Protein AF-A0A1E2S069-F1 (afdb_monomer)

Radius of gyration: 73.67 Å; Cα contacts (8 Å, |Δi|>4): 10; chains: 1; bounding box: 143×95×221 Å

Structure (mmCIF, N/CA/C/O backbone):
data_AF-A0A1E2S069-F1
#
_entry.id   AF-A0A1E2S069-F1
#
loop_
_atom_site.group_PDB
_atom_site.id
_atom_site.type_symbol
_atom_site.label_atom_id
_atom_site.label_alt_id
_atom_site.label_comp_id
_atom_site.label_asym_id
_atom_site.label_entity_id
_atom_site.label_seq_id
_atom_site.pdbx_PDB_ins_code
_atom_site.Cartn_x
_atom_site.Cartn_y
_atom_site.Cartn_z
_atom_site.occupancy
_atom_site.B_iso_or_equiv
_atom_site.auth_seq_id
_atom_site.auth_comp_id
_atom_site.auth_asym_id
_atom_site.auth_atom_id
_atom_site.pdbx_PDB_model_num
ATOM 1 N N . MET A 1 1 ? -59.260 -45.077 120.425 1.00 71.62 1 MET A N 1
ATOM 2 C CA . MET A 1 1 ? -58.085 -45.078 119.521 1.00 71.62 1 MET A CA 1
ATOM 3 C C . MET A 1 1 ? -58.448 -44.664 118.097 1.00 71.62 1 MET A C 1
ATOM 5 O O . MET A 1 1 ? -58.110 -43.547 117.737 1.00 71.62 1 MET A O 1
ATOM 9 N N . ILE A 1 2 ? -59.197 -45.463 117.323 1.00 81.62 2 ILE A N 1
ATOM 10 C CA . ILE A 1 2 ? -59.533 -45.166 115.906 1.00 81.62 2 ILE A CA 1
ATOM 11 C C . ILE A 1 2 ? -60.141 -43.766 115.674 1.00 81.62 2 ILE A C 1
ATOM 13 O O . ILE A 1 2 ? -59.749 -43.086 114.733 1.00 81.62 2 ILE A O 1
ATOM 17 N N . GLN A 1 3 ? -61.023 -43.287 116.558 1.00 85.56 3 GLN A N 1
ATOM 18 C CA . GLN A 1 3 ? -61.640 -41.955 116.444 1.00 85.56 3 GLN A CA 1
ATOM 19 C C . GLN A 1 3 ? -60.618 -40.798 116.401 1.00 85.56 3 GLN A C 1
ATOM 21 O O . GLN A 1 3 ? -60.788 -39.862 115.624 1.00 85.56 3 GLN A O 1
ATOM 26 N N . ALA A 1 4 ? -59.532 -40.873 117.180 1.00 86.38 4 ALA A N 1
ATOM 27 C CA . ALA A 1 4 ? -58.484 -39.848 117.176 1.00 86.38 4 ALA A CA 1
ATOM 28 C C . ALA A 1 4 ? -57.678 -39.859 115.864 1.00 86.38 4 ALA A C 1
ATOM 30 O O . ALA A 1 4 ? -57.341 -38.803 115.334 1.00 86.38 4 ALA A O 1
ATOM 31 N N . ILE A 1 5 ? -57.436 -41.051 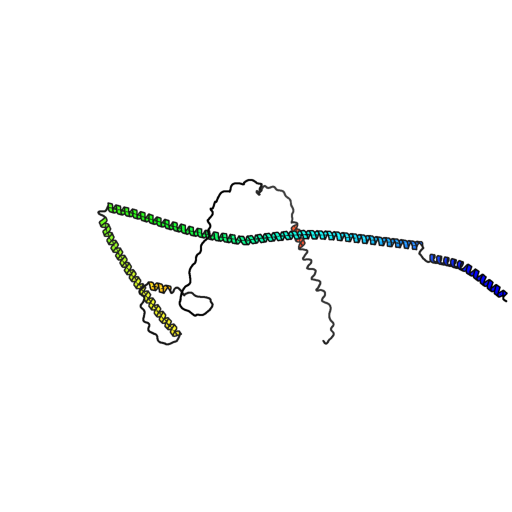115.305 1.00 89.62 5 ILE A N 1
ATOM 32 C CA . ILE A 1 5 ? -56.774 -41.226 114.004 1.00 89.62 5 ILE A CA 1
ATOM 33 C C . ILE A 1 5 ? -57.658 -40.659 112.883 1.00 89.62 5 ILE A C 1
ATOM 35 O O . ILE A 1 5 ? -57.152 -39.964 112.006 1.00 89.62 5 ILE A O 1
ATOM 39 N N . LEU A 1 6 ? -58.976 -40.886 112.940 1.00 90.00 6 LEU A N 1
ATOM 40 C CA . LEU A 1 6 ? -59.926 -40.364 111.954 1.00 90.00 6 LEU A CA 1
ATOM 41 C C . LEU A 1 6 ? -59.965 -38.827 111.948 1.00 90.00 6 LEU A C 1
ATOM 43 O O . LEU A 1 6 ? -59.872 -38.227 110.880 1.00 90.00 6 LEU A O 1
ATOM 47 N N . TYR A 1 7 ? -60.047 -38.182 113.118 1.00 89.81 7 TYR A N 1
ATOM 48 C CA . TYR A 1 7 ? -60.000 -36.716 113.200 1.00 89.81 7 TYR A CA 1
ATOM 49 C C . TYR A 1 7 ? -58.634 -36.148 112.791 1.00 89.81 7 TYR A C 1
ATOM 51 O O . TYR A 1 7 ? -58.589 -35.116 112.126 1.00 89.81 7 TYR A O 1
ATOM 59 N N . GLY A 1 8 ? -57.529 -36.831 113.117 1.00 89.00 8 GLY A N 1
ATOM 60 C CA . GLY A 1 8 ? -56.188 -36.450 112.664 1.00 89.00 8 GLY A CA 1
ATOM 61 C C . GLY A 1 8 ? -56.043 -36.510 111.139 1.00 89.00 8 GLY A C 1
ATOM 62 O O . GLY A 1 8 ? -55.584 -35.548 110.526 1.00 89.00 8 GLY A O 1
ATOM 63 N N . ALA A 1 9 ? -56.503 -37.597 110.514 1.00 91.25 9 ALA A N 1
ATOM 64 C CA . ALA A 1 9 ? -56.510 -37.747 109.060 1.00 91.25 9 ALA A CA 1
ATOM 65 C C . ALA A 1 9 ? -57.420 -36.710 108.381 1.00 91.25 9 ALA A C 1
ATOM 67 O O . ALA A 1 9 ? -57.004 -36.072 107.417 1.00 91.25 9 ALA A O 1
ATOM 68 N N . LEU A 1 10 ? -58.630 -36.486 108.908 1.00 91.69 10 LEU A N 1
ATOM 69 C CA . LEU A 1 10 ? -59.557 -35.476 108.391 1.00 91.69 10 LEU A CA 1
ATOM 70 C C . LEU A 1 10 ? -58.964 -34.061 108.485 1.00 91.69 10 LEU A C 1
ATOM 72 O O . LEU A 1 10 ? -59.046 -33.302 107.523 1.00 91.69 10 LEU A O 1
ATOM 76 N N . GLY A 1 11 ? -58.313 -33.729 109.605 1.00 92.88 11 GLY A N 1
ATOM 77 C CA . GLY A 1 11 ? -57.594 -32.467 109.782 1.00 92.88 11 GLY A CA 1
ATOM 78 C C . GLY A 1 11 ? -56.427 -32.306 108.804 1.00 92.88 11 GLY A C 1
ATOM 79 O O . GLY A 1 11 ? -56.270 -31.236 108.222 1.00 92.88 11 GLY A O 1
ATOM 80 N N . PHE A 1 12 ? -55.656 -33.371 108.557 1.00 93.25 12 PHE A N 1
ATOM 81 C CA . PHE A 1 12 ? -54.567 -33.368 107.576 1.00 93.25 12 PHE A CA 1
ATOM 82 C C . PHE A 1 12 ? -55.074 -33.170 106.140 1.00 93.25 12 PHE A C 1
ATOM 84 O O . PHE A 1 12 ? -54.552 -32.317 105.425 1.00 93.25 12 PHE A O 1
ATOM 91 N N . PHE A 1 13 ? -56.122 -33.889 105.724 1.00 93.31 13 PHE A N 1
ATOM 92 C CA . PHE A 1 13 ? -56.729 -33.702 104.401 1.00 93.31 13 PHE A CA 1
ATOM 93 C C . PHE A 1 13 ? -57.337 -32.305 104.237 1.00 93.31 13 PHE A C 1
ATOM 95 O O . PHE A 1 13 ? -57.158 -31.691 103.187 1.00 93.31 13 PHE A O 1
ATOM 102 N N . LEU A 1 14 ? -57.996 -31.769 105.268 1.00 93.25 14 LEU A N 1
ATOM 103 C CA . LEU A 1 14 ? -58.555 -30.418 105.239 1.00 93.25 14 LEU A CA 1
ATOM 104 C C . LEU A 1 14 ? -57.450 -29.352 105.146 1.00 93.25 14 LEU A C 1
ATOM 106 O O . LEU A 1 14 ? -57.539 -28.448 104.318 1.00 93.25 14 LEU A O 1
ATOM 110 N N . ALA A 1 15 ? -56.375 -29.487 105.930 1.00 92.44 15 ALA A N 1
ATOM 111 C CA . ALA A 1 15 ? -55.213 -28.602 105.863 1.00 92.44 15 ALA A CA 1
ATOM 112 C C . ALA A 1 15 ? -54.490 -28.691 104.507 1.00 92.44 15 ALA A C 1
ATOM 114 O O . ALA A 1 15 ? -54.109 -27.664 103.950 1.00 92.44 15 ALA A O 1
ATOM 115 N N . GLY A 1 16 ? -54.352 -29.895 103.940 1.00 92.81 16 GLY A N 1
ATOM 116 C CA . GLY A 1 16 ? -53.786 -30.114 102.608 1.00 92.81 16 GLY A CA 1
ATOM 117 C C . GLY A 1 16 ? -54.629 -29.489 101.493 1.00 92.81 16 GLY A C 1
ATOM 118 O O . GLY A 1 16 ? -54.084 -28.820 100.617 1.00 92.81 16 GLY A O 1
ATOM 119 N N . LEU A 1 17 ? -55.958 -29.627 101.558 1.00 90.81 17 LEU A N 1
ATOM 120 C CA . LEU A 1 17 ? -56.889 -28.997 100.615 1.00 90.81 17 LEU A CA 1
ATOM 121 C C . LEU A 1 17 ? -56.780 -27.463 100.663 1.00 90.81 17 LEU A C 1
ATOM 123 O O . LEU A 1 17 ? -56.694 -26.810 99.623 1.00 90.81 17 LEU A O 1
ATOM 127 N N . ILE A 1 18 ? -56.722 -26.896 101.873 1.00 91.69 18 ILE A N 1
ATOM 128 C CA . ILE A 1 18 ? -56.518 -25.459 102.095 1.00 91.69 18 ILE A CA 1
ATOM 129 C C . ILE A 1 18 ? -55.150 -25.016 101.551 1.00 91.69 18 ILE A C 1
ATOM 131 O O . ILE A 1 18 ? -55.069 -24.004 100.856 1.00 91.69 18 ILE A O 1
ATOM 135 N N . ALA A 1 19 ? -54.080 -25.776 101.799 1.00 90.56 19 ALA A N 1
ATOM 136 C CA . ALA A 1 19 ? -52.747 -25.463 101.287 1.00 90.56 19 ALA A CA 1
ATOM 137 C C . ALA A 1 19 ? -52.719 -25.424 99.749 1.00 90.56 19 ALA A C 1
ATOM 139 O O . ALA A 1 19 ? -52.256 -24.438 99.175 1.00 90.56 19 ALA A O 1
ATOM 140 N N . VAL A 1 20 ? -53.282 -26.437 99.077 1.00 92.75 20 VAL A N 1
ATOM 141 C CA . VAL A 1 20 ? -53.377 -26.491 97.605 1.00 92.75 20 VAL A CA 1
ATOM 142 C C . VAL A 1 20 ? -54.189 -25.319 97.043 1.00 92.75 20 VAL A C 1
ATOM 144 O O . VAL A 1 20 ? -53.823 -24.784 95.998 1.00 92.75 20 VAL A O 1
ATOM 147 N N . LEU A 1 21 ? -55.230 -24.857 97.744 1.00 92.38 21 LEU A N 1
ATOM 148 C CA . LEU A 1 21 ? -56.004 -23.674 97.350 1.00 92.38 21 LEU A CA 1
ATOM 149 C C . LEU A 1 21 ? -55.172 -22.376 97.404 1.00 92.38 21 LEU A C 1
ATOM 151 O O . LEU A 1 21 ? -55.327 -21.504 96.548 1.00 92.38 21 LEU A O 1
ATOM 155 N N . PHE A 1 22 ? -54.263 -22.246 98.377 1.00 91.00 22 PHE A N 1
ATOM 156 C CA . PHE A 1 22 ? -53.405 -21.064 98.525 1.00 91.00 22 PHE A CA 1
ATOM 157 C C . PHE A 1 22 ? -52.156 -21.070 97.626 1.00 91.00 22 PHE A C 1
ATOM 159 O O . PHE A 1 22 ? -51.685 -19.989 97.260 1.00 91.00 22 PHE A O 1
ATOM 166 N N . VAL A 1 23 ? -51.639 -22.237 97.220 1.00 91.00 23 VAL A N 1
ATOM 167 C CA . VAL A 1 23 ? -50.473 -22.366 96.316 1.00 91.00 23 VAL A CA 1
ATOM 168 C C . VAL A 1 23 ? -50.567 -21.487 95.052 1.00 91.00 23 VAL A C 1
ATOM 170 O O . VAL A 1 23 ? -49.651 -20.687 94.845 1.00 91.00 23 VAL A O 1
ATOM 173 N N . PRO A 1 24 ? -51.629 -21.534 94.218 1.00 85.88 24 PRO A N 1
ATOM 174 C CA . PRO A 1 24 ? -51.703 -20.706 93.011 1.00 85.88 24 PRO A CA 1
ATOM 175 C C . PRO A 1 24 ? -51.806 -19.205 93.324 1.00 85.88 24 PRO A C 1
ATOM 177 O O . PRO A 1 24 ? -51.263 -18.385 92.585 1.00 85.88 24 PRO A O 1
ATOM 180 N N . ALA A 1 25 ? -52.439 -18.819 94.438 1.00 87.19 25 ALA A N 1
ATOM 181 C CA . ALA A 1 25 ? -52.515 -17.420 94.861 1.00 87.19 25 ALA A CA 1
ATOM 182 C C . ALA A 1 25 ? -51.137 -16.871 95.280 1.00 87.19 25 ALA A C 1
ATOM 184 O O . ALA A 1 25 ? -50.768 -15.754 94.905 1.00 87.19 25 ALA A O 1
ATOM 185 N N . LEU A 1 26 ? -50.353 -17.672 96.008 1.00 87.19 26 LEU A N 1
ATOM 186 C CA . LEU A 1 26 ? -48.973 -17.360 96.386 1.00 87.19 26 LEU A CA 1
ATOM 187 C C . LEU A 1 26 ? -48.051 -17.309 95.159 1.00 87.19 26 LEU A C 1
ATOM 189 O O . LEU A 1 26 ? -47.280 -16.359 95.019 1.00 87.19 26 LEU A O 1
ATOM 193 N N . TRP A 1 27 ? -48.169 -18.270 94.238 1.00 90.19 27 TRP A N 1
ATOM 194 C CA . TRP A 1 27 ? -47.325 -18.345 93.042 1.00 90.19 27 TRP A CA 1
ATOM 195 C C . TRP A 1 27 ? -47.588 -17.188 92.067 1.00 90.19 27 TRP A C 1
ATOM 197 O O . TRP A 1 27 ? -46.644 -16.532 91.630 1.00 90.19 27 TRP A O 1
ATOM 207 N N . ASN A 1 28 ? -48.856 -16.832 91.831 1.00 86.69 28 ASN A N 1
ATOM 208 C CA . ASN A 1 28 ? -49.227 -15.652 91.041 1.00 86.69 28 ASN A CA 1
ATOM 209 C C . ASN A 1 28 ? -48.697 -14.346 91.661 1.00 86.69 28 ASN A C 1
ATOM 211 O O . ASN A 1 28 ? -48.269 -13.436 90.946 1.00 86.69 28 ASN A O 1
ATOM 215 N N . ARG A 1 29 ? -48.697 -14.242 92.997 1.00 86.44 29 ARG A N 1
ATOM 216 C CA . ARG A 1 29 ? -48.158 -13.075 93.710 1.00 86.44 29 ARG A CA 1
ATOM 217 C C . ARG A 1 29 ? -46.633 -13.003 93.606 1.00 86.44 29 ARG A C 1
ATOM 219 O O . ARG A 1 29 ? -46.114 -11.919 93.352 1.00 86.44 29 ARG A O 1
ATOM 226 N N . ALA A 1 30 ? -45.938 -14.134 93.728 1.00 85.25 30 ALA A N 1
ATOM 227 C CA . ALA A 1 30 ? -44.495 -14.226 93.517 1.00 85.25 30 ALA A CA 1
ATOM 228 C C . ALA A 1 30 ? -44.112 -13.854 92.074 1.00 85.25 30 ALA A C 1
ATOM 230 O O . ALA A 1 30 ? -43.286 -12.966 91.885 1.00 85.25 30 ALA A O 1
ATOM 231 N N . ALA A 1 31 ? -44.782 -14.427 91.068 1.00 84.44 31 ALA A N 1
ATOM 232 C CA . ALA A 1 31 ? -44.546 -14.139 89.651 1.00 84.44 31 ALA A CA 1
ATOM 233 C C . ALA A 1 31 ? -44.772 -12.660 89.280 1.00 84.44 31 ALA A C 1
ATOM 235 O O . ALA A 1 31 ? -44.090 -12.117 88.412 1.00 84.44 31 ALA A O 1
ATOM 236 N N . ARG A 1 32 ? -45.711 -11.976 89.950 1.00 84.88 32 ARG A N 1
ATOM 237 C CA . ARG A 1 32 ? -45.933 -10.531 89.770 1.00 84.88 32 ARG A CA 1
ATOM 238 C C . ARG A 1 32 ? -44.835 -9.679 90.413 1.00 84.88 32 ARG A C 1
ATOM 240 O O . ARG A 1 32 ? -44.531 -8.611 89.893 1.00 84.88 32 ARG A O 1
ATOM 247 N N . ILE A 1 33 ? -44.263 -10.122 91.534 1.00 82.25 33 ILE A N 1
ATOM 248 C CA . ILE A 1 33 ? -43.142 -9.434 92.193 1.00 82.25 33 ILE A CA 1
ATOM 249 C C . ILE A 1 33 ? -41.853 -9.642 91.395 1.00 82.25 33 ILE A C 1
ATOM 251 O O . ILE A 1 33 ? -41.151 -8.669 91.148 1.00 82.25 33 ILE A O 1
ATOM 255 N N . THR A 1 34 ? -41.577 -10.861 90.922 1.00 77.00 34 THR A N 1
ATOM 256 C CA . THR A 1 34 ? -40.392 -11.131 90.095 1.00 77.00 34 THR A CA 1
ATOM 257 C C . THR A 1 34 ? -40.474 -10.453 88.733 1.00 77.00 34 THR A C 1
ATOM 259 O O . THR A 1 34 ? -39.466 -9.911 88.301 1.00 77.00 34 THR A O 1
ATOM 262 N N . ARG A 1 35 ? -41.652 -10.380 88.086 1.00 78.88 35 ARG A N 1
ATOM 263 C CA . ARG A 1 35 ? -41.823 -9.546 86.879 1.00 78.88 35 ARG A CA 1
ATOM 264 C C . ARG A 1 35 ? -41.496 -8.082 87.138 1.00 78.88 35 ARG A C 1
ATOM 266 O O . ARG A 1 35 ? -40.713 -7.529 86.387 1.00 78.88 35 ARG A O 1
ATOM 273 N N . ARG A 1 36 ? -42.014 -7.489 88.218 1.00 73.25 36 ARG A N 1
ATOM 274 C CA . ARG A 1 36 ? -41.718 -6.090 88.567 1.00 73.25 36 ARG A CA 1
ATOM 275 C C . ARG A 1 36 ? -40.241 -5.861 88.865 1.00 73.25 36 ARG A C 1
ATOM 277 O O . ARG A 1 36 ? -39.661 -4.946 88.317 1.00 73.25 36 ARG A O 1
ATOM 284 N N . GLN A 1 37 ? -39.604 -6.736 89.642 1.00 71.62 37 GLN A N 1
ATOM 285 C CA . GLN A 1 37 ? -38.160 -6.648 89.885 1.00 71.62 37 GLN A CA 1
ATOM 286 C C . GLN A 1 37 ? -37.334 -6.846 88.607 1.00 71.62 37 GLN A C 1
ATOM 288 O O . GLN A 1 37 ? -36.260 -6.268 88.494 1.00 71.62 37 GLN A O 1
ATOM 293 N N . LEU A 1 38 ? -37.814 -7.637 87.643 1.00 68.06 38 LEU A N 1
ATOM 294 C CA . LEU A 1 38 ? -37.175 -7.804 86.338 1.00 68.06 38 LEU A CA 1
ATOM 295 C C . LEU A 1 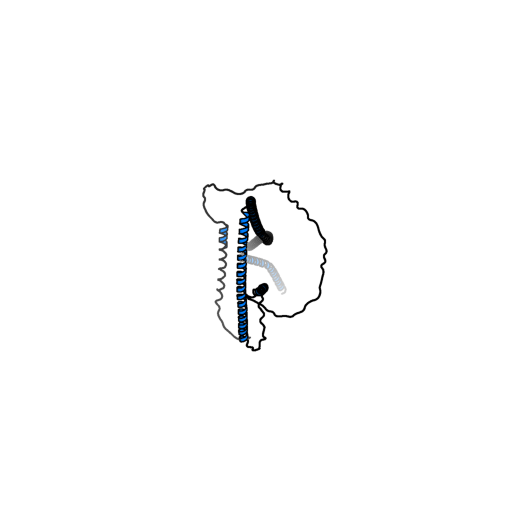38 ? -37.401 -6.578 85.431 1.00 68.06 38 LEU A C 1
ATOM 297 O O . LEU A 1 38 ? -36.479 -6.166 84.742 1.00 68.06 38 LEU A O 1
ATOM 301 N N . GLU A 1 39 ? -38.585 -5.966 85.483 1.00 69.00 39 GLU A N 1
ATOM 302 C CA . GLU A 1 39 ? -38.925 -4.687 84.838 1.00 69.00 39 GLU A CA 1
ATOM 303 C C . GLU A 1 39 ? -38.122 -3.510 85.440 1.00 69.00 39 GLU A C 1
ATOM 305 O O . GLU A 1 39 ? -37.701 -2.632 84.698 1.00 69.00 39 GLU A O 1
ATOM 310 N N . ASP A 1 40 ? -37.846 -3.521 86.751 1.00 68.94 40 ASP A N 1
ATOM 311 C CA . ASP A 1 40 ? -37.046 -2.507 87.462 1.00 68.94 40 ASP A CA 1
ATOM 312 C C . ASP A 1 40 ? -35.519 -2.709 87.297 1.00 68.94 40 ASP A C 1
ATOM 314 O O . ASP A 1 40 ? -34.748 -1.770 87.496 1.00 68.94 40 ASP A O 1
ATOM 318 N N . SER A 1 41 ? -35.058 -3.929 86.980 1.00 67.94 41 SER A N 1
ATOM 319 C CA . SER A 1 41 ? -33.623 -4.267 86.848 1.00 67.94 41 SER A CA 1
ATOM 320 C C . SER A 1 41 ? -33.130 -4.414 85.408 1.00 67.94 41 SER A C 1
ATOM 322 O O . SER A 1 41 ? -31.920 -4.373 85.179 1.00 67.94 41 SER A O 1
ATOM 324 N N . LEU A 1 42 ? -34.033 -4.539 84.432 1.00 64.25 42 LEU A N 1
ATOM 325 C CA . LEU A 1 42 ? -33.718 -4.373 83.016 1.00 64.25 42 LEU A CA 1
ATOM 326 C C . LEU A 1 42 ? -33.802 -2.879 82.660 1.00 64.25 42 LEU A C 1
ATOM 328 O O . LEU A 1 42 ? -34.904 -2.337 82.631 1.00 64.25 42 LEU A O 1
ATOM 332 N N . PRO A 1 43 ? -32.691 -2.202 82.313 1.00 60.94 43 PRO A N 1
ATOM 333 C CA . PRO A 1 43 ? -32.692 -0.780 81.950 1.00 60.94 43 PRO A CA 1
ATOM 334 C C . PRO A 1 43 ? -33.248 -0.517 80.532 1.00 60.94 43 PRO A C 1
ATOM 336 O O . PRO A 1 43 ? -32.827 0.426 79.873 1.00 60.94 43 PRO A O 1
ATOM 339 N N . LEU A 1 44 ? -34.145 -1.378 80.043 1.00 62.28 44 LEU A N 1
ATOM 340 C CA . LEU A 1 44 ? -34.754 -1.335 78.716 1.00 62.28 44 LEU A CA 1
ATOM 341 C C . LEU A 1 44 ? -36.247 -1.623 78.856 1.00 62.28 44 LEU A C 1
ATOM 343 O O . LEU A 1 44 ? -36.665 -2.749 79.138 1.00 62.28 44 LEU A O 1
ATOM 347 N N . THR A 1 45 ? -37.059 -0.596 78.648 1.00 73.81 45 THR A N 1
ATOM 348 C CA . THR A 1 45 ? -38.516 -0.718 78.676 1.00 73.81 45 THR A CA 1
ATOM 349 C C . THR A 1 45 ? -39.027 -1.508 77.465 1.00 73.81 45 THR A C 1
ATOM 351 O O . THR A 1 45 ? -38.402 -1.553 76.406 1.00 73.81 45 THR A O 1
ATOM 354 N N . ALA A 1 46 ? -40.218 -2.111 77.564 1.00 77.94 46 ALA A N 1
ATOM 355 C CA . ALA A 1 46 ? -40.808 -2.846 76.436 1.00 77.94 46 ALA A CA 1
ATOM 356 C C . ALA A 1 46 ? -41.017 -1.970 75.178 1.00 77.94 46 ALA A C 1
ATOM 358 O O . ALA A 1 46 ? -41.016 -2.486 74.061 1.00 77.94 46 ALA A O 1
ATOM 359 N N . ALA A 1 47 ? -41.160 -0.651 75.358 1.00 81.38 47 ALA A N 1
ATOM 360 C CA . ALA A 1 47 ? -41.216 0.322 74.271 1.00 81.38 47 ALA A CA 1
ATOM 361 C C . ALA A 1 47 ? -39.850 0.518 73.585 1.00 81.38 47 ALA A C 1
ATOM 363 O O . ALA A 1 47 ? -39.809 0.594 72.360 1.00 81.38 47 ALA A O 1
ATOM 364 N N . GLU A 1 48 ? -38.741 0.530 74.335 1.00 83.56 48 GLU A N 1
ATOM 365 C CA . GLU A 1 48 ? -37.378 0.572 73.776 1.00 83.56 48 GLU A CA 1
ATOM 366 C C . GLU A 1 48 ? -37.051 -0.685 72.972 1.00 83.56 48 GLU A C 1
ATOM 368 O O . GLU A 1 48 ? -36.593 -0.570 71.843 1.00 83.56 48 GLU A O 1
ATOM 373 N N . ILE A 1 49 ? -37.393 -1.877 73.474 1.00 83.69 49 ILE A N 1
ATOM 374 C CA . ILE A 1 49 ? -37.201 -3.139 72.729 1.00 83.69 49 ILE A CA 1
ATOM 375 C C . ILE A 1 49 ? -37.940 -3.102 71.378 1.00 83.69 49 ILE A C 1
ATOM 377 O O . ILE A 1 49 ? -37.472 -3.644 70.373 1.00 83.69 49 ILE A O 1
ATOM 381 N N . GLN A 1 50 ? -39.110 -2.459 71.336 1.00 87.81 50 GLN A N 1
ATOM 382 C CA . GLN A 1 50 ? -39.878 -2.301 70.106 1.00 87.81 50 GLN A CA 1
ATOM 383 C C . GLN A 1 50 ? -39.297 -1.206 69.193 1.00 87.81 50 GLN A C 1
ATOM 385 O O . GLN A 1 50 ? -39.246 -1.407 67.979 1.00 87.81 50 GLN A O 1
ATOM 390 N N . ALA A 1 51 ? -38.778 -0.113 69.760 1.00 90.25 51 ALA A N 1
ATOM 391 C CA . ALA A 1 51 ? -38.052 0.920 69.024 1.00 90.25 51 ALA A CA 1
ATOM 392 C C . ALA A 1 51 ? -36.754 0.383 68.395 1.00 90.25 51 ALA A C 1
ATOM 394 O O . ALA A 1 51 ? -36.519 0.634 67.218 1.00 90.25 51 ALA A O 1
ATOM 395 N N . ASP A 1 52 ? -35.964 -0.422 69.112 1.00 89.56 52 ASP A N 1
ATOM 396 C CA . ASP A 1 52 ? -34.759 -1.080 68.585 1.00 89.56 52 ASP A CA 1
ATOM 397 C C . ASP A 1 52 ? -35.093 -2.068 67.461 1.00 89.56 52 ASP A C 1
ATOM 399 O O . ASP A 1 52 ? -34.387 -2.151 66.455 1.00 89.56 52 ASP A O 1
ATOM 403 N N . LYS A 1 53 ? -36.213 -2.789 67.573 1.00 94.06 53 LYS A N 1
ATOM 404 C CA . LYS A 1 53 ? -36.692 -3.685 66.513 1.00 94.06 53 LYS A CA 1
ATOM 405 C C . LYS A 1 53 ? -37.096 -2.928 65.246 1.00 94.06 53 LYS A C 1
ATOM 407 O O . LYS A 1 53 ? -36.784 -3.379 64.142 1.00 94.06 53 LYS A O 1
ATOM 412 N N . ASP A 1 54 ? -37.802 -1.811 65.386 1.00 94.25 54 ASP A N 1
ATOM 413 C CA . ASP A 1 54 ? -38.215 -0.991 64.245 1.00 94.25 54 ASP A CA 1
ATOM 414 C C . ASP A 1 54 ? -37.048 -0.157 63.685 1.00 94.25 54 ASP A C 1
ATOM 416 O O . ASP A 1 54 ? -36.971 0.045 62.473 1.00 94.25 54 ASP A O 1
ATOM 420 N N . ARG A 1 55 ? -36.060 0.190 64.520 1.00 94.00 55 ARG A N 1
ATOM 421 C CA . ARG A 1 55 ? -34.755 0.716 64.107 1.00 94.00 55 ARG A CA 1
ATOM 422 C C . ARG A 1 55 ? -33.981 -0.296 63.265 1.00 94.00 55 ARG A C 1
ATOM 424 O O . ARG A 1 55 ? -33.597 0.052 62.157 1.00 94.00 55 ARG A O 1
ATOM 431 N N . LEU A 1 56 ? -33.816 -1.541 63.720 1.00 95.69 56 LEU A N 1
ATOM 432 C CA . LEU A 1 56 ? -33.160 -2.599 62.938 1.00 95.69 56 LEU A CA 1
ATOM 433 C C . LEU A 1 56 ? -33.867 -2.827 61.596 1.00 95.69 56 LEU A C 1
ATOM 435 O O . LEU A 1 56 ? -33.220 -2.985 60.567 1.00 95.69 56 LEU A O 1
ATOM 439 N N . ARG A 1 57 ? -35.206 -2.797 61.571 1.00 96.12 57 ARG A N 1
ATOM 440 C CA . ARG A 1 57 ? -35.983 -2.858 60.319 1.00 96.12 57 ARG A CA 1
ATOM 441 C C . ARG A 1 57 ? -35.698 -1.676 59.394 1.00 96.12 57 ARG A C 1
ATOM 443 O O . ARG A 1 57 ? -35.603 -1.884 58.188 1.00 96.12 57 ARG A O 1
ATOM 450 N N . ALA A 1 58 ? -35.578 -0.464 59.935 1.00 96.94 58 ALA A N 1
ATOM 451 C CA . ALA A 1 58 ? -35.219 0.718 59.161 1.00 96.94 58 ALA A CA 1
ATOM 452 C C . ALA A 1 58 ? -33.777 0.625 58.635 1.00 96.94 58 ALA A C 1
ATOM 454 O O . ALA A 1 58 ? -33.565 0.852 57.448 1.00 96.94 58 ALA A O 1
ATOM 455 N N . GLU A 1 59 ? -32.817 0.217 59.469 1.00 96.00 59 GLU A N 1
ATOM 456 C CA . GLU A 1 59 ? -31.420 -0.020 59.088 1.00 96.00 59 GLU A CA 1
ATOM 457 C C . GLU A 1 59 ? -31.353 -1.043 57.939 1.00 96.00 59 GLU A C 1
ATOM 459 O O . GLU A 1 59 ? -30.943 -0.669 56.839 1.00 96.00 59 GLU A O 1
ATOM 464 N N . PHE A 1 60 ? -31.918 -2.249 58.097 1.00 96.12 60 PHE A N 1
ATOM 465 C CA . PHE A 1 60 ? -31.983 -3.254 57.024 1.00 96.12 60 PHE A CA 1
ATOM 466 C C . PHE A 1 60 ? -32.701 -2.764 55.757 1.00 96.12 60 PHE A C 1
ATOM 468 O O . PHE A 1 60 ? -32.262 -3.072 54.650 1.00 96.12 60 PHE A O 1
ATOM 475 N N . ALA A 1 61 ? -33.787 -1.992 55.875 1.00 96.94 61 ALA A N 1
ATOM 476 C CA . ALA A 1 61 ? -34.471 -1.426 54.711 1.00 96.94 61 ALA A CA 1
ATOM 477 C C . ALA A 1 61 ? -33.602 -0.382 53.985 1.00 96.94 61 ALA A C 1
ATOM 479 O O . ALA A 1 61 ? -33.599 -0.332 52.753 1.00 96.94 61 ALA A O 1
ATOM 480 N N . THR A 1 62 ? -32.841 0.432 54.723 1.00 96.44 62 THR A N 1
ATOM 481 C CA . THR A 1 62 ? -31.914 1.408 54.132 1.00 96.44 62 THR A CA 1
ATOM 482 C C . THR A 1 62 ? -30.683 0.750 53.519 1.00 96.44 62 THR A C 1
ATOM 484 O O . THR A 1 62 ? -30.277 1.171 52.440 1.00 96.44 62 THR A O 1
ATOM 487 N N . GLU A 1 63 ? -30.123 -0.289 54.140 1.00 96.69 63 GLU A N 1
ATOM 488 C CA . GLU A 1 63 ? -29.010 -1.076 53.597 1.00 96.69 63 GLU A CA 1
ATOM 489 C C . GLU A 1 63 ? -29.427 -1.819 52.328 1.00 96.69 63 GLU A C 1
ATOM 491 O O . GLU A 1 63 ? -28.767 -1.688 51.297 1.00 96.69 63 GLU A O 1
ATOM 496 N N . LEU A 1 64 ? -30.570 -2.516 52.356 1.00 97.31 64 LEU A N 1
ATOM 497 C CA . LEU A 1 64 ? -31.130 -3.176 51.178 1.00 97.31 64 LEU A CA 1
ATOM 498 C C . LEU A 1 64 ? -31.346 -2.168 50.047 1.00 97.31 64 LEU A C 1
ATOM 500 O O . LEU A 1 64 ? -30.938 -2.420 48.916 1.00 97.31 64 LEU A O 1
ATOM 504 N N . ARG A 1 65 ? -31.911 -0.990 50.347 1.00 97.44 65 ARG A N 1
ATOM 505 C CA . ARG A 1 65 ? -32.135 0.041 49.330 1.00 97.44 65 ARG A CA 1
ATOM 506 C C . ARG A 1 65 ? -30.835 0.653 48.804 1.00 97.44 65 ARG A C 1
ATOM 508 O O . ARG A 1 65 ? -30.759 0.990 47.623 1.00 97.44 65 ARG A O 1
ATOM 515 N N . GLN A 1 66 ? -29.809 0.807 49.639 1.00 97.56 66 GLN A N 1
ATOM 516 C CA . GLN A 1 66 ? -28.477 1.232 49.198 1.00 97.56 66 GLN A CA 1
ATOM 517 C C . GLN A 1 66 ? -27.862 0.192 48.256 1.00 97.56 66 GLN A C 1
ATOM 519 O O . GLN A 1 66 ? -27.438 0.558 47.162 1.00 97.56 66 GLN A O 1
ATOM 524 N N . LEU A 1 67 ? -27.917 -1.090 48.620 1.00 98.12 67 LEU A N 1
ATOM 525 C CA . LEU A 1 67 ? -27.387 -2.198 47.829 1.00 98.12 67 LEU A CA 1
ATOM 526 C C . LEU A 1 67 ? -28.144 -2.376 46.500 1.00 98.12 67 LEU A C 1
ATOM 528 O O . LEU A 1 67 ? -27.514 -2.559 45.460 1.00 98.12 67 LEU A O 1
ATOM 532 N N . GLU A 1 68 ? -29.474 -2.225 46.490 1.00 97.69 68 GLU A N 1
ATOM 533 C CA . GLU A 1 68 ? -30.284 -2.133 45.264 1.00 97.69 68 GLU A CA 1
ATOM 534 C C . GLU A 1 68 ? -29.818 -0.983 44.359 1.00 97.69 68 GLU A C 1
ATOM 536 O O . GLU A 1 68 ? -29.564 -1.194 43.173 1.00 97.69 68 GLU A O 1
ATOM 541 N N . ASN A 1 69 ? -29.670 0.226 44.915 1.00 98.12 69 ASN A N 1
ATOM 542 C CA . ASN A 1 69 ? -29.233 1.406 44.166 1.00 98.12 69 ASN A CA 1
ATOM 543 C C . ASN A 1 69 ? -27.798 1.246 43.625 1.00 98.12 69 ASN A C 1
ATOM 545 O O . ASN A 1 69 ? -27.484 1.742 42.543 1.00 98.12 69 ASN A O 1
ATOM 549 N N . GLU A 1 70 ? -26.898 0.598 44.366 1.00 97.88 70 GLU A N 1
ATOM 550 C CA . GLU A 1 70 ? -25.530 0.306 43.919 1.00 97.88 70 GLU A CA 1
ATOM 551 C C . GLU A 1 70 ? -25.501 -0.744 42.812 1.00 97.88 70 GLU A C 1
ATOM 553 O O . GLU A 1 70 ? -24.825 -0.546 41.801 1.00 97.88 70 GLU A O 1
ATOM 558 N N . LEU A 1 71 ? -26.296 -1.805 42.946 1.00 98.44 71 LEU A N 1
ATOM 559 C CA . LEU A 1 71 ? -26.487 -2.829 41.925 1.00 98.44 71 LEU A CA 1
ATOM 560 C C . LEU A 1 71 ? -27.109 -2.243 40.647 1.00 98.44 71 LEU A C 1
ATOM 562 O O . LEU A 1 71 ? -26.675 -2.582 39.544 1.00 98.44 71 LEU A O 1
ATOM 566 N N . GLU A 1 72 ? -28.073 -1.327 40.761 1.00 97.94 72 GLU A N 1
ATOM 567 C CA . GLU A 1 72 ? -28.645 -0.608 39.619 1.00 97.94 72 GLU A CA 1
ATOM 568 C C . GLU A 1 72 ? -27.608 0.311 38.953 1.00 97.94 72 GLU A C 1
ATOM 570 O O . GLU A 1 72 ? -27.438 0.265 37.733 1.00 97.94 72 GLU A O 1
ATOM 575 N N . LYS A 1 73 ? -26.824 1.071 39.735 1.00 98.12 73 LYS A N 1
ATOM 576 C CA . LYS A 1 73 ? -25.700 1.878 39.219 1.00 98.12 73 LYS A CA 1
ATOM 577 C C . LYS A 1 73 ? -24.641 1.015 38.526 1.00 98.12 73 LYS A C 1
ATOM 579 O O . LYS A 1 73 ? -24.129 1.419 37.483 1.00 98.12 73 LYS A O 1
ATOM 584 N N . ALA A 1 74 ? -24.307 -0.153 39.076 1.00 97.75 74 ALA A N 1
ATOM 585 C CA . ALA A 1 74 ? -23.343 -1.085 38.496 1.00 97.75 74 ALA A CA 1
ATOM 586 C C . ALA A 1 74 ? -23.855 -1.665 37.168 1.00 97.75 74 ALA A C 1
ATOM 588 O O . ALA A 1 74 ? -23.141 -1.616 36.167 1.00 97.75 74 ALA A O 1
ATOM 589 N N . LYS A 1 75 ? -25.121 -2.105 37.114 1.00 98.12 75 LYS A N 1
ATOM 590 C CA . LYS A 1 75 ? -25.781 -2.527 35.866 1.00 98.12 75 LYS A CA 1
ATOM 591 C C . LYS A 1 75 ? -25.808 -1.400 34.831 1.00 98.12 75 LYS A C 1
ATOM 593 O O . LYS A 1 75 ? -25.462 -1.628 33.676 1.00 98.12 75 LYS A O 1
ATOM 598 N N . ALA A 1 76 ? -26.152 -0.176 35.234 1.00 98.00 76 ALA A N 1
ATOM 599 C CA . ALA A 1 76 ? -26.175 0.980 34.341 1.00 98.00 76 ALA A CA 1
ATOM 600 C C . ALA A 1 76 ? -24.781 1.327 33.781 1.00 98.00 76 ALA A C 1
ATOM 602 O O . ALA A 1 76 ? -24.678 1.706 32.615 1.00 98.00 76 ALA A O 1
ATOM 603 N N . LYS A 1 77 ? -23.708 1.173 34.572 1.00 98.19 77 LYS A N 1
ATOM 604 C CA . LYS A 1 77 ? -22.319 1.291 34.089 1.00 98.19 77 LYS A CA 1
ATOM 605 C C . LYS A 1 77 ? -21.975 0.185 33.090 1.00 98.19 77 LYS A C 1
ATOM 607 O O . LYS A 1 77 ? -21.583 0.508 31.975 1.00 98.19 77 LYS A O 1
ATOM 612 N N . ALA A 1 78 ? -22.223 -1.080 33.433 1.00 98.00 78 ALA A N 1
ATOM 613 C CA . ALA A 1 78 ? -21.940 -2.219 32.557 1.00 98.00 78 ALA A CA 1
ATOM 614 C C . ALA A 1 78 ? -22.671 -2.120 31.202 1.00 98.00 78 ALA A C 1
ATOM 616 O O . ALA A 1 78 ? -22.084 -2.384 30.156 1.00 98.00 78 ALA A O 1
ATOM 617 N N . VAL A 1 79 ? -23.931 -1.665 31.191 1.00 98.06 79 VAL A N 1
ATOM 618 C CA . VAL A 1 79 ? -24.682 -1.412 29.948 1.00 98.06 79 VAL A CA 1
ATOM 619 C C . VAL A 1 79 ? -24.058 -0.275 29.130 1.00 98.06 79 VAL A C 1
ATOM 621 O O . VAL A 1 79 ? -23.945 -0.403 27.912 1.00 98.06 79 VAL A O 1
ATOM 624 N N . ARG A 1 80 ? -23.610 0.821 29.762 1.00 98.06 80 ARG A N 1
ATOM 625 C CA . ARG A 1 80 ? -22.909 1.915 29.058 1.00 98.06 80 ARG A CA 1
ATOM 626 C C . ARG A 1 80 ? -21.592 1.439 28.450 1.00 98.06 80 ARG A C 1
ATOM 628 O O . ARG A 1 80 ? -21.359 1.694 27.275 1.00 98.06 80 ARG A O 1
ATOM 635 N N . GLU A 1 81 ? -20.783 0.704 29.206 1.00 98.31 81 GLU A N 1
ATOM 636 C CA . GLU A 1 81 ? -19.507 0.140 28.746 1.00 98.31 81 GLU A CA 1
ATOM 637 C C . GLU A 1 81 ? -19.700 -0.864 27.599 1.00 98.31 81 GLU A C 1
ATOM 639 O O . GLU A 1 81 ? -18.938 -0.848 26.631 1.00 98.31 81 GLU A O 1
ATOM 644 N N . LEU A 1 82 ? -20.756 -1.684 27.643 1.00 98.12 82 LEU A N 1
ATOM 645 C CA . LEU A 1 82 ? -21.116 -2.595 26.554 1.00 98.12 82 LEU A CA 1
ATOM 646 C C . LEU A 1 82 ? -21.560 -1.830 25.297 1.00 98.12 82 LEU A C 1
ATOM 648 O O . LEU A 1 82 ? -21.124 -2.164 24.195 1.00 98.12 82 LEU A O 1
ATOM 652 N N . VAL A 1 83 ? -22.365 -0.772 25.442 1.00 98.31 83 VAL A N 1
ATOM 653 C CA . VAL A 1 83 ? -22.764 0.103 24.324 1.00 98.31 83 VAL A CA 1
ATOM 654 C C . VAL A 1 83 ? -21.564 0.853 23.742 1.00 98.31 83 VAL A C 1
ATOM 656 O O . VAL A 1 83 ? -21.439 0.945 22.523 1.00 98.31 83 VAL A O 1
ATOM 659 N N . GLU A 1 84 ? -20.653 1.362 24.571 1.00 98.12 84 GLU A N 1
ATOM 660 C CA . GLU A 1 84 ? -19.407 1.979 24.106 1.00 98.12 84 GLU A CA 1
ATOM 661 C C . GLU A 1 84 ? -18.505 0.977 23.388 1.00 98.12 84 GLU A C 1
ATOM 663 O O . GLU A 1 84 ? -17.976 1.291 22.326 1.00 98.12 84 GLU A O 1
ATOM 668 N N . THR A 1 85 ? -18.363 -0.237 23.919 1.00 98.56 85 THR A N 1
ATOM 669 C CA . THR A 1 85 ? -17.587 -1.310 23.284 1.00 98.56 85 THR A CA 1
ATOM 670 C C . THR A 1 85 ? -18.196 -1.707 21.941 1.00 98.56 85 THR A C 1
ATOM 672 O O . THR A 1 85 ? -17.466 -1.863 20.967 1.00 98.56 85 THR A O 1
ATOM 675 N N . SER A 1 86 ? -19.526 -1.802 21.854 1.00 98.00 86 SER A N 1
ATOM 676 C CA . SER A 1 86 ? -20.245 -2.059 20.601 1.00 98.00 86 SER A CA 1
ATOM 677 C C . SER A 1 86 ? -20.019 -0.941 19.574 1.00 98.00 86 SER A C 1
ATOM 679 O O . SER A 1 86 ? -19.644 -1.216 18.439 1.00 98.00 86 SER A O 1
ATOM 681 N N . LYS A 1 87 ? -20.110 0.333 19.985 1.00 98.50 87 LYS A N 1
ATOM 682 C CA . LYS A 1 87 ? -19.787 1.486 19.120 1.00 98.50 87 LYS A CA 1
ATOM 683 C C . LYS A 1 87 ? -18.332 1.479 18.644 1.00 98.50 87 LYS A C 1
ATOM 685 O O . LYS A 1 87 ? -18.073 1.781 17.484 1.00 98.50 87 LYS A O 1
ATOM 690 N N . ARG A 1 88 ? -17.384 1.136 19.524 1.00 98.44 88 ARG A N 1
ATOM 691 C CA . ARG A 1 88 ? -15.959 1.020 19.174 1.00 98.44 88 ARG A CA 1
ATOM 692 C C . ARG A 1 88 ? -15.717 -0.124 18.189 1.00 98.44 88 ARG A C 1
ATOM 694 O O . ARG A 1 88 ? -14.955 0.085 17.259 1.00 98.44 88 ARG A O 1
ATOM 701 N N . ARG A 1 89 ? -16.389 -1.275 18.346 1.00 98.44 89 ARG A N 1
ATOM 702 C CA . ARG A 1 89 ? -16.351 -2.388 17.377 1.00 98.44 89 ARG A CA 1
ATOM 703 C C . ARG A 1 89 ? -16.854 -1.949 16.006 1.00 98.44 89 ARG A C 1
ATOM 705 O O . ARG A 1 89 ? -16.074 -1.993 15.073 1.00 98.44 89 ARG A O 1
ATOM 712 N N . VAL A 1 90 ? -18.056 -1.374 15.919 1.00 98.38 90 VAL A N 1
ATOM 713 C CA . VAL A 1 90 ? -18.600 -0.863 14.644 1.00 98.38 90 VAL A CA 1
ATOM 714 C C . VAL A 1 90 ? -17.646 0.136 13.974 1.00 98.38 90 VAL A C 1
ATOM 716 O O . VAL A 1 90 ? -17.470 0.083 12.762 1.00 98.38 90 VAL A O 1
ATOM 719 N N . ARG A 1 91 ? -16.981 1.017 14.741 1.00 98.44 91 ARG A N 1
ATOM 720 C CA . ARG A 1 91 ? -15.992 1.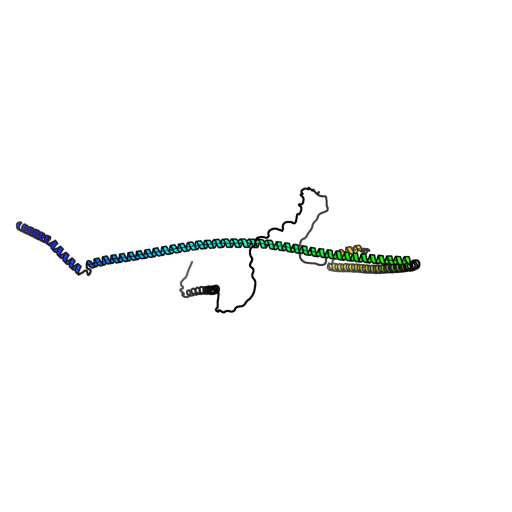946 14.167 1.00 98.44 91 ARG A CA 1
ATOM 721 C C . ARG A 1 91 ? -14.685 1.264 13.743 1.00 98.44 91 ARG A C 1
ATOM 723 O O . ARG A 1 91 ? -14.042 1.756 12.823 1.00 98.44 91 ARG A O 1
ATOM 730 N N . ILE A 1 92 ? -14.279 0.175 14.396 1.00 98.56 92 ILE A N 1
ATOM 731 C CA . ILE A 1 92 ? -13.155 -0.660 13.946 1.00 98.56 92 ILE A CA 1
ATOM 732 C C . ILE A 1 92 ? -13.537 -1.354 12.638 1.00 98.56 92 ILE A C 1
ATOM 734 O O . ILE A 1 92 ? -12.802 -1.206 11.674 1.00 98.56 92 ILE A O 1
ATOM 738 N N . ASP A 1 93 ? -14.707 -1.992 12.571 1.00 98.44 93 ASP A N 1
ATOM 739 C CA . ASP A 1 93 ? -15.201 -2.682 11.372 1.00 98.44 93 ASP A CA 1
ATOM 740 C C . ASP A 1 93 ? -15.300 -1.716 10.165 1.00 98.44 93 ASP A C 1
ATOM 742 O O . ASP A 1 93 ? -14.897 -2.047 9.051 1.00 98.44 93 ASP A O 1
ATOM 746 N N . GLU A 1 94 ? -15.770 -0.481 10.393 1.00 98.50 94 GLU A N 1
ATOM 747 C CA . GLU A 1 94 ? -15.810 0.603 9.398 1.00 98.50 94 GLU A CA 1
ATOM 748 C C . GLU A 1 94 ? -14.401 1.007 8.920 1.00 98.50 94 GLU A C 1
ATOM 750 O O . GLU A 1 94 ? -14.156 1.094 7.717 1.00 98.50 94 GLU A O 1
ATOM 755 N N . LEU A 1 95 ? -13.454 1.204 9.846 1.00 98.50 95 LEU A N 1
ATOM 756 C CA . LEU A 1 95 ? -12.064 1.550 9.524 1.00 98.50 95 LEU A CA 1
ATOM 757 C C . LEU A 1 95 ? -11.306 0.396 8.847 1.00 98.50 95 LEU A C 1
ATOM 759 O O . LEU A 1 95 ? -10.459 0.648 7.994 1.00 98.50 95 LEU A O 1
ATOM 763 N N . GLU A 1 96 ? -11.591 -0.858 9.197 1.00 98.56 96 GLU A N 1
ATOM 764 C CA . GLU A 1 96 ? -11.048 -2.042 8.521 1.00 98.56 96 GLU A CA 1
ATOM 765 C C . GLU A 1 96 ? -11.600 -2.157 7.093 1.00 98.56 96 GLU A C 1
ATOM 767 O O . GLU A 1 96 ? -10.838 -2.450 6.168 1.00 98.56 96 GLU A O 1
ATOM 772 N N . GLY A 1 97 ? -12.880 -1.819 6.892 1.00 98.50 97 GLY A N 1
ATOM 773 C CA . GLY A 1 97 ? -13.495 -1.633 5.578 1.00 98.50 97 GLY A CA 1
ATOM 774 C C . GLY A 1 97 ? -12.772 -0.572 4.744 1.00 98.50 97 GLY A C 1
ATOM 775 O O . GLY A 1 97 ? -12.226 -0.902 3.689 1.00 98.50 97 GLY A O 1
ATOM 776 N N . GLU A 1 98 ? -12.679 0.666 5.246 1.00 98.44 98 GLU A N 1
ATOM 777 C CA . GLU A 1 98 ? -11.948 1.773 4.600 1.00 98.44 98 GLU A CA 1
ATOM 778 C C . GLU A 1 98 ? -10.498 1.378 4.253 1.00 98.44 98 GLU A C 1
ATOM 780 O O . GLU A 1 98 ? -10.022 1.637 3.147 1.00 98.44 98 GLU A O 1
ATOM 785 N N . LEU A 1 99 ? -9.795 0.709 5.174 1.00 98.62 99 LEU A N 1
ATOM 786 C CA . LEU A 1 99 ? -8.413 0.256 4.997 1.00 98.62 99 LEU A CA 1
ATOM 787 C C . LEU A 1 99 ? -8.307 -0.839 3.923 1.00 98.62 99 LEU A C 1
ATOM 789 O O . LEU A 1 99 ? -7.364 -0.819 3.130 1.00 98.62 99 LEU A O 1
ATOM 793 N N . SER A 1 100 ? -9.266 -1.767 3.857 1.00 98.31 100 SER A N 1
ATOM 794 C CA . SER A 1 100 ? -9.320 -2.800 2.813 1.00 98.31 100 SER A CA 1
ATOM 795 C C . SER A 1 100 ? -9.571 -2.208 1.422 1.00 98.31 100 SER A C 1
ATOM 797 O O . SER A 1 100 ? -8.873 -2.570 0.474 1.00 98.31 100 SER A O 1
ATOM 799 N N . GLU A 1 101 ? -10.467 -1.222 1.302 1.00 98.44 101 GLU A N 1
ATOM 800 C CA . GLU A 1 101 ? -10.676 -0.489 0.052 1.00 98.44 101 GLU A CA 1
ATOM 801 C C . GLU A 1 101 ? -9.434 0.300 -0.365 1.00 98.44 101 GLU A C 1
ATOM 803 O O . GLU A 1 101 ? -9.096 0.353 -1.547 1.00 98.44 101 GLU A O 1
ATOM 808 N N . LEU A 1 102 ? -8.765 0.952 0.590 1.00 98.31 102 LEU A N 1
ATOM 809 C CA . LEU A 1 102 ? -7.587 1.766 0.306 1.00 98.31 102 LEU A CA 1
ATOM 810 C C . LEU A 1 102 ? -6.392 0.897 -0.109 1.00 98.31 102 LEU A C 1
ATOM 812 O O . LEU A 1 102 ? -5.633 1.305 -0.985 1.00 98.31 102 LEU A O 1
ATOM 816 N N . LYS A 1 103 ? -6.267 -0.314 0.452 1.00 98.38 103 LYS A N 1
ATOM 817 C CA . LYS A 1 103 ? -5.329 -1.343 -0.023 1.00 98.38 103 LYS A CA 1
ATOM 818 C C . LYS A 1 103 ? -5.661 -1.804 -1.437 1.00 98.38 103 LYS A C 1
ATOM 820 O O . LYS A 1 103 ? -4.784 -1.746 -2.282 1.00 98.38 103 LYS A O 1
ATOM 825 N N . ALA A 1 104 ? -6.915 -2.157 -1.726 1.00 98.38 104 ALA A N 1
ATOM 826 C CA . ALA A 1 104 ? -7.309 -2.575 -3.073 1.00 98.38 104 ALA A CA 1
ATOM 827 C C . ALA A 1 104 ? -7.012 -1.489 -4.129 1.00 98.38 104 ALA A C 1
ATOM 829 O O . ALA A 1 104 ? -6.484 -1.792 -5.196 1.00 98.38 104 ALA A O 1
ATOM 830 N N . LYS A 1 105 ? -7.270 -0.213 -3.801 1.00 98.25 105 LYS A N 1
ATOM 831 C CA . LYS A 1 105 ? -6.909 0.944 -4.641 1.00 98.25 105 LYS A CA 1
ATOM 832 C C . LYS A 1 105 ? -5.388 1.099 -4.786 1.00 98.25 105 LYS A C 1
ATOM 834 O O . LYS A 1 105 ? -4.916 1.420 -5.873 1.00 98.25 105 LYS A O 1
ATOM 839 N N . LEU A 1 106 ? -4.613 0.866 -3.722 1.00 98.56 106 LEU A N 1
ATOM 840 C CA . LEU A 1 106 ? -3.149 0.878 -3.788 1.00 98.56 106 LEU A CA 1
ATOM 841 C C . LEU A 1 106 ? -2.640 -0.231 -4.719 1.00 98.56 106 LEU A C 1
ATOM 843 O O . LEU A 1 106 ? -1.941 0.083 -5.679 1.00 98.56 106 LEU A O 1
ATOM 847 N N . ASP A 1 107 ? -3.065 -1.476 -4.505 1.00 98.31 107 ASP A N 1
ATOM 848 C CA . ASP A 1 107 ? -2.678 -2.648 -5.299 1.00 98.31 107 ASP A CA 1
ATOM 849 C C . ASP A 1 107 ? -3.046 -2.473 -6.790 1.00 98.31 107 ASP A C 1
ATOM 851 O O . ASP A 1 107 ? -2.261 -2.823 -7.676 1.00 98.31 107 ASP A O 1
ATOM 855 N N . GLU A 1 108 ? -4.203 -1.864 -7.088 1.00 98.00 108 GLU A N 1
ATOM 856 C CA . GLU A 1 108 ? -4.615 -1.471 -8.445 1.00 98.00 108 GLU A CA 1
ATOM 857 C C . GLU A 1 108 ? -3.659 -0.429 -9.050 1.00 98.00 108 GLU A C 1
ATOM 859 O O . GLU A 1 108 ? -3.168 -0.615 -10.167 1.00 98.00 108 GLU A O 1
ATOM 864 N N . THR A 1 109 ? -3.328 0.644 -8.319 1.00 98.12 109 THR A N 1
ATOM 865 C CA . THR A 1 109 ? -2.381 1.665 -8.808 1.00 98.12 109 THR A CA 1
ATOM 866 C C . THR A 1 109 ? -0.954 1.138 -8.956 1.00 98.12 109 THR A C 1
ATOM 868 O O . THR A 1 109 ? -0.258 1.527 -9.896 1.00 98.12 109 THR A O 1
ATOM 871 N N . GLU A 1 110 ? -0.513 0.225 -8.089 1.00 98.06 110 GLU A N 1
ATOM 872 C CA . GLU A 1 110 ? 0.784 -0.440 -8.205 1.00 98.06 110 GLU A CA 1
ATOM 873 C C . GLU A 1 110 ? 0.815 -1.385 -9.407 1.00 98.06 110 GLU A C 1
ATOM 875 O O . GLU A 1 110 ? 1.766 -1.334 -10.187 1.00 98.06 110 GLU A O 1
ATOM 880 N N . SER A 1 111 ? -0.246 -2.162 -9.633 1.00 97.62 111 SER A N 1
ATOM 881 C CA . SER A 1 111 ? -0.389 -3.024 -10.814 1.00 97.62 111 SER A CA 1
ATOM 882 C C . SER A 1 111 ? -0.405 -2.208 -12.111 1.00 97.62 111 SER A C 1
ATOM 884 O O . SER A 1 111 ? 0.307 -2.534 -13.063 1.00 97.62 111 SER A O 1
ATOM 886 N N . ALA A 1 112 ? -1.143 -1.093 -12.143 1.00 97.50 112 ALA A N 1
ATOM 887 C CA . ALA A 1 112 ? -1.161 -0.171 -13.276 1.00 97.50 112 ALA A CA 1
ATOM 888 C C . ALA A 1 112 ? 0.219 0.467 -13.521 1.00 97.50 112 ALA A C 1
ATOM 890 O O . ALA A 1 112 ? 0.680 0.539 -14.662 1.00 97.50 112 ALA A O 1
ATOM 891 N N . LYS A 1 113 ? 0.925 0.873 -12.458 1.00 98.06 113 LYS A N 1
ATOM 892 C CA . LYS A 1 113 ? 2.297 1.393 -12.542 1.00 98.06 113 LYS A CA 1
ATOM 893 C C . LYS A 1 113 ? 3.276 0.335 -13.055 1.00 98.06 113 LYS A C 1
ATOM 895 O O . LYS A 1 113 ? 4.098 0.653 -13.909 1.00 98.06 113 LYS A O 1
ATOM 900 N N . GLN A 1 114 ? 3.193 -0.905 -12.576 1.00 97.81 114 GLN A N 1
ATOM 901 C CA . GLN A 1 114 ? 4.026 -2.014 -13.052 1.00 97.81 114 GLN A CA 1
ATOM 902 C C . GLN A 1 114 ? 3.751 -2.322 -14.529 1.00 97.81 114 GLN A C 1
ATOM 904 O O . GLN A 1 114 ? 4.694 -2.497 -15.297 1.00 97.81 114 GLN A O 1
ATOM 909 N N . ALA A 1 115 ? 2.485 -2.315 -14.960 1.00 97.12 115 ALA A N 1
ATOM 910 C CA . ALA A 1 115 ? 2.125 -2.456 -16.369 1.00 97.12 115 ALA A CA 1
ATOM 911 C C . ALA A 1 115 ? 2.733 -1.332 -17.227 1.00 97.12 115 ALA A C 1
ATOM 913 O O . ALA A 1 115 ? 3.364 -1.622 -18.243 1.00 97.12 115 ALA A O 1
ATOM 914 N N . LEU A 1 116 ? 2.629 -0.070 -16.788 1.00 97.25 116 LEU A N 1
ATOM 915 C CA . LEU A 1 116 ? 3.242 1.073 -17.472 1.00 97.25 116 LEU A CA 1
ATOM 916 C C . LEU A 1 116 ? 4.770 0.951 -17.550 1.00 97.25 116 LEU A C 1
ATOM 918 O O . LEU A 1 116 ? 5.332 1.104 -18.634 1.00 97.25 116 LEU A O 1
ATOM 922 N N . VAL A 1 117 ? 5.443 0.609 -16.446 1.00 97.50 117 VAL A N 1
ATOM 923 C CA . VAL A 1 117 ? 6.895 0.354 -16.431 1.00 97.50 117 VAL A CA 1
ATOM 924 C C . VAL A 1 117 ? 7.253 -0.755 -17.419 1.00 97.50 117 VAL A C 1
ATOM 926 O O . VAL A 1 117 ? 8.116 -0.544 -18.261 1.00 97.50 117 VAL A O 1
ATOM 929 N N . ASN A 1 118 ? 6.534 -1.880 -17.416 1.00 96.69 118 ASN A N 1
ATOM 930 C CA . ASN A 1 118 ? 6.762 -2.977 -18.359 1.00 96.69 118 ASN A CA 1
ATOM 931 C C . ASN A 1 118 ? 6.547 -2.560 -19.826 1.00 96.69 118 ASN A C 1
ATOM 933 O O . ASN A 1 118 ? 7.272 -3.032 -20.700 1.00 96.69 118 ASN A O 1
ATOM 937 N N . THR A 1 119 ? 5.586 -1.674 -20.121 1.00 96.94 119 THR A N 1
ATOM 938 C CA . THR A 1 119 ? 5.423 -1.125 -21.480 1.00 96.94 119 THR A CA 1
ATOM 939 C C . THR A 1 119 ? 6.549 -0.168 -21.863 1.00 96.94 119 THR A C 1
ATOM 941 O O . THR A 1 119 ? 7.042 -0.252 -22.983 1.00 96.94 119 THR A O 1
ATOM 944 N N . LEU A 1 120 ? 7.023 0.680 -20.944 1.00 96.19 120 LEU A N 1
ATOM 945 C CA . LEU A 1 120 ? 8.137 1.601 -21.194 1.00 96.19 120 LEU A CA 1
ATOM 946 C C . LEU A 1 120 ? 9.464 0.849 -21.364 1.00 96.19 120 LEU A C 1
ATOM 948 O O . LEU A 1 120 ? 10.186 1.106 -22.319 1.00 96.19 120 LEU A O 1
ATOM 952 N N . SER A 1 121 ? 9.748 -0.141 -20.515 1.00 96.12 121 SER A N 1
ATOM 953 C CA . SER A 1 121 ? 10.928 -1.009 -20.624 1.00 96.12 121 SER A CA 1
ATOM 954 C C . SER A 1 121 ? 10.956 -1.854 -21.904 1.00 96.12 121 SER A C 1
ATOM 956 O O . SER A 1 121 ? 12.021 -2.330 -22.278 1.00 96.12 121 SER A O 1
ATOM 958 N N . ARG A 1 122 ? 9.813 -2.045 -22.580 1.00 95.06 122 ARG A N 1
ATOM 959 C CA . ARG A 1 122 ? 9.734 -2.683 -23.907 1.00 95.06 122 ARG A CA 1
ATOM 960 C C . ARG A 1 122 ? 9.782 -1.675 -25.055 1.00 95.06 122 ARG A C 1
ATOM 962 O O . ARG A 1 122 ? 10.418 -1.955 -26.060 1.00 95.06 122 ARG A O 1
ATOM 969 N N . GLY A 1 123 ? 9.131 -0.521 -24.906 1.00 95.94 123 GLY A N 1
ATOM 970 C CA . GLY A 1 123 ? 9.064 0.505 -25.948 1.00 95.94 123 GLY A CA 1
ATOM 971 C C . GLY A 1 123 ? 10.356 1.307 -26.108 1.00 95.94 123 GLY A C 1
ATOM 972 O O . GLY A 1 123 ? 10.727 1.621 -27.230 1.00 95.94 123 GLY A O 1
ATOM 973 N N . LEU A 1 124 ? 11.073 1.606 -25.019 1.00 96.50 124 LEU A N 1
ATOM 974 C CA . LEU A 1 124 ? 12.347 2.334 -25.078 1.00 96.50 124 LEU A CA 1
ATOM 975 C C . LEU A 1 124 ? 13.404 1.650 -25.967 1.00 96.50 124 LEU A C 1
ATOM 977 O O . LEU A 1 124 ? 13.867 2.322 -26.884 1.00 96.50 124 LEU A O 1
ATOM 981 N N . PRO A 1 125 ? 13.749 0.354 -25.794 1.00 96.25 125 PRO A N 1
ATOM 982 C CA . PRO A 1 125 ? 14.736 -0.290 -26.662 1.00 96.25 125 PRO A CA 1
ATOM 983 C C . PRO A 1 125 ? 14.266 -0.400 -28.120 1.00 96.25 125 PRO A C 1
ATOM 985 O O . PRO A 1 125 ? 15.089 -0.295 -29.016 1.00 96.25 125 PRO A O 1
ATOM 988 N N . GLN A 1 126 ? 12.958 -0.537 -28.375 1.00 94.38 126 GLN A N 1
ATOM 989 C CA . GLN A 1 126 ? 12.413 -0.524 -29.742 1.00 94.38 126 GLN A CA 1
ATOM 990 C C . GLN A 1 126 ? 12.594 0.843 -30.414 1.00 94.38 126 GLN A C 1
ATOM 992 O O . GLN A 1 126 ? 13.029 0.915 -31.556 1.00 94.38 126 GLN A O 1
ATOM 997 N N . MET A 1 127 ? 12.314 1.936 -29.699 1.00 94.12 127 MET A N 1
ATOM 998 C CA . MET A 1 127 ? 12.552 3.293 -30.206 1.00 94.12 127 MET A CA 1
ATOM 999 C C . MET A 1 127 ? 14.050 3.597 -30.366 1.00 94.12 127 MET A C 1
ATOM 1001 O O . MET A 1 127 ? 14.421 4.372 -31.240 1.00 94.12 127 MET A O 1
ATOM 1005 N N . GLU A 1 128 ? 14.914 3.007 -29.539 1.00 96.75 128 GLU A N 1
ATOM 1006 C CA . GLU A 1 128 ? 16.371 3.143 -29.650 1.00 96.75 128 GLU A CA 1
ATOM 1007 C C . GLU A 1 128 ? 16.915 2.380 -30.874 1.00 96.75 128 GLU A C 1
ATOM 1009 O O . GLU A 1 128 ? 17.658 2.958 -31.663 1.00 96.75 128 GLU A O 1
ATOM 1014 N N . GLU A 1 129 ? 16.436 1.157 -31.126 1.00 97.00 129 GLU A N 1
ATOM 1015 C CA . GLU A 1 129 ? 16.715 0.370 -32.340 1.00 97.00 129 GLU A CA 1
ATOM 1016 C C . GLU A 1 129 ? 16.185 1.055 -33.620 1.00 97.00 129 GLU A C 1
ATOM 1018 O O . GLU A 1 129 ? 16.889 1.141 -34.630 1.00 97.00 129 GLU A O 1
ATOM 1023 N N . GLU A 1 130 ? 14.974 1.626 -33.584 1.00 96.31 130 GLU A N 1
ATOM 1024 C CA . GLU A 1 130 ? 14.429 2.446 -34.680 1.00 96.31 130 GLU A CA 1
ATOM 1025 C C . GLU A 1 130 ? 15.265 3.716 -34.930 1.00 96.31 130 GLU A C 1
ATOM 1027 O O . GLU A 1 130 ? 15.434 4.134 -36.077 1.00 96.31 130 GLU A O 1
ATOM 1032 N N . LEU A 1 131 ? 15.829 4.332 -33.883 1.00 97.38 131 LEU A N 1
ATOM 1033 C CA . LEU A 1 131 ? 16.720 5.486 -34.026 1.00 97.38 131 LEU A CA 1
ATOM 1034 C C . LEU A 1 131 ? 18.097 5.099 -34.576 1.00 97.38 131 LEU A C 1
ATOM 1036 O O . LEU A 1 131 ? 18.640 5.851 -35.385 1.00 97.38 131 LEU A O 1
ATOM 1040 N N . ASP A 1 132 ? 18.658 3.959 -34.178 1.00 97.56 132 ASP A N 1
ATOM 1041 C CA . ASP A 1 132 ? 19.956 3.490 -34.672 1.00 97.56 132 ASP A CA 1
ATOM 1042 C C . ASP A 1 132 ? 19.888 3.005 -36.122 1.00 97.56 132 ASP A C 1
ATOM 1044 O O . ASP A 1 132 ? 20.721 3.408 -36.935 1.00 97.56 132 ASP A O 1
ATOM 1048 N N . THR A 1 133 ? 18.840 2.274 -36.501 1.00 97.38 133 THR A N 1
ATOM 1049 C CA . THR A 1 133 ? 18.586 1.937 -37.914 1.00 97.38 133 THR A CA 1
ATOM 1050 C C . THR A 1 133 ? 18.327 3.188 -38.762 1.00 97.38 133 THR A C 1
ATOM 1052 O O . THR A 1 133 ? 18.859 3.312 -39.866 1.00 97.38 133 THR A O 1
ATOM 1055 N N . ALA A 1 134 ? 17.592 4.182 -38.246 1.00 97.00 134 ALA A N 1
ATOM 1056 C CA . ALA A 1 134 ? 17.430 5.467 -38.929 1.00 97.00 134 ALA A CA 1
ATOM 1057 C C . ALA A 1 134 ? 18.757 6.241 -39.064 1.00 97.00 134 ALA A C 1
ATOM 1059 O O . ALA A 1 134 ? 18.991 6.864 -40.103 1.00 97.00 134 ALA A O 1
ATOM 1060 N N . ARG A 1 135 ? 19.643 6.196 -38.057 1.00 97.50 135 ARG A N 1
ATOM 1061 C CA . ARG A 1 135 ? 20.999 6.775 -38.127 1.00 97.50 135 ARG A CA 1
ATOM 1062 C C . ARG A 1 135 ? 21.842 6.076 -39.190 1.00 97.50 135 ARG A C 1
ATOM 1064 O O . ARG A 1 135 ? 22.435 6.766 -40.014 1.00 97.50 135 ARG A O 1
ATOM 1071 N N . GLU A 1 136 ? 21.862 4.745 -39.212 1.00 97.62 136 GLU A N 1
ATOM 1072 C CA . GLU A 1 136 ? 22.593 3.951 -40.207 1.00 97.62 136 GLU A CA 1
ATOM 1073 C C . GLU A 1 136 ? 22.162 4.325 -41.633 1.00 97.62 136 GLU A C 1
ATOM 1075 O O . GLU A 1 136 ? 23.000 4.747 -42.436 1.00 97.62 136 GLU A O 1
ATOM 1080 N N . ILE A 1 137 ? 20.848 4.322 -41.897 1.00 97.38 137 ILE A N 1
ATOM 1081 C CA . ILE A 1 137 ? 20.255 4.744 -43.177 1.00 97.38 137 ILE A CA 1
ATOM 1082 C C . ILE A 1 137 ? 20.675 6.173 -43.550 1.00 97.38 137 ILE A C 1
ATOM 1084 O O . ILE A 1 137 ? 20.991 6.431 -44.712 1.00 97.38 137 ILE A O 1
ATOM 1088 N N . MET A 1 138 ? 20.719 7.111 -42.597 1.00 96.62 138 MET A N 1
ATOM 1089 C CA . MET A 1 138 ? 21.196 8.472 -42.871 1.00 96.62 138 MET A CA 1
ATOM 1090 C C . MET A 1 138 ? 22.680 8.493 -43.253 1.00 96.62 138 MET A C 1
ATOM 1092 O O . MET A 1 138 ? 23.027 9.160 -44.227 1.00 96.62 138 MET A O 1
ATOM 1096 N N . THR A 1 139 ? 23.547 7.722 -42.583 1.00 97.88 139 THR A N 1
ATOM 1097 C CA . THR A 1 139 ? 24.966 7.639 -42.980 1.00 97.88 139 THR A CA 1
ATOM 1098 C C . THR A 1 139 ? 25.153 7.016 -44.366 1.00 97.88 139 THR A C 1
ATOM 1100 O O . THR A 1 139 ? 26.025 7.450 -45.115 1.00 97.88 139 THR A O 1
ATOM 1103 N N . ASP A 1 140 ? 24.321 6.050 -44.760 1.00 97.75 140 ASP A N 1
ATOM 1104 C CA . ASP A 1 140 ? 24.357 5.457 -46.102 1.00 97.75 140 ASP A CA 1
ATOM 1105 C C . ASP A 1 140 ? 23.815 6.409 -47.176 1.00 97.75 140 ASP A C 1
ATOM 1107 O O . ASP A 1 140 ? 24.372 6.508 -48.276 1.00 97.75 140 ASP A O 1
ATOM 1111 N N . ILE A 1 141 ? 22.789 7.199 -46.856 1.00 97.62 141 ILE A N 1
ATOM 1112 C CA . ILE A 1 141 ? 22.338 8.304 -47.709 1.00 97.62 141 ILE A CA 1
ATOM 1113 C C . ILE A 1 141 ? 23.454 9.353 -47.867 1.00 97.62 141 ILE A C 1
ATOM 1115 O O . ILE A 1 141 ? 23.662 9.859 -48.969 1.00 97.62 141 ILE A O 1
ATOM 1119 N N . GLU A 1 142 ? 24.218 9.662 -46.819 1.00 97.44 142 GLU A N 1
ATOM 1120 C CA . GLU A 1 142 ? 25.364 10.578 -46.905 1.00 97.44 142 GLU A CA 1
ATOM 1121 C C . GLU A 1 142 ? 26.514 10.007 -47.752 1.00 97.44 142 GLU A C 1
ATOM 1123 O O . GLU A 1 142 ? 27.027 10.716 -48.625 1.00 97.44 142 GLU A O 1
ATOM 1128 N N . LYS A 1 143 ? 26.872 8.724 -47.577 1.00 97.50 143 LYS A N 1
ATOM 1129 C CA . LYS A 1 143 ? 27.867 8.019 -48.411 1.00 97.50 143 LYS A CA 1
ATOM 1130 C C . LYS A 1 143 ? 27.458 8.032 -49.884 1.00 97.50 143 LYS A C 1
ATOM 1132 O O . LYS A 1 143 ? 28.218 8.501 -50.729 1.00 97.50 143 LYS A O 1
ATOM 1137 N N . THR A 1 144 ? 26.233 7.608 -50.197 1.00 97.12 144 THR A N 1
ATOM 1138 C CA . THR A 1 144 ? 25.728 7.586 -51.582 1.00 97.12 144 THR A CA 1
ATOM 1139 C C . THR A 1 144 ? 25.643 8.991 -52.185 1.00 97.12 144 THR A C 1
ATOM 1141 O O . THR A 1 144 ? 25.989 9.176 -53.352 1.00 97.12 144 THR A O 1
ATOM 1144 N N . GLN A 1 145 ? 25.285 10.023 -51.409 1.00 97.19 145 GLN A N 1
ATOM 1145 C CA . GLN A 1 145 ? 25.374 11.416 -51.862 1.00 97.19 145 GLN A CA 1
ATOM 1146 C C . GLN A 1 145 ? 26.816 11.855 -52.151 1.00 97.19 145 GLN A C 1
ATOM 1148 O O . GLN A 1 145 ? 27.043 12.556 -53.141 1.00 97.19 145 GLN A O 1
ATOM 1153 N N . ALA A 1 146 ? 27.790 11.467 -51.324 1.00 96.81 146 ALA A N 1
ATOM 1154 C CA . ALA A 1 146 ? 29.203 11.765 -51.549 1.00 96.81 146 ALA A CA 1
ATOM 1155 C C . ALA A 1 146 ? 29.740 11.058 -52.807 1.00 96.81 146 ALA A C 1
ATOM 1157 O O . ALA A 1 146 ? 30.374 11.702 -53.645 1.00 96.81 146 ALA A O 1
ATOM 1158 N N . GLU A 1 147 ? 29.408 9.780 -53.004 1.00 96.88 147 GLU A N 1
ATOM 1159 C CA . GLU A 1 147 ? 29.742 9.018 -54.213 1.00 96.88 147 GLU A CA 1
ATOM 1160 C C . GLU A 1 147 ? 29.128 9.630 -55.475 1.00 96.88 147 GLU A C 1
ATOM 1162 O O . GLU A 1 147 ? 29.825 9.810 -56.476 1.00 96.88 147 GLU A O 1
ATOM 1167 N N . LEU A 1 148 ? 27.842 10.000 -55.438 1.00 96.69 148 LEU A N 1
ATOM 1168 C CA . LEU A 1 148 ? 27.180 10.685 -56.550 1.00 96.69 148 LEU A CA 1
ATOM 1169 C C . LEU A 1 148 ? 27.873 12.016 -56.854 1.00 96.69 148 LEU A C 1
ATOM 1171 O O . LEU A 1 148 ? 28.189 12.278 -58.012 1.00 96.69 148 LEU A O 1
ATOM 1175 N N . ARG A 1 149 ? 28.174 12.839 -55.839 1.00 97.00 149 ARG A N 1
ATOM 1176 C CA . ARG A 1 149 ? 28.918 14.101 -56.018 1.00 97.00 149 ARG A CA 1
ATOM 1177 C C . ARG A 1 149 ? 30.299 13.868 -56.634 1.00 97.00 149 ARG A C 1
ATOM 1179 O O . ARG A 1 149 ? 30.678 14.608 -57.539 1.00 97.00 149 ARG A O 1
ATOM 1186 N N . PHE A 1 150 ? 31.024 12.836 -56.204 1.00 96.94 150 PHE A N 1
ATOM 1187 C CA . PHE A 1 150 ? 32.332 12.480 -56.758 1.00 96.94 150 PHE A CA 1
ATOM 1188 C C . PHE A 1 150 ? 32.243 11.988 -58.212 1.00 96.94 150 PHE A C 1
ATOM 1190 O O . PHE A 1 150 ? 33.068 12.364 -59.045 1.00 96.94 150 PHE A O 1
ATOM 1197 N N . ARG A 1 151 ? 31.218 11.196 -58.554 1.00 97.06 151 ARG A N 1
ATOM 1198 C CA . ARG A 1 151 ? 30.932 10.784 -59.939 1.00 97.06 151 ARG A CA 1
ATOM 1199 C C . ARG A 1 151 ? 30.594 11.986 -60.820 1.00 97.06 151 ARG A C 1
ATOM 1201 O O . ARG A 1 151 ? 31.277 12.189 -61.814 1.00 97.06 151 ARG A O 1
ATOM 1208 N N . TYR A 1 152 ? 29.661 12.846 -60.404 1.00 96.25 152 TYR A N 1
ATOM 1209 C CA . TYR A 1 152 ? 29.339 14.082 -61.128 1.00 96.25 152 TYR A CA 1
ATOM 1210 C C . TYR A 1 152 ? 30.545 15.026 -61.268 1.00 96.25 152 TYR A C 1
ATOM 1212 O O . TYR A 1 152 ? 30.663 15.710 -62.284 1.00 96.25 152 TYR A O 1
ATOM 1220 N N . GLY A 1 153 ? 31.449 15.060 -60.282 1.00 96.19 153 GLY A N 1
ATOM 1221 C CA . GLY A 1 153 ? 32.729 15.767 -60.370 1.00 96.19 153 GLY A CA 1
ATOM 1222 C C . GLY A 1 153 ? 33.606 15.224 -61.499 1.00 96.19 153 GLY A C 1
ATOM 1223 O O . GLY A 1 153 ? 33.949 15.971 -62.414 1.00 96.19 153 GLY A O 1
ATOM 1224 N N . ARG A 1 154 ? 33.881 13.912 -61.490 1.00 95.75 154 ARG A N 1
ATOM 1225 C CA . ARG A 1 154 ? 34.664 13.233 -62.538 1.00 95.75 154 ARG A CA 1
ATOM 1226 C C . ARG A 1 154 ? 34.035 13.357 -63.924 1.00 95.75 154 ARG A C 1
ATOM 1228 O O . ARG A 1 154 ? 34.740 13.683 -64.872 1.00 95.75 154 ARG A O 1
ATOM 1235 N N . ASP A 1 155 ? 32.725 13.164 -64.048 1.00 95.44 155 ASP A N 1
ATOM 1236 C CA . ASP A 1 155 ? 32.012 13.280 -65.326 1.00 95.44 155 ASP A CA 1
ATOM 1237 C C . ASP A 1 155 ? 32.099 14.717 -65.870 1.00 95.44 155 ASP A C 1
ATOM 1239 O O . ASP A 1 155 ? 32.335 14.929 -67.060 1.00 95.44 155 ASP A O 1
ATOM 1243 N N . ARG A 1 156 ? 31.994 15.728 -64.997 1.00 96.88 156 ARG A N 1
ATOM 1244 C CA . ARG A 1 156 ? 32.173 17.142 -65.359 1.00 96.88 156 ARG A CA 1
ATOM 1245 C C . ARG A 1 156 ? 33.611 17.463 -65.778 1.00 96.88 156 ARG A C 1
ATOM 1247 O O . ARG A 1 156 ? 33.802 18.254 -66.701 1.00 96.88 156 ARG A O 1
ATOM 1254 N N . GLU A 1 157 ? 34.610 16.881 -65.123 1.00 95.25 157 GLU A N 1
ATOM 1255 C CA . GLU A 1 157 ? 36.024 17.040 -65.486 1.00 95.25 157 GLU A CA 1
ATOM 1256 C C . GLU A 1 157 ? 36.351 16.350 -66.814 1.00 95.25 157 GLU A C 1
ATOM 1258 O O . GLU A 1 157 ? 36.971 16.968 -67.680 1.00 95.25 157 GLU A O 1
ATOM 1263 N N . ALA A 1 158 ? 35.851 15.131 -67.029 1.00 94.06 158 ALA A N 1
ATOM 1264 C CA . ALA A 1 158 ? 35.971 14.405 -68.289 1.00 94.06 158 ALA A CA 1
ATOM 1265 C C . ALA A 1 158 ? 35.286 15.153 -69.444 1.00 94.06 158 ALA A C 1
ATOM 1267 O O . ALA A 1 158 ? 35.882 15.316 -70.507 1.00 94.06 158 ALA A O 1
ATOM 1268 N N . LEU A 1 159 ? 34.079 15.693 -69.231 1.00 94.94 159 LEU A N 1
ATOM 1269 C CA . LEU A 1 159 ? 33.396 16.548 -70.208 1.00 94.94 159 LEU A CA 1
ATOM 1270 C C . LEU A 1 159 ? 34.170 17.841 -70.486 1.00 94.94 159 LEU A C 1
ATOM 1272 O O . LEU A 1 159 ? 34.263 18.252 -71.640 1.00 94.94 159 LEU A O 1
ATOM 1276 N N . ARG A 1 160 ? 34.761 18.476 -69.465 1.00 95.75 160 ARG A N 1
ATOM 1277 C CA . ARG A 1 160 ? 35.615 19.661 -69.646 1.00 95.75 160 ARG A CA 1
ATOM 1278 C C . ARG A 1 160 ? 36.859 19.327 -70.470 1.00 95.75 160 ARG A C 1
ATOM 1280 O O . ARG A 1 160 ? 37.207 20.099 -71.357 1.00 95.75 160 ARG A O 1
ATOM 1287 N N . PHE A 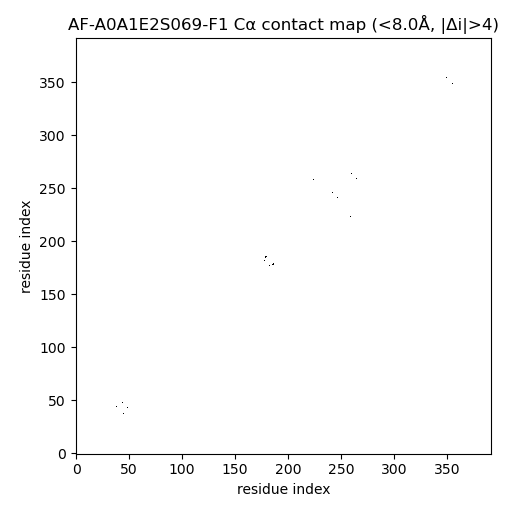1 161 ? 37.505 18.192 -70.204 1.00 94.75 161 PHE A N 1
ATOM 1288 C CA . PHE A 1 161 ? 38.657 17.723 -70.972 1.00 94.75 161 PHE A CA 1
ATOM 1289 C C . PHE A 1 161 ? 38.273 17.381 -72.417 1.00 94.75 161 PHE A C 1
ATOM 1291 O O . PHE A 1 161 ? 38.956 17.819 -73.334 1.00 94.75 161 PHE A O 1
ATOM 1298 N N . ALA A 1 162 ? 37.147 16.698 -72.640 1.00 93.56 162 ALA A N 1
ATOM 1299 C CA . ALA A 1 162 ? 36.624 16.410 -73.976 1.00 93.56 162 ALA A CA 1
ATOM 1300 C C . ALA A 1 162 ? 36.261 17.688 -74.758 1.00 93.56 162 ALA A C 1
ATOM 1302 O O . ALA A 1 162 ? 36.539 17.795 -75.947 1.00 93.56 162 ALA A O 1
ATOM 1303 N N . GLN A 1 163 ? 35.678 18.695 -74.100 1.00 94.69 163 GLN A N 1
ATOM 1304 C CA . GLN A 1 163 ? 35.425 20.003 -74.715 1.00 94.69 163 GLN A CA 1
ATOM 1305 C C . GLN A 1 163 ? 36.726 20.733 -75.069 1.00 94.69 163 GLN A C 1
ATOM 1307 O O . GLN A 1 163 ? 36.811 21.354 -76.125 1.00 94.69 163 GLN A O 1
ATOM 1312 N N . GLU A 1 164 ? 37.733 20.670 -74.201 1.00 94.38 164 GLU A N 1
ATOM 1313 C CA . GLU A 1 164 ? 39.047 21.276 -74.422 1.00 94.38 164 GLU A CA 1
ATOM 1314 C C . GLU A 1 164 ? 39.813 20.583 -75.562 1.00 94.38 164 GLU A C 1
ATOM 1316 O O . GLU A 1 164 ? 40.380 21.261 -76.416 1.00 94.38 164 GLU A O 1
ATOM 1321 N N . THR A 1 165 ? 39.786 19.249 -75.644 1.00 93.38 165 THR A N 1
ATOM 1322 C CA . THR A 1 165 ? 40.402 18.514 -76.759 1.00 93.38 165 THR A CA 1
ATOM 1323 C C . THR A 1 165 ? 39.668 18.749 -78.075 1.00 93.38 165 THR A C 1
ATOM 1325 O O . THR A 1 165 ? 40.334 18.948 -79.085 1.00 93.38 165 THR A O 1
ATOM 1328 N N . VAL A 1 166 ? 38.331 18.831 -78.083 1.00 94.19 166 VAL A N 1
ATOM 1329 C CA . VAL A 1 166 ? 37.559 19.210 -79.283 1.00 94.19 166 VAL A CA 1
ATOM 1330 C C . VAL A 1 166 ? 37.865 20.645 -79.726 1.00 94.19 166 VAL A C 1
ATOM 1332 O O . VAL A 1 166 ? 37.985 20.888 -80.925 1.00 94.19 166 VAL A O 1
ATOM 1335 N N . LYS A 1 167 ? 38.047 21.597 -78.799 1.00 94.31 167 LYS A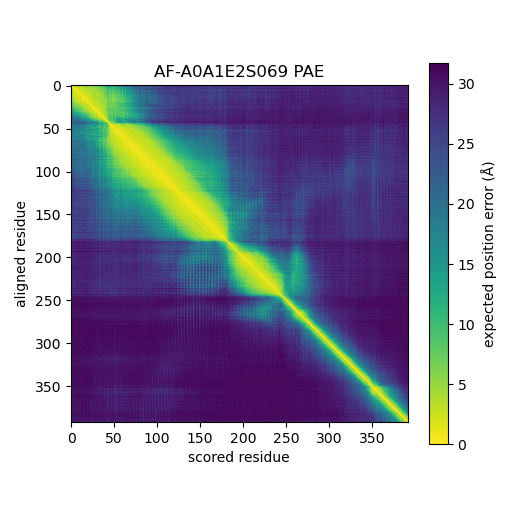 N 1
ATOM 1336 C CA . LYS A 1 167 ? 38.497 22.960 -79.142 1.00 94.31 167 LYS A CA 1
ATOM 1337 C C . LYS A 1 167 ? 39.881 22.954 -79.781 1.00 94.31 167 LYS A C 1
ATOM 1339 O O . LYS A 1 167 ? 40.030 23.513 -80.860 1.00 94.31 167 LYS A O 1
ATOM 1344 N N . ARG A 1 168 ? 40.853 22.268 -79.171 1.00 93.06 168 ARG A N 1
ATOM 1345 C CA . ARG A 1 168 ? 42.209 22.129 -79.730 1.00 93.06 168 ARG A CA 1
ATOM 1346 C C . ARG A 1 168 ? 42.187 21.471 -81.102 1.00 93.06 168 ARG A C 1
ATOM 1348 O O . ARG A 1 168 ? 42.773 22.007 -82.023 1.00 93.06 168 ARG A O 1
ATOM 1355 N N . GLN A 1 169 ? 41.423 20.394 -81.281 1.00 92.75 169 GLN A N 1
ATOM 1356 C CA . GLN A 1 169 ? 41.233 19.765 -82.591 1.00 92.75 169 GLN A CA 1
ATOM 1357 C C . GLN A 1 169 ? 40.595 20.719 -83.611 1.00 92.75 169 GLN A C 1
ATOM 1359 O O . GLN A 1 169 ? 40.978 20.700 -84.776 1.00 92.75 169 GLN A O 1
ATOM 1364 N N . ALA A 1 170 ? 39.646 21.568 -83.207 1.00 91.88 170 ALA A N 1
ATOM 1365 C CA . ALA A 1 170 ? 39.062 22.574 -84.092 1.00 91.88 170 ALA A CA 1
ATOM 1366 C C . ALA A 1 170 ? 40.066 23.684 -84.462 1.00 91.88 170 ALA A C 1
ATOM 1368 O O . ALA A 1 170 ? 40.096 24.104 -85.618 1.00 91.88 170 ALA A O 1
ATOM 1369 N N . GLU A 1 171 ? 40.901 24.126 -83.519 1.00 92.50 171 GLU A N 1
ATOM 1370 C CA . GLU A 1 171 ? 42.003 25.071 -83.747 1.00 92.50 171 GLU A CA 1
ATOM 1371 C C . GLU A 1 171 ? 43.090 24.455 -84.644 1.00 92.50 171 GLU A C 1
ATOM 1373 O O . GLU A 1 171 ? 43.489 25.068 -85.629 1.00 92.50 171 GLU A O 1
ATOM 1378 N N . ASP A 1 172 ? 43.500 23.211 -84.393 1.00 89.50 172 ASP A N 1
ATOM 1379 C CA . ASP A 1 172 ? 44.450 22.455 -85.214 1.00 89.50 172 ASP A CA 1
ATOM 1380 C C . ASP A 1 172 ? 43.916 22.230 -86.633 1.00 89.50 172 ASP A C 1
ATOM 1382 O O . ASP A 1 172 ? 44.650 22.414 -87.601 1.00 89.50 172 ASP A O 1
ATOM 1386 N N . LEU A 1 173 ? 42.629 21.906 -86.797 1.00 90.69 173 LEU A N 1
ATOM 1387 C CA . LEU A 1 173 ? 41.991 21.803 -88.113 1.00 90.69 173 LEU A CA 1
ATOM 1388 C C . LEU A 1 173 ? 41.918 23.158 -88.830 1.00 90.69 173 LEU A C 1
ATOM 1390 O O . LEU A 1 173 ? 42.097 23.198 -90.047 1.00 90.69 173 LEU A O 1
ATOM 1394 N N . GLN A 1 174 ? 41.699 24.267 -88.114 1.00 89.69 174 GLN A N 1
ATOM 1395 C CA . GLN A 1 174 ? 41.787 25.616 -88.690 1.00 89.69 174 GLN A CA 1
ATOM 1396 C C . GLN A 1 174 ? 43.224 25.957 -89.104 1.00 89.69 174 GLN A C 1
ATOM 1398 O O . GLN A 1 174 ? 43.429 26.462 -90.206 1.00 89.69 174 GLN A O 1
ATOM 1403 N N . ASN A 1 175 ? 44.218 25.622 -88.279 1.00 87.25 175 ASN A N 1
ATOM 1404 C CA . ASN A 1 175 ? 45.637 25.828 -88.565 1.00 87.25 175 ASN A CA 1
ATOM 1405 C C . ASN A 1 175 ? 46.103 24.986 -89.761 1.00 87.25 175 ASN A C 1
ATOM 1407 O O . ASN A 1 175 ? 46.758 25.511 -90.657 1.00 87.25 175 ASN A O 1
ATOM 1411 N N . LEU A 1 176 ? 45.725 23.705 -89.825 1.00 83.25 176 LEU A N 1
ATOM 1412 C CA . LEU A 1 176 ? 45.997 22.818 -90.960 1.00 83.25 176 LEU A CA 1
ATOM 1413 C C . LEU A 1 176 ? 45.299 23.304 -92.230 1.00 83.25 176 LEU A C 1
ATOM 1415 O O . LEU A 1 176 ? 45.900 23.287 -93.301 1.00 83.25 176 LEU A O 1
ATOM 1419 N N . ARG A 1 177 ? 44.056 23.785 -92.123 1.00 83.69 177 ARG A N 1
ATOM 1420 C CA . ARG A 1 177 ? 43.333 24.382 -93.248 1.00 83.69 177 ARG A CA 1
ATOM 1421 C C . ARG A 1 177 ? 44.015 25.652 -93.751 1.00 83.69 177 ARG A C 1
ATOM 1423 O O . ARG A 1 177 ? 44.234 25.762 -94.949 1.00 83.69 177 ARG A O 1
ATOM 1430 N N . ALA A 1 178 ? 44.415 26.561 -92.864 1.00 80.62 178 ALA A N 1
ATOM 1431 C CA . ALA A 1 178 ? 45.165 27.762 -93.226 1.00 80.62 178 ALA A CA 1
ATOM 1432 C C . ALA A 1 178 ? 46.554 27.427 -93.805 1.00 80.62 178 ALA A C 1
ATOM 1434 O O . ALA A 1 178 ? 47.007 28.075 -94.746 1.00 80.62 178 ALA A O 1
ATOM 1435 N N . ALA A 1 179 ? 47.212 26.382 -93.295 1.00 76.38 179 ALA A N 1
ATOM 1436 C CA . ALA A 1 179 ? 48.480 25.885 -93.821 1.00 76.38 179 ALA A CA 1
ATOM 1437 C C . ALA A 1 179 ? 48.333 25.219 -95.199 1.00 76.38 179 ALA A C 1
ATOM 1439 O O . ALA A 1 179 ? 49.255 25.320 -95.997 1.00 76.38 179 ALA A O 1
ATOM 1440 N N . LEU A 1 180 ? 47.196 24.581 -95.499 1.00 69.12 180 LEU A N 1
ATOM 1441 C CA . LEU A 1 180 ? 46.859 24.055 -96.828 1.00 69.12 180 LEU A CA 1
ATOM 1442 C C . LEU A 1 180 ? 46.460 25.177 -97.801 1.00 69.12 180 LEU A C 1
ATOM 1444 O O . LEU A 1 180 ? 46.925 25.193 -98.937 1.00 69.12 180 LEU A O 1
ATOM 1448 N N . GLU A 1 181 ? 45.653 26.145 -97.358 1.00 70.44 181 GLU A N 1
ATOM 1449 C CA . GLU A 1 181 ? 45.239 27.309 -98.158 1.00 70.44 181 GLU A CA 1
ATOM 1450 C C . GLU A 1 181 ? 46.424 28.263 -98.451 1.00 70.44 181 GLU A C 1
ATOM 1452 O O . GLU A 1 181 ? 46.439 28.921 -99.489 1.00 70.44 181 GLU A O 1
ATOM 1457 N N . GLY A 1 182 ? 47.468 28.278 -97.610 1.00 63.00 182 GLY A N 1
ATOM 1458 C CA . GLY A 1 182 ? 48.773 28.909 -97.878 1.00 63.00 182 GLY A CA 1
ATOM 1459 C C . GLY A 1 182 ? 49.867 27.955 -98.402 1.00 63.00 182 GLY A C 1
ATOM 1460 O O . GLY A 1 182 ? 51.054 28.276 -98.305 1.00 63.00 182 GLY A O 1
ATOM 1461 N N . GLY A 1 183 ? 49.495 26.762 -98.879 1.00 53.34 183 GLY A N 1
ATOM 1462 C CA . GLY A 1 183 ? 50.295 25.541 -98.707 1.00 53.34 183 GLY A CA 1
ATOM 1463 C C . GLY A 1 183 ? 51.304 25.108 -99.769 1.00 53.34 183 GLY A C 1
ATOM 1464 O O . GLY A 1 183 ? 51.958 24.090 -99.554 1.00 53.34 183 GLY A O 1
ATOM 1465 N N . ASP A 1 184 ? 51.507 25.836 -100.869 1.00 57.03 184 ASP A N 1
ATOM 1466 C CA . ASP A 1 184 ? 52.479 25.405 -101.898 1.00 57.03 184 ASP A CA 1
ATOM 1467 C C . ASP A 1 184 ? 53.953 25.659 -101.514 1.00 57.03 184 ASP A C 1
ATOM 1469 O O . ASP A 1 184 ? 54.860 24.980 -102.007 1.00 57.03 184 ASP A O 1
ATOM 1473 N N . SER A 1 185 ? 54.228 26.626 -100.628 1.00 56.88 185 SER A N 1
ATOM 1474 C CA . SER A 1 185 ? 55.600 27.059 -100.300 1.00 56.88 185 SER A CA 1
ATOM 1475 C C . SER A 1 185 ? 56.092 26.616 -98.916 1.00 56.88 185 SER A C 1
ATOM 1477 O O . SER A 1 185 ? 57.269 26.287 -98.758 1.00 56.88 185 SER A O 1
ATOM 1479 N N . THR A 1 186 ? 55.211 26.554 -97.917 1.00 60.69 186 THR A N 1
ATOM 1480 C CA . THR A 1 186 ? 55.561 26.255 -96.515 1.00 60.69 186 THR A CA 1
ATOM 1481 C C . THR A 1 186 ? 55.551 24.763 -96.185 1.00 60.69 186 THR A C 1
ATOM 1483 O O . THR A 1 186 ? 56.369 24.320 -95.374 1.00 60.69 186 THR A O 1
ATOM 1486 N N . ALA A 1 187 ? 54.708 23.957 -96.844 1.00 56.47 187 ALA A N 1
ATOM 1487 C CA . ALA A 1 187 ? 54.585 22.521 -96.578 1.00 56.47 187 ALA A CA 1
ATOM 1488 C C . ALA A 1 187 ? 55.932 21.779 -96.702 1.00 56.47 187 ALA A C 1
ATOM 1490 O O . ALA A 1 187 ? 56.330 21.046 -95.792 1.00 56.47 187 ALA A O 1
ATOM 1491 N N . ARG A 1 188 ? 56.705 22.051 -97.766 1.00 60.12 188 ARG A N 1
ATOM 1492 C CA . ARG A 1 188 ? 58.049 21.470 -97.972 1.00 60.12 188 ARG A CA 1
ATOM 1493 C C . ARG A 1 188 ? 59.037 21.773 -96.839 1.00 60.12 188 ARG A C 1
ATOM 1495 O O . ARG A 1 188 ? 59.942 20.977 -96.606 1.00 60.12 188 ARG A O 1
ATOM 1502 N N . GLN A 1 189 ? 58.884 22.896 -96.135 1.00 62.69 189 GLN A N 1
ATOM 1503 C CA . GLN A 1 189 ? 59.819 23.317 -95.088 1.00 62.69 189 GLN A CA 1
ATOM 1504 C C . GLN A 1 189 ? 59.475 22.748 -93.700 1.00 62.69 189 GLN A C 1
ATOM 1506 O O . GLN A 1 189 ? 60.355 22.676 -92.841 1.00 62.69 189 GLN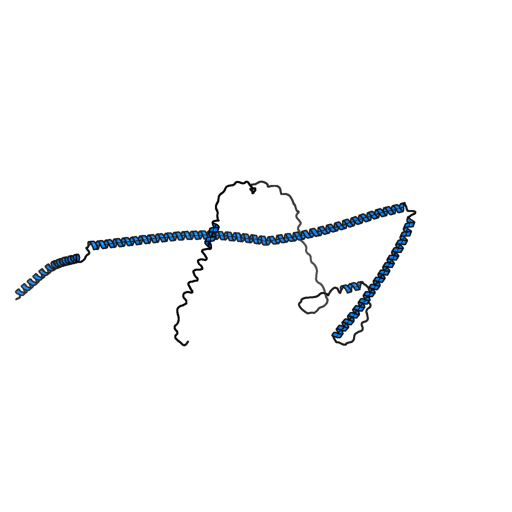 A O 1
ATOM 1511 N N . ILE A 1 190 ? 58.220 22.349 -93.468 1.00 62.00 190 ILE A N 1
ATOM 1512 C CA . ILE A 1 190 ? 57.763 21.805 -92.180 1.00 62.00 190 ILE A CA 1
ATOM 1513 C C . ILE A 1 190 ? 58.014 20.292 -92.109 1.00 62.00 190 ILE A C 1
ATOM 1515 O O . ILE A 1 190 ? 58.633 19.837 -91.146 1.00 62.00 190 ILE A O 1
ATOM 1519 N N . PHE A 1 191 ? 57.655 19.528 -93.150 1.00 61.91 191 PHE A N 1
ATOM 1520 C CA . PHE A 1 191 ? 57.922 18.080 -93.202 1.00 61.91 191 PHE A CA 1
ATOM 1521 C C . PHE A 1 191 ? 59.421 17.763 -93.050 1.00 61.91 191 PHE A C 1
ATOM 1523 O O . PHE A 1 191 ? 59.802 16.989 -92.175 1.00 61.91 191 PHE A O 1
ATOM 1530 N N . GLY A 1 192 ? 60.292 18.474 -93.779 1.00 64.00 192 GLY A N 1
ATOM 1531 C CA . GLY A 1 192 ? 61.746 18.296 -93.668 1.00 64.00 192 GLY A CA 1
ATOM 1532 C C . GLY A 1 192 ? 62.349 18.654 -92.298 1.00 64.00 192 GLY A C 1
ATOM 1533 O O . GLY A 1 192 ? 63.468 18.242 -92.006 1.00 64.00 192 GLY A O 1
ATOM 1534 N N . LYS A 1 193 ? 61.636 19.396 -91.437 1.00 64.00 193 LYS A N 1
ATOM 1535 C CA . LYS A 1 193 ? 62.039 19.626 -90.035 1.00 64.00 193 LYS A CA 1
ATOM 1536 C C . LYS A 1 193 ? 61.497 18.536 -89.108 1.00 64.00 193 LYS A C 1
ATOM 1538 O O . LYS A 1 193 ? 62.251 18.066 -88.257 1.00 64.00 193 LYS A O 1
ATOM 1543 N N . SER A 1 194 ? 60.244 18.120 -89.306 1.00 66.94 194 SER A N 1
ATOM 1544 C CA . SER A 1 194 ? 59.580 17.033 -88.570 1.00 66.94 194 SER A CA 1
ATOM 1545 C C . SER A 1 194 ? 60.414 15.750 -88.573 1.00 66.94 194 SER A C 1
ATOM 1547 O O . SER A 1 194 ? 60.765 15.249 -87.506 1.00 66.94 194 SER A O 1
ATOM 1549 N N . ASP A 1 195 ? 60.847 15.282 -89.748 1.00 67.94 195 ASP A N 1
ATOM 1550 C CA . ASP A 1 195 ? 61.639 14.048 -89.864 1.00 67.94 195 ASP A CA 1
ATOM 1551 C C . ASP A 1 195 ? 62.962 14.128 -89.081 1.00 67.94 195 ASP A C 1
ATOM 1553 O O . ASP A 1 195 ? 63.371 13.174 -88.417 1.00 67.94 195 ASP A O 1
ATOM 1557 N N . THR A 1 196 ? 63.617 15.296 -89.075 1.00 73.50 196 THR A N 1
ATOM 1558 C CA . THR A 1 196 ? 64.865 15.496 -88.314 1.00 73.50 196 THR A CA 1
ATOM 1559 C C . THR A 1 196 ? 64.655 15.586 -86.801 1.00 73.50 196 THR A C 1
ATOM 1561 O O . THR A 1 196 ? 65.589 15.307 -86.047 1.00 73.50 196 THR A O 1
ATOM 1564 N N . ALA A 1 197 ? 63.459 15.971 -86.346 1.00 73.94 197 ALA A N 1
ATOM 1565 C CA . ALA A 1 197 ? 63.097 15.991 -84.932 1.00 73.94 197 ALA A CA 1
ATOM 1566 C C . ALA A 1 197 ? 62.762 14.574 -84.441 1.00 73.94 197 ALA A C 1
ATOM 1568 O O . ALA A 1 197 ? 63.371 14.107 -83.481 1.00 73.94 197 ALA A O 1
ATOM 1569 N N . LEU A 1 198 ? 61.913 13.847 -85.176 1.00 74.56 198 LEU A N 1
ATOM 1570 C CA . LEU A 1 198 ? 61.553 12.452 -84.893 1.00 74.56 198 LEU A CA 1
ATOM 1571 C C . LEU A 1 198 ? 62.778 11.520 -84.907 1.00 74.56 198 LEU A C 1
ATOM 1573 O O . LEU A 1 198 ? 62.889 10.608 -84.087 1.00 74.56 198 LEU A O 1
ATOM 1577 N N . ALA A 1 199 ? 63.750 11.772 -85.792 1.00 76.62 199 ALA A N 1
ATOM 1578 C CA . ALA A 1 199 ? 65.021 11.045 -85.810 1.00 76.62 199 ALA A CA 1
ATOM 1579 C C . ALA A 1 199 ? 65.924 11.346 -84.595 1.00 76.62 199 ALA A C 1
ATOM 1581 O O . ALA A 1 199 ? 66.726 10.496 -84.206 1.00 76.62 199 ALA A O 1
ATOM 1582 N N . LYS A 1 200 ? 65.821 12.536 -83.983 1.00 80.50 200 LYS A N 1
ATOM 1583 C CA . LYS A 1 200 ? 66.525 12.858 -82.728 1.00 80.50 200 LYS A CA 1
ATOM 1584 C C . LYS A 1 200 ? 65.834 12.226 -81.527 1.00 80.50 200 LYS A C 1
ATOM 1586 O O . LYS A 1 200 ? 66.521 11.664 -80.682 1.00 80.50 200 LYS A O 1
ATOM 1591 N N . GLU A 1 201 ? 64.507 12.278 -81.478 1.00 77.50 201 GLU A N 1
ATOM 1592 C CA . GLU A 1 201 ? 63.717 11.702 -80.390 1.00 77.50 201 GLU A CA 1
ATOM 1593 C C . GLU A 1 201 ? 63.860 10.175 -80.338 1.00 77.50 201 GLU A C 1
ATOM 1595 O O . GLU A 1 201 ? 64.174 9.636 -79.282 1.00 77.50 201 GLU A O 1
ATOM 1600 N N . ASN A 1 202 ? 63.806 9.477 -81.481 1.00 77.88 202 ASN A N 1
ATOM 1601 C CA . ASN A 1 202 ? 64.113 8.041 -81.534 1.00 77.88 202 ASN A CA 1
ATOM 1602 C C . ASN A 1 202 ? 65.528 7.716 -81.026 1.00 77.88 202 ASN A C 1
ATOM 1604 O O . ASN A 1 202 ? 65.708 6.755 -80.286 1.00 77.88 202 ASN A O 1
ATOM 1608 N N . ARG A 1 203 ? 66.542 8.528 -81.361 1.00 81.94 203 ARG A N 1
ATOM 1609 C CA . ARG A 1 203 ? 67.905 8.343 -80.823 1.00 81.94 203 ARG A CA 1
ATOM 1610 C C . ARG A 1 203 ? 67.977 8.585 -79.314 1.00 81.94 203 ARG A C 1
ATOM 1612 O O . ARG A 1 203 ? 68.723 7.891 -78.637 1.00 81.94 203 ARG A O 1
ATOM 1619 N N . GLN A 1 204 ? 67.206 9.536 -78.786 1.00 82.75 204 GLN A N 1
ATOM 1620 C CA . GLN A 1 204 ? 67.110 9.784 -77.345 1.00 82.75 204 GLN A CA 1
ATOM 1621 C C . GLN A 1 204 ? 66.373 8.657 -76.613 1.00 82.75 204 GLN A C 1
ATOM 1623 O O . GLN A 1 204 ? 66.792 8.284 -75.522 1.00 82.75 204 GLN A O 1
ATOM 1628 N N . MET A 1 205 ? 65.326 8.082 -77.210 1.00 78.50 205 MET A N 1
ATOM 1629 C CA . MET A 1 205 ? 64.640 6.906 -76.668 1.00 78.50 205 MET A CA 1
ATOM 1630 C C . MET A 1 205 ? 65.554 5.680 -76.666 1.00 78.50 205 MET A C 1
ATOM 1632 O O . MET A 1 205 ? 65.680 5.039 -75.631 1.00 78.50 205 MET A O 1
ATOM 1636 N N . LEU A 1 206 ? 66.266 5.404 -77.764 1.00 82.69 206 LEU A N 1
ATOM 1637 C CA . LEU A 1 206 ? 67.248 4.314 -77.824 1.00 82.69 206 LEU A CA 1
ATOM 1638 C C . LEU A 1 206 ? 68.373 4.491 -76.790 1.00 82.69 206 LEU A C 1
ATOM 1640 O O . LEU A 1 206 ? 68.717 3.533 -76.110 1.00 82.69 206 LEU A O 1
ATOM 1644 N N . ALA A 1 207 ? 68.886 5.713 -76.607 1.00 83.25 207 ALA A N 1
ATOM 1645 C CA . ALA A 1 207 ? 69.889 6.002 -75.578 1.00 83.25 207 ALA A CA 1
ATOM 1646 C C . ALA A 1 207 ? 69.345 5.863 -74.142 1.00 83.25 207 ALA A C 1
ATOM 1648 O O . ALA A 1 207 ? 70.080 5.474 -73.240 1.00 83.25 207 ALA A O 1
ATOM 1649 N N . ARG A 1 208 ? 68.060 6.166 -73.908 1.00 85.50 208 ARG A N 1
ATOM 1650 C CA . ARG A 1 208 ? 67.404 5.915 -72.613 1.00 85.50 208 ARG A CA 1
ATOM 1651 C C . ARG A 1 208 ? 67.187 4.429 -72.361 1.00 85.50 208 ARG A C 1
ATOM 1653 O O . ARG A 1 208 ? 67.389 3.996 -71.237 1.00 85.50 208 ARG A O 1
ATOM 1660 N N . ILE A 1 209 ? 66.808 3.667 -73.386 1.00 84.69 209 ILE A N 1
ATOM 1661 C CA . ILE A 1 209 ? 66.668 2.210 -73.295 1.00 84.69 209 ILE A CA 1
ATOM 1662 C C . ILE A 1 209 ? 68.020 1.588 -72.939 1.00 84.69 209 ILE A C 1
ATOM 1664 O O . ILE A 1 209 ? 68.079 0.870 -71.952 1.00 84.69 209 ILE A O 1
ATOM 1668 N N . SER A 1 210 ? 69.114 1.952 -73.620 1.00 82.75 210 SER A N 1
ATOM 1669 C CA . SER A 1 210 ? 70.440 1.405 -73.289 1.00 82.75 210 SER A CA 1
ATOM 1670 C C . SER A 1 210 ? 70.919 1.764 -71.876 1.00 82.75 210 SER A C 1
ATOM 1672 O O . SER A 1 210 ? 71.569 0.948 -71.236 1.00 82.75 210 SER A O 1
ATOM 1674 N N . VAL A 1 211 ? 70.586 2.957 -71.362 1.00 87.69 211 VAL A N 1
ATOM 1675 C CA . VAL A 1 211 ? 70.903 3.335 -69.968 1.00 87.69 211 VAL A CA 1
ATOM 1676 C C . VAL A 1 211 ? 70.051 2.547 -68.968 1.00 87.69 211 VAL A C 1
ATOM 1678 O O . VAL A 1 211 ? 70.577 2.075 -67.969 1.00 87.69 211 VAL A O 1
ATOM 1681 N N . LEU A 1 212 ? 68.758 2.345 -69.241 1.00 84.75 212 LEU A N 1
ATOM 1682 C CA . LEU A 1 212 ? 67.885 1.528 -68.387 1.00 84.75 212 LEU A CA 1
ATOM 1683 C C . LEU A 1 212 ? 68.267 0.038 -68.418 1.00 84.75 212 LEU A C 1
ATOM 1685 O O . LEU A 1 212 ? 68.137 -0.640 -67.404 1.00 84.75 212 LEU A O 1
ATOM 1689 N N . GLU A 1 213 ? 68.756 -0.472 -69.551 1.00 80.06 213 GLU A N 1
ATOM 1690 C CA . GLU A 1 213 ? 69.332 -1.818 -69.671 1.00 80.06 213 GLU A CA 1
ATOM 1691 C C . GLU A 1 213 ? 70.619 -1.956 -68.837 1.00 80.06 213 GLU A C 1
ATOM 1693 O O . GLU A 1 213 ? 70.801 -2.970 -68.164 1.00 80.06 213 GLU A O 1
ATOM 1698 N N . GLU A 1 214 ? 71.476 -0.929 -68.819 1.00 80.50 214 GLU A N 1
ATOM 1699 C CA . GLU A 1 214 ? 72.682 -0.876 -67.981 1.00 80.50 214 GLU A CA 1
ATOM 1700 C C . GLU A 1 214 ? 72.334 -0.794 -66.480 1.00 80.50 214 GLU A C 1
ATOM 1702 O O . GLU A 1 214 ? 72.891 -1.543 -65.677 1.00 80.50 214 GLU A O 1
ATOM 1707 N N . GLU A 1 215 ? 71.344 0.019 -66.090 1.00 82.00 215 GLU A N 1
ATOM 1708 C CA . GLU A 1 215 ? 70.822 0.069 -64.714 1.00 82.00 215 GLU A CA 1
ATOM 1709 C C . GLU A 1 215 ? 70.220 -1.281 -64.270 1.00 82.00 215 GLU A C 1
ATOM 1711 O O . GLU A 1 215 ? 70.481 -1.734 -63.153 1.00 82.00 215 GLU A O 1
ATOM 1716 N N . LEU A 1 216 ? 69.481 -1.974 -65.148 1.00 79.94 216 LEU A N 1
ATOM 1717 C CA . LEU A 1 216 ? 68.957 -3.323 -64.886 1.00 79.94 216 LEU A CA 1
ATOM 1718 C C . LEU A 1 216 ? 70.067 -4.375 -64.760 1.00 79.94 216 LEU A C 1
ATOM 1720 O O . LEU A 1 216 ? 69.967 -5.270 -63.920 1.00 79.94 216 LEU A O 1
ATOM 1724 N N . ALA A 1 217 ? 71.126 -4.282 -65.568 1.00 77.56 217 ALA A N 1
ATOM 1725 C CA . ALA A 1 217 ? 72.286 -5.163 -65.460 1.00 77.56 217 ALA A CA 1
ATOM 1726 C C . ALA A 1 217 ? 73.031 -4.957 -64.129 1.00 77.56 217 ALA A C 1
ATOM 1728 O O . ALA A 1 217 ? 73.412 -5.933 -63.482 1.00 77.56 217 ALA A O 1
ATOM 1729 N N . MET A 1 218 ? 73.173 -3.707 -63.678 1.00 78.81 218 MET A N 1
ATOM 1730 C CA . MET A 1 218 ? 73.770 -3.386 -62.378 1.00 78.81 218 MET A CA 1
ATOM 1731 C C . MET A 1 218 ? 72.898 -3.880 -61.215 1.00 78.81 218 MET A C 1
ATOM 1733 O O . MET A 1 218 ? 73.424 -4.495 -60.290 1.00 78.81 218 MET A O 1
ATOM 1737 N N . ALA A 1 219 ? 71.573 -3.702 -61.278 1.00 76.56 219 ALA A N 1
ATOM 1738 C CA . ALA A 1 219 ? 70.647 -4.252 -60.282 1.00 76.56 219 ALA A CA 1
ATOM 1739 C C . ALA A 1 219 ? 70.766 -5.785 -60.170 1.00 76.56 219 ALA A C 1
ATOM 1741 O O . ALA A 1 219 ? 70.953 -6.307 -59.074 1.00 76.56 219 ALA A O 1
ATOM 1742 N N . ARG A 1 220 ? 70.787 -6.497 -61.308 1.00 77.81 220 ARG A N 1
ATOM 1743 C CA . ARG A 1 220 ? 71.008 -7.955 -61.357 1.00 77.81 220 ARG A CA 1
ATOM 1744 C C . ARG A 1 220 ? 72.347 -8.380 -60.749 1.00 77.81 220 ARG A C 1
ATOM 1746 O O . ARG A 1 220 ? 72.401 -9.406 -60.077 1.00 77.81 220 ARG A O 1
ATOM 1753 N N . HIS A 1 221 ? 73.415 -7.608 -60.957 1.00 80.25 221 HIS A N 1
ATOM 1754 C CA . HIS A 1 221 ? 74.706 -7.869 -60.314 1.00 80.25 221 HIS A CA 1
ATOM 1755 C C . HIS A 1 221 ? 74.631 -7.723 -58.788 1.00 80.25 221 HIS A C 1
ATOM 1757 O O . HIS A 1 221 ? 75.097 -8.615 -58.080 1.00 80.25 221 HIS A O 1
ATOM 1763 N N . TYR A 1 222 ? 73.986 -6.669 -58.278 1.00 75.12 222 TYR A N 1
ATOM 1764 C CA . TYR A 1 222 ? 73.768 -6.509 -56.837 1.00 75.12 222 TYR A CA 1
ATOM 1765 C C . TYR A 1 222 ? 72.895 -7.625 -56.246 1.00 75.12 222 TYR A C 1
ATOM 1767 O O . TYR A 1 222 ? 73.181 -8.105 -55.149 1.00 75.12 222 TYR A O 1
ATOM 1775 N N . ASP A 1 223 ? 71.857 -8.082 -56.948 1.00 76.75 223 ASP A N 1
ATOM 1776 C CA . ASP A 1 223 ? 71.020 -9.197 -56.488 1.00 76.75 223 ASP A CA 1
ATOM 1777 C C . ASP A 1 223 ? 71.793 -10.528 -56.455 1.00 76.75 223 ASP A C 1
ATOM 1779 O O . ASP A 1 223 ? 71.650 -11.300 -55.502 1.00 76.75 223 ASP A O 1
ATOM 1783 N N . ALA A 1 224 ? 72.673 -10.776 -57.431 1.00 75.62 224 ALA A N 1
ATOM 1784 C CA . ALA A 1 224 ? 73.547 -11.950 -57.456 1.00 75.62 224 ALA A CA 1
ATOM 1785 C C . ALA A 1 224 ? 74.588 -11.941 -56.318 1.00 75.62 224 ALA A C 1
ATOM 1787 O O . ALA A 1 224 ? 74.780 -12.960 -55.651 1.00 75.62 224 ALA A O 1
ATOM 1788 N N . GLU A 1 225 ? 75.217 -10.794 -56.037 1.00 77.06 225 GLU A N 1
ATOM 1789 C CA . GLU A 1 225 ? 76.116 -10.631 -54.883 1.00 77.06 225 GLU A CA 1
ATOM 1790 C C . GLU A 1 225 ? 75.373 -10.845 -53.554 1.00 77.06 225 GLU A C 1
ATOM 1792 O O . GLU A 1 225 ? 75.862 -11.550 -52.669 1.00 77.06 225 GLU A O 1
ATOM 1797 N N . ASN A 1 226 ? 74.155 -10.307 -53.423 1.00 77.69 226 ASN A N 1
ATOM 1798 C CA . ASN A 1 226 ? 73.309 -10.517 -52.246 1.00 77.69 226 ASN A CA 1
ATOM 1799 C C . ASN A 1 226 ? 72.884 -11.984 -52.069 1.00 77.69 226 ASN A C 1
ATOM 1801 O O . ASN A 1 226 ? 72.754 -12.437 -50.929 1.00 77.69 226 ASN A O 1
ATOM 1805 N N . TYR A 1 227 ? 72.659 -12.730 -53.155 1.00 77.00 227 TYR A N 1
ATOM 1806 C CA . TYR A 1 227 ? 72.371 -14.164 -53.091 1.00 77.00 227 TYR A CA 1
ATOM 1807 C C . TYR A 1 227 ? 73.582 -14.946 -52.564 1.00 77.00 227 TYR A C 1
ATOM 1809 O O . TYR A 1 227 ? 73.454 -15.667 -51.573 1.00 77.00 227 TYR A O 1
ATOM 1817 N N . LEU A 1 228 ? 74.766 -14.731 -53.151 1.00 78.94 228 LEU A N 1
ATOM 1818 C CA . LEU A 1 228 ? 76.012 -15.370 -52.714 1.00 78.94 228 LEU A CA 1
ATOM 1819 C C . LEU A 1 228 ? 76.322 -15.064 -51.243 1.00 78.94 228 LEU A C 1
ATOM 1821 O O . LEU A 1 228 ? 76.602 -15.976 -50.469 1.00 78.94 228 LEU A O 1
ATOM 1825 N N . LEU A 1 229 ? 76.174 -13.806 -50.816 1.00 79.75 229 LEU A N 1
ATOM 1826 C CA . LEU A 1 229 ? 76.408 -13.409 -49.426 1.00 79.75 229 LEU A CA 1
ATOM 1827 C C . LEU A 1 229 ? 75.419 -14.079 -48.452 1.00 79.75 229 LEU A C 1
ATOM 1829 O O . LEU A 1 229 ? 75.793 -14.442 -47.335 1.00 79.75 229 LEU A O 1
ATOM 1833 N N . ARG A 1 230 ? 74.158 -14.292 -48.858 1.00 82.25 230 ARG A N 1
ATOM 1834 C CA . ARG A 1 230 ? 73.175 -15.060 -48.067 1.00 82.25 230 ARG A CA 1
ATOM 1835 C C . ARG A 1 230 ? 73.529 -16.543 -48.000 1.00 82.25 230 ARG A C 1
ATOM 1837 O O . ARG A 1 230 ? 73.333 -17.151 -46.949 1.00 82.25 230 ARG A O 1
ATOM 1844 N N . GLU A 1 231 ? 74.053 -17.120 -49.076 1.00 77.31 231 GLU A N 1
ATOM 1845 C CA . GLU A 1 231 ? 74.500 -18.513 -49.110 1.00 77.31 231 GLU A CA 1
ATOM 1846 C C . GLU A 1 231 ? 75.754 -18.731 -48.248 1.00 77.31 231 GLU A C 1
ATOM 1848 O O . GLU A 1 231 ? 75.790 -19.665 -47.446 1.00 77.31 231 GLU A O 1
ATOM 1853 N N . GLU A 1 232 ? 76.729 -17.821 -48.293 1.00 82.00 232 GLU A N 1
ATOM 1854 C CA . GLU A 1 232 ? 77.877 -17.809 -47.378 1.00 82.00 232 GLU A CA 1
ATOM 1855 C C . GLU A 1 232 ? 77.437 -17.661 -45.915 1.00 82.00 232 GLU A C 1
ATOM 1857 O O . GLU A 1 232 ? 77.864 -18.438 -45.062 1.00 82.00 232 GLU A O 1
ATOM 1862 N N . MET A 1 233 ? 76.520 -16.736 -45.611 1.00 77.62 233 MET A N 1
ATOM 1863 C CA . MET A 1 233 ? 75.960 -16.563 -44.262 1.00 77.62 233 MET A CA 1
ATOM 1864 C C . MET A 1 233 ? 75.143 -17.779 -43.793 1.00 77.62 233 MET A C 1
ATOM 1866 O O . MET A 1 233 ? 75.154 -18.119 -42.606 1.00 77.62 233 MET A O 1
ATOM 1870 N N . ARG A 1 234 ? 74.460 -18.481 -44.704 1.00 76.88 234 ARG A N 1
ATOM 1871 C CA . ARG A 1 234 ? 73.789 -19.760 -44.429 1.00 76.88 234 ARG A CA 1
ATOM 1872 C C . ARG A 1 234 ? 74.802 -20.875 -44.175 1.00 76.88 234 ARG A C 1
ATOM 1874 O O . ARG A 1 234 ? 74.616 -21.647 -43.242 1.00 76.88 234 ARG A O 1
ATOM 1881 N N . ASN A 1 235 ? 75.888 -20.945 -44.938 1.00 78.12 235 ASN A N 1
ATOM 1882 C CA . ASN A 1 235 ? 76.941 -21.939 -44.740 1.00 78.12 235 ASN A CA 1
ATOM 1883 C C . ASN A 1 235 ? 77.726 -21.685 -43.443 1.00 78.12 235 ASN A C 1
ATOM 1885 O O . ASN A 1 235 ? 78.004 -22.631 -42.709 1.00 78.12 235 ASN A O 1
ATOM 1889 N N . LEU A 1 236 ? 77.992 -20.424 -43.093 1.00 80.44 236 LEU A N 1
ATOM 1890 C CA . LEU A 1 236 ? 78.578 -20.029 -41.810 1.00 80.44 236 LEU A CA 1
ATOM 1891 C C . LEU A 1 236 ? 77.632 -20.307 -40.635 1.00 80.44 236 LEU A C 1
ATOM 1893 O O . LEU A 1 236 ? 78.069 -20.861 -39.629 1.00 80.44 236 LEU A O 1
ATOM 1897 N N . SER A 1 237 ? 76.336 -19.993 -40.743 1.00 71.88 237 SER A N 1
ATOM 1898 C CA . SER A 1 237 ? 75.377 -20.305 -39.672 1.00 71.88 237 SER A CA 1
ATOM 1899 C C . SER A 1 237 ? 75.167 -21.813 -39.505 1.00 71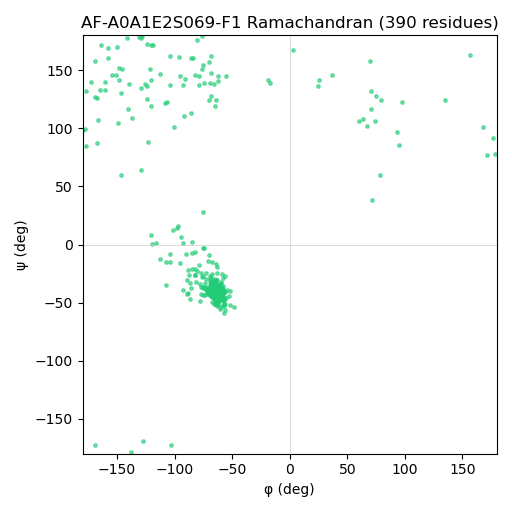.88 237 SER A C 1
ATOM 1901 O O . SER A 1 237 ? 75.123 -22.290 -38.372 1.00 71.88 237 SER A O 1
ATOM 1903 N N . MET A 1 238 ? 75.170 -22.586 -40.596 1.00 70.38 238 MET A N 1
ATOM 1904 C CA . MET A 1 238 ? 75.213 -24.052 -40.564 1.00 70.38 238 MET A CA 1
ATOM 1905 C C . MET A 1 238 ? 76.509 -24.579 -39.935 1.00 70.38 238 MET A C 1
ATOM 1907 O O . MET A 1 238 ? 76.445 -25.511 -39.140 1.00 70.38 238 MET A O 1
ATOM 1911 N N . GLN A 1 239 ? 77.677 -23.989 -40.215 1.00 72.38 239 GLN A N 1
ATOM 1912 C CA . GLN A 1 239 ? 78.932 -24.350 -39.540 1.00 72.38 239 GLN A CA 1
ATOM 1913 C C . GLN A 1 239 ? 78.891 -24.038 -38.038 1.00 72.38 239 GLN A C 1
ATOM 1915 O O . GLN A 1 239 ? 79.338 -24.862 -37.245 1.00 72.38 239 GLN A O 1
ATOM 1920 N N . ILE A 1 240 ? 78.316 -22.903 -37.629 1.00 70.75 240 ILE A N 1
ATOM 1921 C CA . ILE A 1 240 ? 78.164 -22.519 -36.216 1.00 70.75 240 ILE A CA 1
ATOM 1922 C C . ILE A 1 240 ? 77.184 -23.458 -35.493 1.00 70.75 240 ILE A C 1
ATOM 1924 O O . ILE A 1 240 ? 77.498 -23.952 -34.411 1.00 70.75 240 ILE A O 1
ATOM 1928 N N . LEU A 1 241 ? 76.035 -23.772 -36.103 1.00 65.31 241 LEU A N 1
ATOM 1929 C CA . LEU A 1 241 ? 75.075 -24.752 -35.578 1.00 65.31 241 LEU A CA 1
ATOM 1930 C C . LEU A 1 241 ? 75.695 -26.153 -35.474 1.00 65.31 241 LEU A C 1
ATOM 1932 O O . LEU A 1 241 ? 75.520 -26.832 -34.466 1.00 65.31 241 LEU A O 1
ATOM 1936 N N . ARG A 1 242 ? 76.482 -26.566 -36.473 1.00 58.69 242 ARG A N 1
ATOM 1937 C CA . ARG A 1 242 ? 77.158 -27.870 -36.497 1.00 58.69 242 ARG A CA 1
ATOM 1938 C C . ARG A 1 242 ? 78.298 -27.962 -35.478 1.00 58.69 242 ARG A C 1
ATOM 1940 O O . ARG A 1 242 ? 78.435 -28.989 -34.817 1.00 58.69 242 ARG A O 1
ATOM 1947 N N . ALA A 1 243 ? 79.054 -26.882 -35.279 1.00 59.91 243 ALA A N 1
ATOM 1948 C CA . ALA A 1 243 ? 80.051 -26.771 -34.212 1.00 59.91 243 ALA A CA 1
ATOM 1949 C C . ALA A 1 243 ? 79.415 -26.803 -32.809 1.00 59.91 243 ALA A C 1
ATOM 1951 O O . ALA A 1 243 ? 80.038 -27.292 -31.870 1.00 59.91 243 ALA A O 1
ATOM 1952 N N . ALA A 1 244 ? 78.169 -26.336 -32.668 1.00 59.06 244 ALA A N 1
ATOM 1953 C CA . ALA A 1 244 ? 77.398 -26.440 -31.430 1.00 59.06 244 ALA A CA 1
ATOM 1954 C C . ALA A 1 244 ? 76.761 -27.829 -31.195 1.00 59.06 244 ALA A C 1
ATOM 1956 O O . ALA A 1 244 ? 76.375 -28.119 -30.064 1.00 59.06 244 ALA A O 1
ATOM 1957 N N . GLN A 1 245 ? 76.644 -28.678 -32.227 1.00 57.38 245 GLN A N 1
ATOM 1958 C CA . GLN A 1 245 ? 75.973 -29.989 -32.153 1.00 57.38 245 GLN A CA 1
ATOM 1959 C C . GLN A 1 245 ? 76.910 -31.209 -32.181 1.00 57.38 245 GLN A C 1
ATOM 1961 O O . GLN A 1 245 ? 76.491 -32.284 -31.767 1.00 57.38 245 GLN A O 1
ATOM 1966 N N . GLY A 1 246 ? 78.179 -31.056 -32.572 1.00 57.66 246 GLY A N 1
ATOM 1967 C CA . GLY A 1 246 ? 79.229 -32.023 -32.222 1.00 57.66 246 GLY A CA 1
ATOM 1968 C C . GLY A 1 246 ? 79.181 -33.394 -32.914 1.00 57.66 246 GLY A C 1
ATOM 1969 O O . GLY A 1 246 ? 79.528 -34.385 -32.277 1.00 57.66 246 GLY A O 1
ATOM 1970 N N . GLU A 1 247 ? 78.818 -33.465 -34.202 1.00 44.84 247 GLU A N 1
ATOM 1971 C CA . GLU A 1 247 ? 78.911 -34.702 -35.004 1.00 44.84 247 GLU A CA 1
ATOM 1972 C C . GLU A 1 247 ? 79.758 -34.552 -36.288 1.00 44.84 247 GLU A C 1
ATOM 1974 O O . GLU A 1 247 ? 79.483 -33.722 -37.165 1.00 44.84 247 GLU A O 1
ATOM 1979 N N . GLU A 1 248 ? 80.767 -35.423 -36.423 1.00 46.75 248 GLU A N 1
ATOM 1980 C CA . GLU A 1 248 ? 81.582 -35.619 -37.631 1.00 46.75 248 GLU A CA 1
ATOM 1981 C C . GLU A 1 248 ? 80.995 -36.726 -38.527 1.00 46.75 248 GLU A C 1
ATOM 1983 O O . GLU A 1 248 ? 81.076 -37.911 -38.209 1.00 46.75 248 GLU A O 1
ATOM 1988 N N . ALA A 1 249 ? 80.459 -36.347 -39.692 1.00 44.53 249 ALA A N 1
ATOM 1989 C CA . ALA A 1 249 ? 80.119 -37.261 -40.789 1.00 44.53 249 ALA A CA 1
ATOM 1990 C C . ALA A 1 249 ? 80.140 -36.513 -42.146 1.00 44.53 249 ALA A C 1
ATOM 1992 O O . ALA A 1 249 ? 79.819 -35.318 -42.186 1.00 44.53 249 ALA A O 1
ATOM 1993 N N . PRO A 1 250 ? 80.546 -37.155 -43.259 1.00 49.28 250 PRO A N 1
ATOM 1994 C CA . PRO A 1 250 ? 80.897 -36.455 -44.497 1.00 49.28 250 PRO A CA 1
ATOM 1995 C C . PRO A 1 250 ? 79.687 -35.947 -45.298 1.00 49.28 250 PRO A C 1
ATOM 1997 O O . PRO A 1 250 ? 78.600 -36.519 -45.261 1.00 49.28 250 PRO A O 1
ATOM 2000 N N . LEU A 1 251 ? 79.905 -34.859 -46.042 1.00 40.59 251 LEU A N 1
ATOM 2001 C CA . LEU A 1 251 ? 78.920 -34.225 -46.923 1.00 40.59 251 LEU A CA 1
ATOM 2002 C C . LEU A 1 251 ? 78.777 -34.984 -48.257 1.00 40.59 251 LEU A C 1
ATOM 2004 O O . LEU A 1 251 ? 79.794 -35.427 -48.795 1.00 40.59 251 LEU A O 1
ATOM 2008 N N . PRO A 1 252 ? 77.574 -35.051 -48.856 1.00 49.41 252 PRO A N 1
ATOM 2009 C CA . PRO A 1 252 ? 77.446 -35.175 -50.302 1.00 49.41 252 PRO A CA 1
ATOM 2010 C C . PRO A 1 252 ? 77.760 -33.823 -50.965 1.00 49.41 252 PRO A C 1
ATOM 2012 O O . PRO A 1 252 ? 77.322 -32.775 -50.486 1.00 49.41 252 PRO A O 1
ATOM 2015 N N . GLU A 1 253 ? 78.491 -33.839 -52.079 1.00 50.12 253 GLU A N 1
ATOM 2016 C CA . GLU A 1 253 ? 78.606 -32.668 -52.954 1.00 50.12 253 GLU A CA 1
ATOM 2017 C C . GLU A 1 253 ? 77.226 -32.342 -53.542 1.00 50.12 253 GLU A C 1
ATOM 2019 O O . GLU A 1 253 ? 76.605 -33.197 -54.178 1.00 50.12 253 GLU A O 1
ATOM 2024 N N . LEU A 1 254 ? 76.756 -31.106 -53.356 1.00 46.44 254 LEU A N 1
ATOM 2025 C CA . LEU A 1 254 ? 75.639 -30.568 -54.125 1.00 46.44 254 LEU A CA 1
ATOM 2026 C C . LEU A 1 254 ? 76.180 -29.551 -55.128 1.00 46.44 254 LEU A C 1
ATOM 2028 O O . LEU A 1 254 ? 76.877 -28.604 -54.772 1.00 46.44 254 LEU A O 1
ATOM 2032 N N . ILE A 1 255 ? 75.883 -29.817 -56.396 1.00 49.66 255 ILE A N 1
ATOM 2033 C CA . ILE A 1 255 ? 76.259 -29.006 -57.553 1.00 49.66 255 ILE A CA 1
ATOM 2034 C C . ILE A 1 255 ? 75.524 -27.657 -57.452 1.00 49.66 255 ILE A C 1
ATOM 2036 O O . ILE A 1 255 ? 74.337 -27.671 -57.121 1.00 49.66 255 ILE A O 1
ATOM 2040 N N . PRO A 1 256 ? 76.166 -26.509 -57.740 1.00 47.03 256 PRO A N 1
ATOM 2041 C CA . PRO A 1 256 ? 75.469 -25.227 -57.749 1.00 47.03 256 PRO A CA 1
ATOM 2042 C C . PRO A 1 256 ? 74.418 -25.202 -58.868 1.00 47.03 256 PRO A C 1
ATOM 2044 O O . PRO A 1 256 ? 74.760 -25.314 -60.048 1.00 47.03 256 PRO A O 1
ATOM 2047 N N . GLU A 1 257 ? 73.143 -25.041 -58.507 1.00 51.53 257 GLU A N 1
ATOM 2048 C CA . GLU A 1 257 ? 72.113 -24.666 -59.478 1.00 51.53 257 GLU A CA 1
ATOM 2049 C C . GLU A 1 257 ? 72.343 -23.220 -59.936 1.00 51.53 257 GLU A C 1
ATOM 2051 O O . GLU A 1 257 ? 72.716 -22.344 -59.154 1.00 51.53 257 GLU A O 1
ATOM 2056 N N . ALA A 1 258 ? 72.161 -22.981 -61.235 1.00 55.31 258 ALA A N 1
ATOM 2057 C CA . ALA A 1 258 ? 72.347 -21.664 -61.827 1.00 55.31 258 ALA A CA 1
ATOM 2058 C C . ALA A 1 258 ? 71.257 -20.680 -61.350 1.00 55.31 258 ALA A C 1
ATOM 2060 O O . ALA A 1 258 ? 70.116 -21.098 -61.138 1.00 55.31 258 ALA A O 1
ATOM 2061 N N . PRO A 1 259 ? 71.566 -19.375 -61.219 1.00 54.47 259 PRO A N 1
ATOM 2062 C CA . PRO A 1 259 ? 70.567 -18.376 -60.851 1.00 54.47 259 PRO A CA 1
ATOM 2063 C C . PRO A 1 259 ? 69.449 -18.295 -61.910 1.00 54.47 259 PRO A C 1
ATOM 2065 O O . PRO A 1 259 ? 69.743 -18.360 -63.108 1.00 54.47 259 PRO A O 1
ATOM 2068 N N . PRO A 1 260 ? 68.173 -18.136 -61.509 1.00 55.62 260 PRO A N 1
ATOM 2069 C CA . PRO A 1 260 ? 67.059 -18.064 -62.450 1.00 55.62 260 PRO A CA 1
ATOM 2070 C C . PRO A 1 260 ? 67.090 -16.748 -63.242 1.00 55.62 260 PRO A C 1
ATOM 2072 O O . PRO A 1 260 ? 67.075 -15.660 -62.672 1.00 55.62 260 PRO A O 1
ATOM 2075 N N . GLU A 1 261 ? 67.095 -16.837 -64.575 1.00 57.53 261 GLU A N 1
ATOM 2076 C CA . GLU A 1 261 ? 67.200 -15.670 -65.470 1.00 57.53 261 GLU A CA 1
ATOM 2077 C C . GLU A 1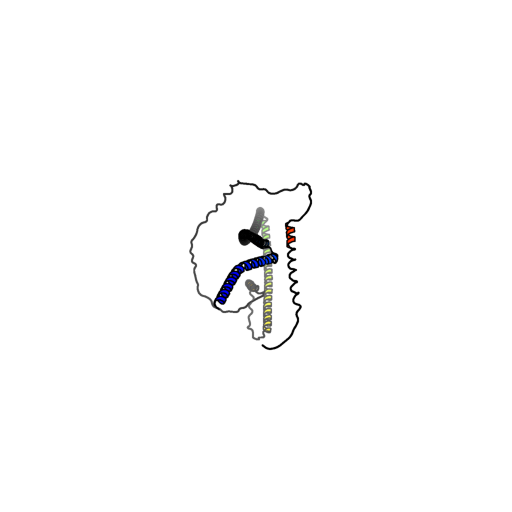 261 ? 65.912 -14.820 -65.572 1.00 57.53 261 GLU A C 1
ATOM 2079 O O . GLU A 1 261 ? 65.911 -13.798 -66.267 1.00 57.53 261 GLU A O 1
ATOM 2084 N N . ASN A 1 262 ? 64.811 -15.220 -64.918 1.00 51.78 262 ASN A N 1
ATOM 2085 C CA . ASN A 1 262 ? 63.485 -14.634 -65.129 1.00 51.78 262 ASN A CA 1
ATOM 2086 C C . ASN A 1 262 ? 62.867 -14.017 -63.859 1.00 51.78 262 ASN A C 1
ATOM 2088 O O . ASN A 1 262 ? 62.994 -14.540 -62.755 1.00 51.78 262 ASN A O 1
ATOM 2092 N N . ILE A 1 263 ? 62.190 -12.877 -64.026 1.00 53.25 263 ILE A N 1
ATOM 2093 C CA . ILE A 1 263 ? 61.777 -11.988 -62.921 1.00 53.25 263 ILE A CA 1
ATOM 2094 C C . ILE A 1 263 ? 60.477 -12.459 -62.243 1.00 53.25 263 ILE A C 1
ATOM 2096 O O . ILE A 1 263 ? 60.283 -12.209 -61.053 1.00 53.25 263 ILE A O 1
ATOM 2100 N N . ASP A 1 264 ? 59.613 -13.183 -62.959 1.00 51.25 264 ASP A N 1
ATOM 2101 C CA . ASP A 1 264 ? 58.332 -13.660 -62.418 1.00 51.25 264 ASP A CA 1
ATOM 2102 C C . ASP A 1 264 ? 58.514 -14.648 -61.242 1.00 51.25 264 ASP A C 1
ATOM 2104 O O . ASP A 1 264 ? 57.728 -14.635 -60.292 1.00 51.25 264 ASP A O 1
ATOM 2108 N N . ASP A 1 265 ? 59.604 -15.426 -61.231 1.00 52.22 265 ASP A N 1
ATOM 2109 C CA . ASP A 1 265 ? 59.921 -16.370 -60.147 1.00 52.22 265 ASP A CA 1
ATOM 2110 C C . ASP A 1 265 ? 60.447 -15.667 -58.875 1.00 52.22 265 ASP A C 1
ATOM 2112 O O . ASP A 1 265 ? 60.219 -16.135 -57.755 1.00 52.22 265 ASP A O 1
ATOM 2116 N N . TYR A 1 266 ? 61.075 -14.491 -59.008 1.00 53.38 266 TYR A N 1
ATOM 2117 C CA . TYR A 1 266 ? 61.516 -13.681 -57.860 1.00 53.38 266 TYR A CA 1
ATOM 2118 C C . TYR A 1 266 ? 60.336 -13.091 -57.071 1.00 53.38 266 TYR A C 1
ATOM 2120 O O . TYR A 1 266 ? 60.408 -12.962 -55.843 1.00 53.38 266 TYR A O 1
ATOM 2128 N N . VAL A 1 267 ? 59.226 -12.767 -57.744 1.00 50.16 267 VAL A N 1
ATOM 2129 C CA . VAL A 1 267 ? 57.997 -12.285 -57.088 1.00 50.16 267 VAL A CA 1
ATOM 2130 C C . VAL A 1 267 ? 57.304 -13.421 -56.325 1.00 50.16 267 VAL A C 1
ATOM 2132 O O . VAL A 1 267 ? 56.824 -13.206 -55.213 1.00 50.16 267 VAL A O 1
ATOM 2135 N N . ALA A 1 268 ? 57.319 -14.647 -56.858 1.00 48.53 268 ALA A N 1
ATOM 2136 C CA . ALA A 1 268 ? 56.786 -15.820 -56.163 1.00 48.53 268 ALA A CA 1
ATOM 2137 C C . ALA A 1 268 ? 57.608 -16.189 -54.914 1.00 48.53 268 ALA A C 1
ATOM 2139 O O . ALA A 1 268 ? 57.040 -16.459 -53.855 1.00 48.53 268 ALA A O 1
ATOM 2140 N N . ALA A 1 269 ? 58.943 -16.148 -55.001 1.00 46.97 269 ALA A N 1
ATOM 2141 C CA . ALA A 1 269 ? 59.806 -16.433 -53.857 1.00 46.97 269 ALA A CA 1
ATOM 2142 C C . ALA A 1 269 ? 59.687 -15.364 -52.754 1.00 46.97 269 ALA A C 1
ATOM 2144 O O . ALA A 1 269 ? 59.593 -15.709 -51.576 1.00 46.97 269 ALA A O 1
ATOM 2145 N N . SER A 1 270 ? 59.626 -14.074 -53.107 1.00 46.66 270 SER A N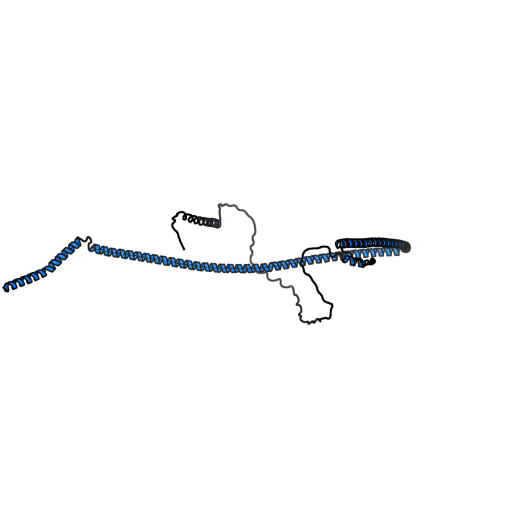 1
ATOM 2146 C CA . SER A 1 270 ? 59.503 -12.988 -52.118 1.00 46.66 270 SER A CA 1
ATOM 2147 C C . SER A 1 270 ? 58.142 -12.946 -51.408 1.00 46.66 270 SER A C 1
ATOM 2149 O O . SER A 1 270 ? 58.096 -12.622 -50.222 1.00 46.66 270 SER A O 1
ATOM 2151 N N . GLN A 1 271 ? 57.055 -13.375 -52.060 1.00 46.81 271 GLN A N 1
ATOM 2152 C CA . GLN A 1 271 ? 55.736 -13.517 -51.420 1.00 46.81 271 GLN A CA 1
ATOM 2153 C C . GLN A 1 271 ? 55.672 -14.630 -50.356 1.00 46.81 271 GLN A C 1
ATOM 2155 O O . GLN A 1 271 ? 54.764 -14.622 -49.530 1.00 46.81 271 GLN A O 1
ATOM 2160 N N . SER A 1 272 ? 56.647 -15.549 -50.314 1.00 42.97 272 SER A N 1
ATOM 2161 C CA . SER A 1 272 ? 56.744 -16.594 -49.279 1.00 42.97 272 SER A CA 1
ATOM 2162 C C . SER A 1 272 ? 57.460 -16.163 -47.986 1.00 42.97 272 SER A C 1
ATOM 2164 O O . SER A 1 272 ? 57.611 -16.984 -47.084 1.00 42.97 272 SER A O 1
ATOM 2166 N N . PHE A 1 273 ? 57.899 -14.898 -47.872 1.00 39.81 273 PHE A N 1
ATOM 2167 C CA . PHE A 1 273 ? 58.697 -14.409 -46.731 1.00 39.81 273 PHE A CA 1
ATOM 2168 C C . PHE A 1 273 ? 58.050 -13.265 -45.922 1.00 39.81 273 PHE A C 1
ATOM 2170 O O . PHE A 1 273 ? 58.638 -12.807 -44.945 1.00 39.81 273 PHE A O 1
ATOM 2177 N N . GLU A 1 274 ? 56.848 -12.800 -46.285 1.00 38.22 274 GLU A N 1
ATOM 2178 C CA . GLU A 1 274 ? 56.099 -11.803 -45.488 1.00 38.22 274 GLU A CA 1
ATOM 2179 C C . GLU A 1 274 ? 55.081 -12.438 -44.514 1.00 38.22 274 GLU A C 1
ATOM 2181 O O . GLU A 1 274 ? 54.355 -11.746 -43.803 1.00 38.22 274 GLU A O 1
ATOM 2186 N N . GLU A 1 275 ? 55.087 -13.769 -44.403 1.00 41.50 275 GLU A N 1
ATOM 2187 C CA . GLU A 1 275 ? 54.484 -14.503 -43.291 1.00 41.50 275 GLU A CA 1
ATOM 2188 C C . GLU A 1 275 ? 55.613 -15.000 -42.360 1.00 41.50 275 GLU A C 1
ATOM 2190 O O . GLU A 1 275 ? 56.643 -15.482 -42.824 1.00 41.50 275 GLU A O 1
ATOM 2195 N N . VAL A 1 276 ? 55.426 -14.887 -41.036 1.00 38.69 276 VAL A N 1
ATOM 2196 C CA . VAL A 1 276 ? 56.409 -15.229 -39.973 1.00 38.69 276 VAL A CA 1
ATOM 2197 C C . VAL A 1 276 ? 57.543 -14.203 -39.711 1.00 38.69 276 VAL A C 1
ATOM 2199 O O . VAL A 1 276 ? 58.715 -14.551 -39.665 1.00 38.69 276 VAL A O 1
ATOM 2202 N N . THR A 1 277 ? 57.191 -12.961 -39.339 1.00 29.84 277 THR A N 1
ATOM 2203 C CA . THR A 1 277 ? 57.530 -12.413 -37.993 1.00 29.84 277 THR A CA 1
ATOM 2204 C C . THR A 1 277 ? 56.448 -11.405 -37.558 1.00 29.84 277 THR A C 1
ATOM 2206 O O . THR A 1 277 ? 56.348 -10.292 -38.055 1.00 29.84 277 THR A O 1
ATOM 2209 N N . THR A 1 278 ? 55.554 -11.756 -36.637 1.00 27.77 278 THR A N 1
ATOM 2210 C CA . THR A 1 278 ? 55.765 -11.455 -35.211 1.00 27.77 278 THR A CA 1
ATOM 2211 C C . THR A 1 278 ? 54.880 -12.346 -34.330 1.00 27.77 278 THR A C 1
ATOM 2213 O O . THR A 1 278 ? 53.722 -12.610 -34.628 1.00 27.77 278 THR A O 1
ATOM 2216 N N . SER A 1 279 ? 55.451 -12.809 -33.222 1.00 33.91 279 SER A N 1
ATOM 2217 C CA . SER A 1 279 ? 54.879 -13.730 -32.224 1.00 33.91 279 SER A CA 1
ATOM 2218 C C . SER A 1 279 ? 55.070 -13.100 -30.825 1.00 33.91 279 SER A C 1
ATOM 2220 O O . SER A 1 279 ? 55.814 -12.117 -30.748 1.00 33.91 279 SER A O 1
ATOM 2222 N N . PRO A 1 280 ? 54.612 -13.674 -29.688 1.00 49.97 280 PRO A N 1
ATOM 2223 C CA . PRO A 1 280 ? 53.435 -14.518 -29.387 1.00 49.97 280 PRO A CA 1
ATOM 2224 C C . PRO A 1 280 ? 52.625 -13.947 -28.172 1.00 49.97 280 PRO A C 1
ATOM 2226 O O . PRO A 1 280 ? 52.973 -12.897 -27.638 1.00 49.97 280 PRO A O 1
ATOM 2229 N N . LEU A 1 281 ? 51.499 -14.524 -27.713 1.00 30.31 281 LEU A N 1
ATOM 2230 C CA . LEU A 1 281 ? 51.341 -15.485 -26.578 1.00 30.31 281 LEU A CA 1
ATOM 2231 C C . LEU A 1 281 ? 49.875 -15.384 -26.066 1.00 30.31 281 LEU A C 1
ATOM 2233 O O . LEU A 1 281 ? 49.301 -14.304 -26.220 1.00 30.31 281 LEU A O 1
ATOM 2237 N N . PRO A 1 282 ? 49.304 -16.334 -25.289 1.00 44.06 282 PRO A N 1
ATOM 2238 C CA . PRO A 1 282 ? 49.482 -17.800 -25.181 1.00 44.06 282 PRO A CA 1
ATOM 2239 C C . PRO A 1 282 ? 48.094 -18.529 -25.300 1.00 44.06 282 PRO A C 1
ATOM 2241 O O . PRO A 1 282 ? 47.090 -17.870 -25.543 1.00 44.06 282 PRO A O 1
ATOM 2244 N N . SER A 1 283 ? 47.852 -19.825 -25.041 1.00 32.84 283 SER A N 1
ATOM 2245 C CA . SER A 1 283 ? 48.531 -21.120 -25.301 1.00 32.84 283 SER A CA 1
ATOM 2246 C C . SER A 1 283 ? 47.582 -22.266 -24.868 1.00 32.84 283 SER A C 1
ATOM 2248 O O . SER A 1 283 ? 47.014 -22.133 -23.787 1.00 32.84 283 SER A O 1
ATOM 2250 N N . HIS A 1 284 ? 47.465 -23.391 -25.594 1.00 31.11 284 HIS A N 1
ATOM 2251 C CA . HIS A 1 284 ? 47.361 -24.746 -24.992 1.00 31.11 284 HIS A CA 1
ATOM 2252 C C . HIS A 1 284 ? 47.508 -25.884 -26.024 1.00 31.11 284 HIS A C 1
ATOM 2254 O O . HIS A 1 284 ? 47.349 -25.668 -27.224 1.00 31.11 284 HIS A O 1
ATOM 2260 N N . GLU A 1 285 ? 47.878 -27.072 -25.534 1.00 31.17 285 GLU A N 1
ATOM 2261 C CA . GLU A 1 285 ? 48.320 -28.243 -26.308 1.00 31.17 285 GLU A CA 1
ATOM 2262 C C . GLU A 1 285 ? 47.200 -29.011 -27.040 1.00 31.17 285 GLU A C 1
ATOM 2264 O O . GLU A 1 285 ? 46.073 -29.079 -26.552 1.00 31.17 285 GLU A O 1
ATOM 2269 N N . ALA A 1 286 ? 47.551 -29.708 -28.135 1.00 30.12 286 ALA A N 1
ATOM 2270 C CA . ALA A 1 286 ? 47.603 -31.185 -28.156 1.00 30.12 286 ALA A CA 1
ATOM 2271 C C . ALA A 1 286 ? 48.103 -31.755 -29.509 1.00 30.12 286 ALA A C 1
ATOM 2273 O O . ALA A 1 286 ? 47.613 -31.396 -30.577 1.00 30.12 286 ALA A O 1
ATOM 2274 N N . GLU A 1 287 ? 49.052 -32.690 -29.438 1.00 29.62 287 GLU A N 1
ATOM 2275 C CA . GLU A 1 287 ? 49.455 -33.636 -30.498 1.00 29.62 287 GLU A CA 1
ATOM 2276 C C . GLU A 1 287 ? 48.487 -34.854 -30.582 1.00 29.62 287 GLU A C 1
ATOM 2278 O O . GLU A 1 287 ? 47.692 -35.041 -29.657 1.00 29.62 287 GLU A O 1
ATOM 2283 N N . PRO A 1 288 ? 48.622 -35.801 -31.544 1.00 48.44 288 PRO A N 1
ATOM 2284 C CA . PRO A 1 288 ? 48.906 -35.653 -32.983 1.00 48.44 288 PRO A CA 1
ATOM 2285 C C . PRO A 1 288 ? 48.046 -36.610 -33.876 1.00 48.44 288 PRO A C 1
ATOM 2287 O O . PRO A 1 288 ? 47.234 -37.374 -33.370 1.00 48.44 288 PRO A O 1
ATOM 2290 N N . SER A 1 289 ? 48.260 -36.561 -35.206 1.00 35.44 289 SER A N 1
ATOM 2291 C CA . SER A 1 289 ? 48.211 -37.646 -36.241 1.00 35.44 289 SER A CA 1
ATOM 2292 C C . SER A 1 289 ? 47.346 -38.925 -36.039 1.00 35.44 289 SER A C 1
ATOM 2294 O O . SER A 1 289 ? 47.380 -39.549 -34.989 1.00 35.44 289 SER A O 1
ATOM 2296 N N . GLU A 1 290 ? 46.669 -39.502 -37.045 1.00 32.41 290 GLU A N 1
ATOM 2297 C CA . GLU A 1 290 ? 47.248 -40.116 -38.272 1.00 32.41 290 GLU A CA 1
ATOM 2298 C C . GLU A 1 290 ? 46.130 -40.437 -39.346 1.00 32.41 290 GLU A C 1
ATOM 2300 O O . GLU A 1 290 ? 45.016 -39.937 -39.181 1.00 32.41 290 GLU A O 1
ATOM 2305 N N . PRO A 1 291 ? 46.339 -41.137 -40.500 1.00 53.00 291 PRO A N 1
ATOM 2306 C CA . PRO A 1 291 ? 45.879 -40.627 -41.807 1.00 53.00 291 PRO A CA 1
ATOM 2307 C C . PRO A 1 291 ? 44.938 -41.557 -42.619 1.00 53.00 291 PRO A C 1
ATOM 2309 O O . PRO A 1 291 ? 44.830 -42.744 -42.327 1.00 53.00 291 PRO A O 1
ATOM 2312 N N . ALA A 1 292 ? 44.370 -41.077 -43.745 1.00 27.81 292 ALA A N 1
ATOM 2313 C CA . ALA A 1 292 ? 44.039 -41.937 -44.905 1.00 27.81 292 ALA A CA 1
ATOM 2314 C C . ALA A 1 292 ? 43.670 -41.197 -46.219 1.00 27.81 292 ALA A C 1
ATOM 2316 O O . ALA A 1 292 ? 42.724 -40.424 -46.266 1.00 27.81 292 ALA A O 1
ATOM 2317 N N . ARG A 1 293 ? 44.394 -41.566 -47.289 1.00 30.19 293 ARG A N 1
ATOM 2318 C CA . ARG A 1 293 ? 43.994 -41.894 -48.686 1.00 30.19 293 ARG A CA 1
ATOM 2319 C C . ARG A 1 293 ? 42.856 -41.181 -49.463 1.00 30.19 293 ARG A C 1
ATOM 2321 O O . ARG A 1 293 ? 41.774 -40.873 -48.991 1.00 30.19 293 ARG A O 1
ATOM 2328 N N . GLN A 1 294 ? 43.155 -41.098 -50.763 1.00 34.81 294 GLN A N 1
ATOM 2329 C CA . GLN A 1 294 ? 42.381 -40.643 -51.930 1.00 34.81 294 GLN A CA 1
ATOM 2330 C C . GLN A 1 294 ? 41.309 -41.680 -52.414 1.00 34.81 294 GLN A C 1
ATOM 2332 O O . GLN A 1 294 ? 41.173 -42.721 -51.769 1.00 34.81 294 GLN A O 1
ATOM 2337 N N . PRO A 1 295 ? 40.499 -41.428 -53.475 1.00 59.94 295 PRO A N 1
ATOM 2338 C CA . PRO A 1 295 ? 39.035 -41.363 -53.338 1.00 59.94 295 PRO A CA 1
ATOM 2339 C C . PRO A 1 295 ? 38.248 -42.382 -54.193 1.00 59.94 295 PRO A C 1
ATOM 2341 O O . PRO A 1 295 ? 38.805 -42.962 -55.122 1.00 59.94 295 PRO A O 1
ATOM 2344 N N . ASP A 1 296 ? 36.923 -42.497 -53.988 1.00 30.09 296 ASP A N 1
ATOM 2345 C CA . ASP A 1 296 ? 36.008 -42.927 -55.065 1.00 30.09 296 ASP A CA 1
ATOM 2346 C C . ASP A 1 296 ? 34.510 -42.571 -54.839 1.00 30.09 296 ASP A C 1
ATOM 2348 O O . ASP A 1 296 ? 33.931 -42.893 -53.804 1.00 30.09 296 ASP A O 1
ATOM 2352 N N . ARG A 1 297 ? 33.885 -42.015 -55.893 1.00 33.84 297 ARG A N 1
ATOM 2353 C CA . ARG A 1 297 ? 32.439 -42.009 -56.266 1.00 33.84 297 ARG A CA 1
ATOM 2354 C C . ARG A 1 297 ? 31.354 -41.225 -55.467 1.00 33.84 297 ARG A C 1
ATOM 2356 O O . ARG A 1 297 ? 31.572 -40.829 -54.329 1.00 33.84 297 ARG A O 1
ATOM 2363 N N . PRO A 1 298 ? 30.195 -40.906 -56.117 1.00 58.28 298 PRO A N 1
ATOM 2364 C CA . PRO A 1 298 ? 29.398 -39.704 -55.810 1.00 58.28 298 PRO A CA 1
ATOM 2365 C C . PRO A 1 298 ? 27.951 -39.954 -55.318 1.00 58.28 298 PRO A C 1
ATOM 2367 O O . PRO A 1 298 ? 27.424 -41.061 -55.417 1.00 58.28 298 PRO A O 1
ATOM 2370 N N . ALA A 1 299 ? 27.278 -38.885 -54.866 1.00 32.72 299 ALA A N 1
ATOM 2371 C CA . ALA A 1 299 ? 25.863 -38.845 -54.452 1.00 32.72 299 ALA A CA 1
ATOM 2372 C C . ALA A 1 299 ? 25.252 -37.424 -54.712 1.00 32.72 299 ALA A C 1
ATOM 2374 O O . ALA A 1 299 ? 26.002 -36.545 -55.141 1.00 32.72 299 ALA A O 1
ATOM 2375 N N . PRO A 1 300 ? 23.924 -37.177 -54.601 1.00 46.78 300 PRO A N 1
ATOM 2376 C CA . PRO A 1 300 ? 23.125 -37.046 -55.825 1.00 46.78 300 PRO A CA 1
ATOM 2377 C C . PRO A 1 300 ? 22.185 -35.815 -55.934 1.00 46.78 300 PRO A C 1
ATOM 2379 O O . PRO A 1 300 ? 22.062 -34.984 -55.043 1.00 46.78 300 PRO A O 1
ATOM 2382 N N . GLU A 1 301 ? 21.530 -35.775 -57.097 1.00 32.72 301 GLU A N 1
ATOM 2383 C CA . GLU A 1 301 ? 20.482 -34.904 -57.663 1.00 32.72 301 GLU A CA 1
ATOM 2384 C C . GLU A 1 301 ? 19.618 -33.982 -56.769 1.00 32.72 301 GLU A C 1
ATOM 2386 O O . GLU A 1 301 ? 19.017 -34.380 -55.771 1.00 32.72 301 GLU A O 1
ATOM 2391 N N . LEU A 1 302 ? 19.398 -32.769 -57.299 1.00 42.81 302 LEU A N 1
ATOM 2392 C CA . LEU A 1 302 ? 18.260 -31.893 -56.991 1.00 42.81 302 LEU A CA 1
ATOM 2393 C C . LEU A 1 302 ? 16.917 -32.536 -57.388 1.00 42.81 302 LEU A C 1
ATOM 2395 O O . LEU A 1 302 ? 16.782 -33.087 -58.480 1.00 42.81 302 LEU A O 1
ATOM 2399 N N . LYS A 1 303 ? 15.873 -32.278 -56.592 1.00 32.41 303 LYS A N 1
ATOM 2400 C CA . LYS A 1 303 ? 14.478 -32.259 -57.061 1.00 32.41 303 LYS A CA 1
ATOM 2401 C C . LYS A 1 303 ? 13.819 -30.938 -56.687 1.00 32.41 303 LYS A C 1
ATOM 2403 O O . LYS A 1 303 ? 14.006 -30.442 -55.580 1.00 32.41 303 LYS A O 1
ATOM 2408 N N . ALA A 1 304 ? 13.053 -30.390 -57.623 1.00 39.72 304 ALA A N 1
ATOM 2409 C CA . ALA A 1 304 ? 12.227 -29.206 -57.439 1.00 39.72 304 ALA A CA 1
ATOM 2410 C C . ALA A 1 304 ? 10.748 -29.598 -57.527 1.00 39.72 304 ALA A C 1
ATOM 2412 O O . ALA A 1 304 ? 10.408 -30.462 -58.331 1.00 39.72 304 ALA A O 1
ATOM 2413 N N . ASP A 1 305 ? 9.893 -28.911 -56.769 1.00 32.91 305 ASP A N 1
ATOM 2414 C CA . ASP A 1 305 ? 8.441 -28.883 -56.972 1.00 32.91 305 ASP A CA 1
ATOM 2415 C C . ASP A 1 305 ? 7.921 -27.441 -56.751 1.00 32.91 305 ASP A C 1
ATOM 2417 O O . ASP A 1 305 ? 8.403 -26.763 -55.836 1.00 32.91 305 ASP A O 1
ATOM 2421 N N . PRO A 1 306 ? 6.997 -26.927 -57.589 1.00 53.16 306 PRO A N 1
ATOM 2422 C CA . PRO A 1 306 ? 6.486 -25.554 -57.515 1.00 53.16 306 PRO A CA 1
ATOM 2423 C C . PRO A 1 306 ? 5.073 -25.442 -56.887 1.00 53.16 306 PRO A C 1
ATOM 2425 O O . PRO A 1 306 ? 4.492 -26.418 -56.436 1.00 53.16 306 PRO A O 1
ATOM 2428 N N . GLU A 1 307 ? 4.508 -24.225 -56.955 1.00 35.31 307 GLU A N 1
ATOM 2429 C CA . GLU A 1 307 ? 3.119 -23.804 -56.640 1.00 35.31 307 GLU A CA 1
ATOM 2430 C C . GLU A 1 307 ? 2.787 -23.278 -55.224 1.00 35.31 307 GLU A C 1
ATOM 2432 O O . GLU A 1 307 ? 2.307 -23.999 -54.352 1.00 35.31 307 GLU A O 1
ATOM 2437 N N . ARG A 1 308 ? 2.787 -21.938 -55.081 1.00 31.30 308 ARG A N 1
ATOM 2438 C CA . ARG A 1 308 ? 1.534 -21.174 -54.848 1.00 31.30 308 ARG A CA 1
ATOM 2439 C C . ARG A 1 308 ? 1.718 -19.656 -54.987 1.00 31.30 308 ARG A C 1
ATOM 2441 O O . ARG A 1 308 ? 2.530 -19.053 -54.298 1.00 31.30 308 ARG A O 1
ATOM 2448 N N . ALA A 1 309 ? 0.892 -19.026 -55.823 1.00 39.50 309 ALA A N 1
ATOM 2449 C CA . ALA A 1 309 ? 0.663 -17.573 -55.828 1.00 39.50 309 ALA A CA 1
ATOM 2450 C C . ALA A 1 309 ? -0.603 -17.238 -54.998 1.00 39.50 309 ALA A C 1
ATOM 2452 O O . ALA A 1 309 ? -1.432 -18.134 -54.801 1.00 39.50 309 ALA A O 1
ATOM 2453 N N . PRO A 1 310 ? -0.810 -15.979 -54.545 1.00 41.53 310 PRO A N 1
ATOM 2454 C CA . PRO A 1 310 ? -1.475 -15.019 -55.441 1.00 41.53 310 PRO A CA 1
ATOM 2455 C C . PRO A 1 310 ? -1.081 -13.519 -55.323 1.00 41.53 310 PRO A C 1
ATOM 2457 O O . PRO A 1 310 ? -0.948 -12.965 -54.242 1.00 41.53 310 PRO A O 1
ATOM 2460 N N . LYS A 1 311 ? -1.018 -12.879 -56.503 1.00 43.88 311 LYS A N 1
ATOM 2461 C CA . LYS A 1 311 ? -1.331 -11.481 -56.923 1.00 43.88 311 LYS A CA 1
ATOM 2462 C C . LYS A 1 311 ? -1.304 -10.292 -55.915 1.00 43.88 311 LYS A C 1
ATOM 2464 O O . LYS A 1 311 ? -1.975 -10.340 -54.890 1.00 43.88 311 LYS A O 1
ATOM 2469 N N . PRO A 1 312 ? -0.722 -9.129 -56.303 1.00 41.31 312 PRO A N 1
ATOM 2470 C CA . PRO A 1 312 ? -0.739 -7.896 -55.505 1.00 41.31 312 PRO A CA 1
ATOM 2471 C C . PRO A 1 312 ? -2.038 -7.075 -55.648 1.00 41.31 312 PRO A C 1
ATOM 2473 O O . PRO A 1 312 ? -2.606 -6.960 -56.737 1.00 41.31 312 PRO A O 1
ATOM 2476 N N . ALA A 1 313 ? -2.458 -6.423 -54.558 1.00 34.50 313 ALA A N 1
ATOM 2477 C CA . ALA A 1 313 ? -3.530 -5.424 -54.544 1.00 34.50 313 ALA A CA 1
ATOM 2478 C C . ALA A 1 313 ? -2.969 -3.992 -54.658 1.00 34.50 313 ALA A C 1
ATOM 2480 O O . ALA A 1 313 ? -1.886 -3.689 -54.161 1.00 34.50 313 ALA A O 1
ATOM 2481 N N . LYS A 1 314 ? -3.703 -3.106 -55.340 1.00 38.62 314 LYS A N 1
ATOM 2482 C CA . LYS A 1 314 ? -3.252 -1.747 -55.686 1.00 38.62 314 LYS A CA 1
ATOM 2483 C C . LYS A 1 314 ? -3.363 -0.782 -54.503 1.00 38.62 314 LYS A C 1
ATOM 2485 O O . LYS A 1 314 ? -4.404 -0.725 -53.853 1.00 38.62 314 LYS A O 1
ATOM 2490 N N . ALA A 1 315 ? -2.343 0.052 -54.309 1.00 34.06 315 ALA A N 1
ATOM 2491 C CA . ALA A 1 315 ? -2.422 1.205 -53.420 1.00 34.06 315 ALA A CA 1
ATOM 2492 C C . ALA A 1 315 ? -3.372 2.275 -53.992 1.00 34.06 315 ALA A C 1
ATOM 2494 O O . ALA A 1 315 ? -3.217 2.707 -55.134 1.00 34.06 315 ALA A O 1
ATOM 2495 N N . GLY A 1 316 ? -4.336 2.714 -53.182 1.00 32.66 316 GLY A N 1
ATOM 2496 C CA . GLY A 1 316 ? -5.205 3.860 -53.452 1.00 32.66 316 GLY A CA 1
ATOM 2497 C C . GLY A 1 316 ? -5.076 4.871 -52.319 1.00 32.66 316 GLY A C 1
ATOM 2498 O O . GLY A 1 316 ? -5.806 4.793 -51.336 1.00 32.66 316 GLY A O 1
ATOM 2499 N N . PHE A 1 317 ? -4.114 5.787 -52.433 1.00 31.78 317 PHE A N 1
ATOM 2500 C CA . PHE A 1 317 ? -3.835 6.798 -51.412 1.00 31.78 317 PHE A CA 1
ATOM 2501 C C . PHE A 1 317 ? -4.607 8.093 -51.710 1.00 31.78 317 PHE A C 1
ATOM 2503 O O . PHE A 1 317 ? -4.609 8.561 -52.845 1.00 31.78 317 PHE A O 1
ATOM 2510 N N . GLY A 1 318 ? -5.201 8.706 -50.681 1.00 34.44 318 GLY A N 1
ATOM 2511 C CA . GLY A 1 318 ? -5.650 10.104 -50.725 1.00 34.44 318 GLY A CA 1
ATOM 2512 C C . GLY A 1 318 ? -7.118 10.363 -51.088 1.00 34.44 318 GLY A C 1
ATOM 2513 O O . GLY A 1 318 ? -7.436 10.710 -52.220 1.00 34.44 318 GLY A O 1
ATOM 2514 N N . SER A 1 319 ? -8.009 10.327 -50.089 1.00 37.59 319 SER A N 1
ATOM 2515 C CA . SER A 1 319 ? -9.103 11.315 -49.926 1.00 37.59 319 SER A CA 1
ATOM 2516 C C . SER A 1 319 ? -9.956 11.023 -48.682 1.00 37.59 319 SER A C 1
ATOM 2518 O O . SER A 1 319 ? -10.852 10.188 -48.730 1.00 37.59 319 SER A O 1
ATOM 2520 N N . ARG A 1 320 ? -9.693 11.732 -47.569 1.00 35.97 320 ARG A N 1
ATOM 2521 C CA . ARG A 1 320 ? -10.637 12.023 -46.455 1.00 35.97 320 ARG A CA 1
ATOM 2522 C C . ARG A 1 320 ? -9.933 12.825 -45.354 1.00 35.97 320 ARG A C 1
ATOM 2524 O O . ARG A 1 320 ? -9.542 12.294 -44.323 1.00 35.97 320 ARG A O 1
ATOM 2531 N N . LEU A 1 321 ? -9.766 14.126 -45.586 1.00 39.00 321 LEU A N 1
ATOM 2532 C CA . LEU A 1 321 ? -9.290 15.064 -44.562 1.00 39.00 321 LEU A CA 1
ATOM 2533 C C . LEU A 1 321 ? -9.943 16.442 -44.758 1.00 39.00 321 LEU A C 1
ATOM 2535 O O . LEU A 1 321 ? -9.286 17.441 -45.030 1.00 39.00 321 LEU A O 1
ATOM 2539 N N . LYS A 1 322 ? -11.281 16.451 -44.692 1.00 39.94 322 LYS A N 1
ATOM 2540 C CA . LYS A 1 322 ? -12.150 17.638 -44.625 1.00 39.94 322 LYS A CA 1
ATOM 2541 C C . LYS A 1 322 ? -13.570 17.201 -44.247 1.00 39.94 322 LYS A C 1
ATOM 2543 O O . LYS A 1 322 ? -14.356 16.892 -45.126 1.00 39.94 322 LYS A O 1
ATOM 2548 N N . GLU A 1 323 ? -13.837 17.116 -42.943 1.00 37.47 323 GLU A N 1
ATOM 2549 C CA . GLU A 1 323 ? -15.117 17.436 -42.277 1.00 37.47 323 GLU A CA 1
ATOM 2550 C C . GLU A 1 323 ? -15.100 16.921 -40.831 1.00 37.47 323 GLU A C 1
ATOM 2552 O O . GLU A 1 323 ? -15.293 15.734 -40.582 1.00 37.47 323 GLU A O 1
ATOM 2557 N N . LYS A 1 324 ? -14.861 17.836 -39.884 1.00 35.38 324 LYS A N 1
ATOM 2558 C CA . LYS A 1 324 ? -15.621 18.015 -38.629 1.00 35.38 324 LYS A CA 1
ATOM 2559 C C . LYS A 1 324 ? -14.908 19.020 -37.730 1.00 35.38 324 LYS A C 1
ATOM 2561 O O . LYS A 1 324 ? -14.274 18.686 -36.736 1.00 35.38 324 LYS A O 1
ATOM 2566 N N . LEU A 1 325 ? -15.068 20.288 -38.090 1.00 33.78 325 LEU A N 1
ATOM 2567 C CA . LEU A 1 325 ? -14.914 21.391 -37.157 1.00 33.78 325 LEU A CA 1
ATOM 2568 C C . LEU A 1 325 ? -16.328 21.817 -36.742 1.00 33.78 325 LEU A C 1
ATOM 2570 O O . LEU A 1 325 ? -16.971 22.478 -37.540 1.00 33.78 325 LEU A O 1
ATOM 2574 N N . THR A 1 326 ? -16.810 21.414 -35.558 1.00 35.00 326 THR A N 1
ATOM 2575 C CA . THR A 1 326 ? -17.850 22.119 -34.762 1.00 35.00 326 THR A CA 1
ATOM 2576 C C . THR A 1 326 ? -18.219 21.328 -33.498 1.00 35.00 326 THR A C 1
ATOM 2578 O O . THR A 1 326 ? -19.155 20.534 -33.521 1.00 35.00 326 THR A O 1
ATOM 2581 N N . SER A 1 327 ? -17.536 21.600 -32.384 1.00 35.56 327 SER A N 1
ATOM 2582 C CA . SER A 1 327 ? -18.173 21.815 -31.067 1.00 35.56 327 SER A CA 1
ATOM 2583 C C . SER A 1 327 ? -17.103 22.157 -30.027 1.00 35.56 327 SER A C 1
ATOM 2585 O O . SER A 1 327 ? -16.413 21.290 -29.500 1.00 35.56 327 SER A O 1
ATOM 2587 N N . GLN A 1 328 ? -16.969 23.452 -29.759 1.00 40.25 328 GLN A N 1
ATOM 2588 C CA . GLN A 1 328 ? -16.254 24.010 -28.608 1.00 40.25 328 GLN A CA 1
ATOM 2589 C C . GLN A 1 328 ? -17.032 23.682 -27.299 1.00 40.25 328 GLN A C 1
ATOM 2591 O O . GLN A 1 328 ? -18.225 23.383 -27.408 1.00 40.25 328 GLN A O 1
ATOM 2596 N N . PRO A 1 329 ? -16.437 23.760 -26.083 1.00 44.44 329 PRO A N 1
ATOM 2597 C CA . PRO A 1 329 ? -16.130 25.084 -25.523 1.00 44.44 329 PRO A CA 1
ATOM 2598 C C . PRO A 1 329 ? -14.888 25.254 -24.616 1.00 44.44 329 PRO A C 1
ATOM 2600 O O . PRO A 1 329 ? -14.528 24.394 -23.822 1.00 44.44 329 PRO A O 1
ATOM 2603 N N . LYS A 1 330 ? -14.384 26.498 -24.666 1.00 33.19 330 LYS A N 1
ATOM 2604 C CA . LYS A 1 330 ? -13.720 27.301 -23.614 1.00 33.19 330 LYS A CA 1
ATOM 2605 C C . LYS A 1 330 ? -12.423 26.806 -22.953 1.00 33.19 330 LYS A C 1
ATOM 2607 O O . LYS A 1 330 ? -12.417 26.041 -21.997 1.00 33.19 330 LYS A O 1
ATOM 2612 N N . ALA A 1 331 ? -11.343 27.471 -23.362 1.00 33.12 331 ALA A N 1
ATOM 2613 C CA . ALA A 1 331 ? -10.103 27.626 -22.609 1.00 33.12 331 ALA A CA 1
ATOM 2614 C C . ALA A 1 331 ? -10.155 28.817 -21.626 1.00 33.12 331 ALA A C 1
ATOM 2616 O O . ALA A 1 331 ? -10.911 29.767 -21.841 1.00 33.12 331 ALA A O 1
ATOM 2617 N N . VAL A 1 332 ? -9.257 28.802 -20.634 1.00 38.47 332 VAL A N 1
ATOM 2618 C CA . VAL A 1 332 ? -8.660 29.996 -20.004 1.00 38.47 332 VAL A CA 1
ATOM 2619 C C . VAL A 1 332 ? -7.175 29.697 -19.732 1.00 38.47 332 VAL A C 1
ATOM 2621 O O . VAL A 1 332 ? -6.895 28.795 -18.944 1.00 38.47 332 VAL A O 1
ATOM 2624 N N . PRO A 1 333 ? -6.223 30.411 -20.357 1.00 46.03 333 PRO A N 1
ATOM 2625 C CA . PRO A 1 333 ? -4.823 30.456 -19.934 1.00 46.03 333 PRO A CA 1
ATOM 2626 C C . PRO A 1 333 ? -4.476 31.773 -19.204 1.00 46.03 333 PRO A C 1
ATOM 2628 O O . PRO A 1 333 ? -5.203 32.760 -19.298 1.00 46.03 333 PRO A O 1
ATOM 2631 N N . ASN A 1 334 ? -3.358 31.769 -18.472 1.00 36.50 334 ASN A N 1
ATOM 2632 C CA . ASN A 1 334 ? -2.856 32.890 -17.660 1.00 36.50 334 ASN A CA 1
ATOM 2633 C C . ASN A 1 334 ? -2.026 33.922 -18.460 1.00 36.50 334 ASN A C 1
ATOM 2635 O O . ASN A 1 334 ? -1.450 33.575 -19.489 1.00 36.50 334 ASN A O 1
ATOM 2639 N N . GLY A 1 335 ? -1.887 35.133 -17.896 1.00 30.17 335 GLY A N 1
ATOM 2640 C CA . GLY A 1 335 ? -1.016 36.253 -18.326 1.00 30.17 335 GLY A CA 1
ATOM 2641 C C . GLY A 1 335 ? -1.802 37.579 -18.295 1.00 30.17 335 GLY A C 1
ATOM 2642 O O . GLY A 1 335 ? -2.878 37.637 -18.871 1.00 30.17 335 GLY A O 1
ATOM 2643 N N . ASP A 1 336 ? -1.431 38.669 -17.611 1.00 30.11 336 ASP A N 1
ATOM 2644 C CA . ASP A 1 336 ? -0.089 39.189 -17.344 1.00 30.11 336 ASP A CA 1
ATOM 2645 C C . ASP A 1 336 ? -0.026 40.235 -16.197 1.00 30.11 336 ASP A C 1
ATOM 2647 O O . ASP A 1 336 ? -1.019 40.723 -15.662 1.00 30.11 336 ASP A O 1
ATOM 2651 N N . THR A 1 337 ? 1.223 40.552 -15.856 1.00 34.31 337 THR A N 1
ATOM 2652 C CA . THR A 1 337 ? 1.827 41.580 -14.985 1.00 34.31 337 THR A CA 1
ATOM 2653 C C . THR A 1 337 ? 1.080 42.861 -14.546 1.00 34.31 337 THR A C 1
ATOM 2655 O O . THR A 1 337 ? 0.573 43.627 -15.356 1.00 34.31 337 THR A O 1
ATOM 2658 N N . GLN A 1 338 ? 1.332 43.205 -13.269 1.00 36.22 338 GLN A N 1
ATOM 2659 C CA . GLN A 1 338 ? 1.631 44.548 -12.715 1.00 36.22 338 GLN A CA 1
ATOM 2660 C C . GLN A 1 338 ? 0.585 45.686 -12.787 1.00 36.22 338 GLN A C 1
ATOM 2662 O O . GLN A 1 338 ? 0.513 46.422 -13.762 1.00 36.22 338 GLN A O 1
ATOM 2667 N N . THR A 1 339 ? -0.004 46.022 -11.630 1.00 32.84 339 THR A N 1
ATOM 2668 C CA . THR A 1 339 ? -0.039 47.413 -11.110 1.00 32.84 339 THR A CA 1
ATOM 2669 C C . THR A 1 339 ? 0.043 47.407 -9.578 1.00 32.84 339 THR A C 1
ATOM 2671 O O . THR A 1 339 ? -0.344 46.440 -8.925 1.00 32.84 339 THR A O 1
ATOM 2674 N N . ALA A 1 340 ? 0.605 48.466 -8.988 1.00 34.19 340 ALA A N 1
ATOM 2675 C CA . ALA A 1 340 ? 0.894 48.538 -7.556 1.00 34.19 340 ALA A CA 1
ATOM 2676 C C . ALA A 1 340 ? -0.257 49.143 -6.734 1.00 34.19 340 ALA A C 1
ATOM 2678 O O . ALA A 1 340 ? -0.822 50.165 -7.115 1.00 34.19 340 ALA A O 1
ATOM 2679 N N . SER A 1 341 ? -0.499 48.617 -5.527 1.00 33.91 341 SER A N 1
ATOM 2680 C CA . SER A 1 341 ? -1.048 49.424 -4.429 1.00 33.91 341 SER A CA 1
ATOM 2681 C C . SER A 1 341 ? -0.596 48.918 -3.053 1.00 33.91 341 SER A C 1
ATOM 2683 O O . SER A 1 341 ? -0.337 47.739 -2.837 1.00 33.91 341 SER A O 1
ATOM 2685 N N . LYS A 1 342 ? -0.420 49.875 -2.143 1.00 35.00 342 LYS A N 1
ATOM 2686 C CA . LYS A 1 342 ? 0.330 49.801 -0.885 1.00 35.00 342 LYS A CA 1
ATOM 2687 C C . LYS A 1 342 ? -0.636 49.795 0.304 1.00 35.00 342 LYS A C 1
ATOM 2689 O O . LYS A 1 342 ? -1.335 50.784 0.495 1.00 35.00 342 LYS A O 1
ATOM 2694 N N . SER A 1 343 ? -0.609 48.768 1.152 1.00 33.53 343 SER A N 1
ATOM 2695 C CA . SER A 1 343 ? -1.161 48.814 2.521 1.00 33.53 343 SER A CA 1
ATOM 2696 C C . SER A 1 343 ? -0.526 47.729 3.407 1.00 33.53 343 SER A C 1
ATOM 2698 O O . SER A 1 343 ? 0.119 46.814 2.900 1.00 33.53 343 SER A O 1
ATOM 2700 N N . ALA A 1 344 ? -0.605 47.883 4.734 1.00 34.66 344 ALA A N 1
ATOM 2701 C CA . ALA A 1 344 ? 0.259 47.171 5.681 1.00 34.66 344 ALA A CA 1
ATOM 2702 C C . ALA A 1 344 ? -0.495 46.465 6.823 1.00 34.66 344 ALA A C 1
ATOM 2704 O O . ALA A 1 344 ? -1.301 47.087 7.509 1.00 34.66 344 ALA A O 1
ATOM 2705 N N . SER A 1 345 ? -0.111 45.214 7.099 1.00 32.91 345 SER A N 1
ATOM 2706 C CA . SER A 1 345 ? -0.240 44.505 8.391 1.00 32.91 345 SER A CA 1
ATOM 2707 C C . SER A 1 345 ? 0.639 43.242 8.312 1.00 32.91 345 SER A C 1
ATOM 2709 O O . SER A 1 345 ? 0.402 42.414 7.443 1.00 32.91 345 SER A O 1
ATOM 2711 N N . LYS A 1 346 ? 1.796 43.139 8.980 1.00 33.78 346 LYS A N 1
ATOM 2712 C CA . LYS A 1 346 ? 2.050 42.953 10.428 1.00 33.78 346 LYS A CA 1
ATOM 2713 C C . LYS A 1 346 ? 1.769 41.509 10.917 1.00 33.78 346 LYS A C 1
ATOM 2715 O O . LYS A 1 346 ? 0.675 41.002 10.719 1.00 33.78 346 LYS A O 1
ATOM 2720 N N . SER A 1 347 ? 2.775 40.938 11.602 1.00 34.16 347 SER A N 1
ATOM 2721 C CA . SER A 1 347 ? 2.843 39.659 12.363 1.00 34.16 347 SER A CA 1
ATOM 2722 C C . SER A 1 347 ? 2.737 38.301 11.629 1.00 34.16 347 SER A C 1
ATOM 2724 O O . SER A 1 347 ? 1.652 37.831 11.317 1.00 34.16 347 SER A O 1
ATOM 2726 N N . GLU A 1 348 ? 3.908 37.671 11.442 1.00 43.06 348 GLU A N 1
ATOM 2727 C CA . GLU A 1 348 ? 4.342 36.318 11.893 1.00 43.06 348 GLU A CA 1
ATOM 2728 C C . GLU A 1 348 ? 3.373 35.372 12.664 1.00 43.06 348 GLU A C 1
ATOM 2730 O O . GLU A 1 348 ? 2.467 35.856 13.342 1.00 43.06 348 GLU A O 1
ATOM 2735 N N . PRO A 1 349 ? 3.706 34.061 12.830 1.00 47.34 349 PRO A N 1
ATOM 2736 C CA . PRO A 1 349 ? 4.486 33.153 11.959 1.00 47.34 349 PRO A CA 1
ATOM 2737 C C . PRO A 1 349 ? 3.930 31.698 11.917 1.00 47.34 349 PRO A C 1
ATOM 2739 O O . PRO A 1 349 ? 3.059 31.325 12.697 1.00 47.34 349 PRO A O 1
ATOM 2742 N N . GLY A 1 350 ? 4.561 30.828 11.115 1.00 41.84 350 GLY A N 1
ATOM 2743 C CA . GLY A 1 350 ? 4.703 29.390 11.423 1.00 41.84 350 GLY A CA 1
ATOM 2744 C C . GLY A 1 350 ? 3.453 28.511 11.276 1.00 41.84 350 GLY A C 1
ATOM 2745 O O . GLY A 1 350 ? 2.566 28.486 12.128 1.00 41.84 350 GLY A O 1
ATOM 2746 N N . SER A 1 351 ? 3.436 27.699 10.218 1.00 50.84 351 SER A N 1
ATOM 2747 C CA . SER A 1 351 ? 2.369 26.729 9.940 1.00 50.84 351 SER A CA 1
ATOM 2748 C C . SER A 1 351 ? 2.111 25.748 11.104 1.00 50.84 351 SER A C 1
ATOM 2750 O O . SER A 1 351 ? 3.033 25.291 11.783 1.00 50.84 351 SER A O 1
ATOM 2752 N N . LEU A 1 352 ? 0.845 25.358 11.309 1.00 55.59 352 LEU A N 1
ATOM 2753 C CA . LEU A 1 352 ? 0.435 24.387 12.343 1.00 55.59 352 LEU A CA 1
ATOM 2754 C C . LEU A 1 352 ? 1.155 23.026 12.230 1.00 55.59 352 LEU A C 1
ATOM 2756 O O . LEU A 1 352 ? 1.370 22.358 13.242 1.00 55.59 352 LEU A O 1
ATOM 2760 N N . SER A 1 353 ? 1.580 22.649 11.023 1.00 56.47 353 SER A N 1
ATOM 2761 C CA . SER A 1 353 ? 2.428 21.486 10.729 1.00 56.47 353 SER A CA 1
ATOM 2762 C C . SER A 1 353 ? 3.765 21.506 11.481 1.00 56.47 353 SER A C 1
ATOM 2764 O O . SER A 1 353 ? 4.196 20.485 12.015 1.00 56.47 353 SER A O 1
ATOM 2766 N N . GLU A 1 354 ? 4.400 22.670 11.586 1.00 56.97 354 GLU A N 1
ATOM 2767 C CA . GLU A 1 354 ? 5.744 22.824 12.153 1.00 56.97 354 GLU A CA 1
ATOM 2768 C C . GLU A 1 354 ? 5.728 22.695 13.687 1.00 56.97 354 GLU A C 1
ATOM 2770 O O . GLU A 1 354 ? 6.579 22.036 14.291 1.00 56.97 354 GLU A O 1
ATOM 2775 N N . ARG A 1 355 ? 4.669 23.211 14.330 1.00 56.44 355 ARG A N 1
ATOM 2776 C CA . ARG A 1 355 ? 4.436 23.048 15.778 1.00 56.44 355 ARG A CA 1
ATOM 2777 C C . ARG A 1 355 ? 4.088 21.611 16.183 1.00 56.44 355 ARG A C 1
ATOM 2779 O O . ARG A 1 355 ? 4.363 21.224 17.319 1.00 56.44 355 ARG A O 1
ATOM 2786 N N . MET A 1 356 ? 3.509 20.814 15.283 1.00 59.62 356 MET A N 1
ATOM 2787 C CA . MET A 1 356 ? 3.197 19.402 15.547 1.00 59.62 356 MET A CA 1
ATOM 2788 C C . MET A 1 356 ? 4.437 18.501 15.444 1.00 59.62 356 MET A C 1
ATOM 2790 O O . MET A 1 356 ? 4.574 17.573 16.243 1.00 59.62 356 MET A O 1
ATOM 2794 N N . ALA A 1 357 ? 5.379 18.808 14.545 1.00 58.12 357 ALA A N 1
ATOM 2795 C CA . ALA A 1 357 ? 6.646 18.080 14.433 1.00 58.12 357 ALA A CA 1
ATOM 2796 C C . ALA A 1 357 ? 7.500 18.199 15.713 1.00 58.12 357 ALA A C 1
ATOM 2798 O O . ALA A 1 357 ? 7.925 17.189 16.280 1.00 58.12 357 ALA A O 1
ATOM 2799 N N . ALA A 1 358 ? 7.663 19.418 16.242 1.00 53.06 358 ALA A N 1
ATOM 2800 C CA . ALA A 1 358 ? 8.474 19.677 17.436 1.00 53.06 358 ALA A CA 1
ATOM 2801 C C . ALA A 1 358 ? 7.955 18.987 18.718 1.00 53.06 358 ALA A C 1
ATOM 2803 O O . ALA A 1 358 ? 8.731 18.713 19.637 1.00 53.06 358 ALA A O 1
ATOM 2804 N N . ARG A 1 359 ? 6.652 18.673 18.799 1.00 54.16 359 ARG A N 1
ATOM 2805 C CA . ARG A 1 359 ? 6.058 18.016 19.977 1.00 54.16 359 ARG A CA 1
ATOM 2806 C C . ARG A 1 359 ? 6.250 16.495 19.989 1.00 54.16 359 ARG A C 1
ATOM 2808 O O . ARG A 1 359 ? 6.172 15.904 21.061 1.00 54.16 359 ARG A O 1
ATOM 2815 N N . ARG A 1 360 ? 6.516 15.865 18.836 1.00 52.53 360 ARG A N 1
ATOM 2816 C CA . ARG A 1 360 ? 6.644 14.399 18.723 1.00 52.53 360 ARG A CA 1
ATOM 2817 C C . ARG A 1 360 ? 8.057 13.875 19.007 1.00 52.53 360 ARG A C 1
ATOM 2819 O O . ARG A 1 360 ? 8.185 12.750 19.471 1.00 52.53 360 ARG A O 1
ATOM 2826 N N . GLY A 1 361 ? 9.096 14.690 18.794 1.00 46.19 361 GLY A N 1
ATOM 2827 C CA . GLY A 1 361 ? 10.481 14.315 19.120 1.00 46.19 361 GLY A CA 1
ATOM 2828 C C . GLY A 1 361 ? 10.764 14.255 20.627 1.00 46.19 361 GLY A C 1
ATOM 2829 O O . GLY A 1 361 ? 11.398 13.325 21.109 1.00 46.19 361 GLY A O 1
ATOM 2830 N N . LYS A 1 362 ? 10.225 15.200 21.410 1.00 49.97 362 LYS A N 1
ATOM 2831 C CA . LYS A 1 362 ? 10.598 15.383 22.828 1.00 49.97 362 LYS A CA 1
ATOM 2832 C C . LYS A 1 362 ? 10.022 14.340 23.806 1.00 49.97 362 LYS A C 1
ATOM 2834 O O . LYS A 1 362 ? 10.311 14.403 24.997 1.00 49.97 362 LYS A O 1
ATOM 2839 N N . THR A 1 363 ? 9.200 13.397 23.342 1.00 51.03 363 THR A N 1
ATOM 2840 C CA . THR A 1 363 ? 8.578 12.362 24.193 1.00 51.03 363 THR A CA 1
ATOM 2841 C C . THR A 1 363 ? 9.210 10.977 24.071 1.00 51.03 363 THR A C 1
ATOM 2843 O O . THR A 1 363 ? 8.857 10.106 24.858 1.00 51.03 363 THR A O 1
ATOM 2846 N N . VAL A 1 364 ? 10.130 10.755 23.125 1.00 50.69 364 VAL A N 1
ATOM 2847 C CA . VAL A 1 364 ? 10.774 9.439 22.935 1.00 50.69 364 VAL A CA 1
ATOM 2848 C C . VAL A 1 364 ? 12.039 9.309 23.796 1.00 50.69 364 VAL A C 1
ATOM 2850 O O . VAL A 1 364 ? 12.194 8.312 24.495 1.00 50.69 364 VAL A O 1
ATOM 2853 N N . ASP A 1 365 ? 12.869 10.354 23.869 1.00 47.25 365 ASP A N 1
ATOM 2854 C CA . ASP A 1 365 ? 14.147 10.326 24.611 1.00 47.25 365 ASP A CA 1
ATOM 2855 C C . ASP A 1 365 ? 13.997 10.295 26.147 1.00 47.25 365 ASP A C 1
ATOM 2857 O O . ASP A 1 365 ? 14.951 10.012 26.872 1.00 47.25 365 ASP A O 1
ATOM 2861 N N . ALA A 1 366 ? 12.800 10.582 26.668 1.00 49.59 366 ALA A N 1
ATOM 2862 C CA . ALA A 1 366 ? 12.522 10.565 28.106 1.00 49.59 366 ALA A CA 1
ATOM 2863 C C . ALA A 1 366 ? 12.163 9.167 28.648 1.00 49.59 366 ALA A C 1
ATOM 2865 O O . ALA A 1 366 ? 12.292 8.936 29.848 1.00 49.59 366 ALA A O 1
ATOM 2866 N N . ALA A 1 367 ? 11.718 8.239 27.791 1.00 50.44 367 ALA A N 1
ATOM 2867 C CA . ALA A 1 367 ? 11.268 6.910 28.214 1.00 50.44 367 ALA A CA 1
ATOM 2868 C C . ALA A 1 367 ? 12.425 5.899 28.330 1.00 50.44 367 ALA A C 1
ATOM 2870 O O . ALA A 1 367 ? 12.472 5.108 29.266 1.00 50.44 367 ALA A O 1
ATOM 2871 N N . THR A 1 368 ? 13.407 5.957 27.429 1.00 49.94 368 THR A N 1
ATOM 2872 C CA . THR A 1 368 ? 14.513 4.981 27.340 1.00 49.94 368 THR A CA 1
ATOM 2873 C C . THR A 1 368 ? 15.677 5.221 28.308 1.00 49.94 368 THR A C 1
ATOM 2875 O O . THR A 1 368 ? 16.568 4.380 28.403 1.00 49.94 368 THR A O 1
ATOM 2878 N N . SER A 1 369 ? 15.679 6.332 29.055 1.00 47.09 369 SER A N 1
ATOM 2879 C CA . SER A 1 369 ? 16.744 6.669 30.020 1.00 47.09 369 SER A CA 1
ATOM 2880 C C . SER A 1 369 ? 16.429 6.240 31.468 1.00 47.09 369 SER A C 1
ATOM 2882 O O . SER A 1 369 ? 17.325 6.162 32.308 1.00 47.09 369 SER A O 1
ATOM 2884 N N . GLY A 1 370 ? 15.163 5.928 31.779 1.00 45.16 370 GLY A N 1
ATOM 2885 C CA . GLY A 1 370 ? 14.732 5.556 33.135 1.00 45.16 370 GLY A CA 1
ATOM 2886 C C . GLY A 1 370 ? 14.998 4.095 33.521 1.00 45.16 370 GLY A C 1
ATOM 2887 O O . GLY A 1 370 ? 15.283 3.808 34.682 1.00 45.16 370 GLY A O 1
ATOM 2888 N N . GLU A 1 371 ? 14.938 3.171 32.560 1.00 45.41 371 GLU A N 1
ATOM 2889 C CA . GLU A 1 371 ? 14.802 1.733 32.851 1.00 45.41 371 GLU A CA 1
ATOM 2890 C C . GLU A 1 371 ? 16.138 0.979 33.001 1.00 45.41 371 GLU A C 1
ATOM 2892 O O . GLU A 1 371 ? 16.170 -0.158 33.454 1.00 45.41 371 GLU A O 1
ATOM 2897 N N . LYS A 1 372 ? 17.273 1.625 32.697 1.00 46.94 372 LYS A N 1
ATOM 2898 C CA . LYS A 1 372 ? 18.617 1.010 32.752 1.00 46.94 372 LYS A CA 1
ATOM 2899 C C . LYS A 1 372 ? 19.421 1.288 34.028 1.00 46.94 372 LYS A C 1
ATOM 2901 O O . LYS A 1 372 ? 20.627 1.068 34.052 1.00 46.94 372 LYS A O 1
ATOM 2906 N N . ARG A 1 373 ? 18.782 1.794 35.091 1.00 46.12 373 ARG A N 1
ATOM 2907 C CA . ARG A 1 373 ? 19.466 2.195 36.340 1.00 46.12 373 ARG A CA 1
ATOM 2908 C C . ARG A 1 373 ? 19.014 1.470 37.612 1.00 46.12 373 ARG A C 1
ATOM 2910 O O . ARG A 1 373 ? 19.447 1.862 38.693 1.00 46.12 373 ARG A O 1
ATOM 2917 N N . GLN A 1 374 ? 18.172 0.437 37.503 1.00 46.41 374 GLN A N 1
ATOM 2918 C CA . GLN A 1 374 ? 17.627 -0.283 38.667 1.00 46.41 374 GLN A CA 1
ATOM 2919 C C . GLN A 1 374 ? 18.097 -1.740 38.841 1.00 46.41 374 GLN A C 1
ATOM 2921 O O . GLN A 1 374 ? 17.923 -2.276 39.934 1.00 46.41 374 GLN A O 1
ATOM 2926 N N . GLU A 1 375 ? 18.739 -2.367 37.846 1.00 46.62 375 GLU A N 1
ATOM 2927 C CA . GLU A 1 375 ? 19.199 -3.767 37.966 1.00 46.62 375 GLU A CA 1
ATOM 2928 C C . GLU A 1 375 ? 20.593 -3.934 38.603 1.00 46.62 375 GLU A C 1
ATOM 2930 O O . GLU A 1 375 ? 20.788 -4.863 39.386 1.00 46.62 375 GLU A O 1
ATOM 2935 N N . ASP A 1 376 ? 21.534 -3.002 38.402 1.00 48.19 376 ASP A N 1
ATOM 2936 C CA . ASP A 1 376 ? 22.896 -3.103 38.974 1.00 48.19 376 ASP A CA 1
ATOM 2937 C C . ASP A 1 376 ? 22.959 -2.918 40.509 1.00 48.19 376 ASP A C 1
ATOM 2939 O O . ASP A 1 376 ? 23.992 -3.143 41.138 1.00 48.19 376 ASP A O 1
ATOM 2943 N N . GLY A 1 377 ? 21.856 -2.519 41.151 1.00 44.19 377 GLY A N 1
ATOM 2944 C CA . GLY A 1 377 ? 21.824 -2.158 42.574 1.00 44.19 377 GLY A CA 1
ATOM 2945 C C . GLY A 1 377 ? 21.647 -3.313 43.571 1.00 44.19 377 GLY A C 1
ATOM 2946 O O . GLY A 1 377 ? 21.699 -3.066 44.775 1.00 44.19 377 GLY A O 1
ATOM 2947 N N . ARG A 1 378 ? 21.393 -4.552 43.121 1.00 46.03 378 ARG A N 1
ATOM 2948 C CA . ARG A 1 378 ? 20.947 -5.659 44.003 1.00 46.03 378 ARG A CA 1
ATOM 2949 C C . ARG A 1 378 ? 21.884 -6.863 44.134 1.00 46.03 378 ARG A C 1
ATOM 2951 O O . ARG A 1 378 ? 21.545 -7.787 44.864 1.00 46.03 378 ARG A O 1
ATOM 2958 N N . ARG A 1 379 ? 23.057 -6.867 43.491 1.00 45.59 379 ARG A N 1
ATOM 2959 C CA . ARG A 1 379 ? 23.958 -8.042 43.473 1.00 45.59 379 ARG A CA 1
ATOM 2960 C C . ARG A 1 379 ? 25.164 -7.993 44.421 1.00 45.59 379 ARG A C 1
ATOM 2962 O O . ARG A 1 379 ? 26.037 -8.848 44.327 1.00 45.59 379 ARG A O 1
ATOM 2969 N N . SER A 1 380 ? 25.186 -7.041 45.355 1.00 46.78 380 SER A N 1
ATOM 2970 C CA . SER A 1 380 ? 26.337 -6.783 46.235 1.00 46.78 380 SER A CA 1
ATOM 2971 C C . SER A 1 380 ? 25.954 -6.717 47.716 1.00 46.78 380 SER A C 1
ATOM 2973 O O . SER A 1 380 ? 26.086 -5.659 48.330 1.00 46.78 380 SER A O 1
ATOM 2975 N N . LYS A 1 381 ? 25.473 -7.837 48.282 1.00 46.28 381 LYS A N 1
ATOM 2976 C CA . LYS A 1 381 ? 25.531 -8.169 49.724 1.00 46.28 381 LYS A CA 1
ATOM 2977 C C . LYS A 1 381 ? 24.946 -9.560 50.009 1.00 46.28 381 LYS A C 1
ATOM 2979 O O . LYS A 1 381 ? 23.794 -9.673 50.394 1.00 46.28 381 LYS A O 1
ATOM 2984 N N . GLU A 1 382 ? 25.771 -10.591 49.860 1.00 40.19 382 GLU A N 1
ATOM 2985 C CA . GLU A 1 382 ? 25.800 -11.742 50.773 1.00 40.19 382 GLU A CA 1
ATOM 2986 C C . GLU A 1 382 ? 27.099 -12.526 50.540 1.00 40.19 382 GLU A C 1
ATOM 2988 O O . GLU A 1 382 ? 27.536 -12.719 49.407 1.00 40.19 382 GLU A O 1
ATOM 2993 N N . ALA A 1 383 ? 27.769 -12.866 51.636 1.00 45.75 383 ALA A N 1
ATOM 2994 C CA . ALA A 1 383 ? 29.056 -13.552 51.704 1.00 45.75 383 ALA A CA 1
ATOM 2995 C C . ALA A 1 383 ? 29.151 -14.205 53.105 1.00 45.75 383 ALA A C 1
ATOM 2997 O O . ALA A 1 383 ? 28.334 -13.887 53.969 1.00 45.75 383 ALA A O 1
ATOM 2998 N N . PRO A 1 384 ? 30.126 -15.082 53.371 1.00 55.97 384 PRO A N 1
ATOM 2999 C CA . PRO A 1 384 ? 30.085 -16.466 52.917 1.00 55.97 384 PRO A CA 1
ATOM 3000 C C . PRO A 1 384 ? 30.149 -17.441 54.107 1.00 55.97 384 PRO A C 1
ATOM 3002 O O . PRO A 1 384 ? 30.824 -17.163 55.095 1.00 55.97 384 PRO A O 1
ATOM 3005 N N . GLU A 1 385 ? 29.565 -18.633 53.976 1.00 41.94 385 GLU A N 1
ATOM 3006 C CA . GLU A 1 385 ? 29.876 -19.754 54.873 1.00 41.94 385 GLU A CA 1
ATOM 3007 C C . GLU A 1 385 ? 30.341 -20.975 54.083 1.00 41.94 385 GLU A C 1
ATOM 3009 O O . GLU A 1 385 ? 29.801 -21.312 53.029 1.00 41.94 385 GLU A O 1
ATOM 3014 N N . ALA A 1 386 ? 31.390 -21.612 54.599 1.00 48.19 386 ALA A N 1
ATOM 3015 C CA . ALA A 1 386 ? 32.043 -22.764 54.005 1.00 48.19 386 ALA A CA 1
ATOM 3016 C C . ALA A 1 386 ? 31.978 -23.943 54.979 1.00 48.19 386 ALA A C 1
ATOM 3018 O O . ALA A 1 386 ? 32.565 -23.876 56.056 1.00 48.19 386 ALA A O 1
ATOM 3019 N N . VAL A 1 387 ? 31.331 -25.037 54.572 1.00 44.25 387 VAL A N 1
ATOM 3020 C CA . VAL A 1 387 ? 31.472 -26.362 55.191 1.00 44.25 387 VAL A CA 1
ATOM 3021 C C . VAL A 1 387 ? 31.339 -27.431 54.109 1.00 44.25 387 VAL A C 1
ATOM 3023 O O . VAL A 1 387 ? 30.362 -27.421 53.372 1.00 44.25 387 VAL A O 1
ATOM 3026 N N . GLY A 1 388 ? 32.299 -28.361 54.099 1.00 39.09 388 GLY A N 1
ATOM 3027 C CA . GLY A 1 388 ? 32.103 -29.790 53.814 1.00 39.09 388 GLY A CA 1
ATOM 3028 C C . GLY A 1 388 ? 31.770 -30.202 52.370 1.00 39.09 388 GLY A C 1
ATOM 3029 O O . GLY A 1 388 ? 30.780 -29.770 51.804 1.00 39.09 388 GLY A O 1
ATOM 3030 N N . SER A 1 389 ? 32.591 -30.979 51.661 1.00 43.38 389 SER A N 1
ATOM 3031 C CA . SER A 1 389 ? 33.101 -32.339 51.945 1.00 43.38 389 SER A CA 1
ATOM 3032 C C . SER A 1 389 ? 32.288 -33.429 51.234 1.00 43.38 389 SER A C 1
ATOM 3034 O O . SER A 1 389 ? 31.118 -33.621 51.532 1.00 43.38 389 SER A O 1
ATOM 3036 N N . GLU A 1 390 ? 33.015 -34.205 50.426 1.00 43.88 390 GLU A N 1
ATOM 3037 C CA . GLU A 1 390 ? 32.796 -35.629 50.124 1.00 43.88 390 GLU A CA 1
ATOM 3038 C C . GLU A 1 390 ? 31.734 -36.105 49.107 1.00 43.88 390 GLU A C 1
ATOM 3040 O O . GLU A 1 390 ? 30.536 -35.942 49.284 1.00 43.88 390 GLU A O 1
ATOM 3045 N N . GLN A 1 391 ? 32.274 -36.877 48.147 1.00 46.12 391 GLN A N 1
ATOM 3046 C CA . GLN A 1 391 ? 31.762 -38.134 47.565 1.00 46.12 391 GLN A CA 1
ATOM 3047 C C . GLN A 1 391 ? 30.518 -38.107 46.651 1.00 46.12 391 GLN A C 1
ATOM 3049 O O . GLN A 1 391 ? 29.469 -37.564 46.982 1.00 46.12 391 GLN A O 1
ATOM 3054 N N . GLY A 1 392 ? 30.641 -38.794 45.505 1.00 41.41 392 GLY A N 1
ATOM 3055 C CA . GLY A 1 392 ? 29.594 -39.001 44.496 1.00 41.41 392 GLY A CA 1
ATOM 3056 C C . GLY A 1 392 ? 30.179 -39.262 43.115 1.00 41.41 392 GLY A C 1
ATOM 3057 O O . GLY A 1 392 ? 29.710 -38.593 42.173 1.00 41.41 392 GLY A O 1
#

Foldseek 3Di:
DVVVVVVVVVVVVVVVVVVVVCVVVVVVVVVVVVVVVVCVPPPAHPVNVVVVVVVVVVVVVVVVVVVVVVVVVVVVVVVVVVVVVVVVVVVVVVVVVVVVVVVVVVVVVVVVVVVVVVVCVVVVVVVVVVVVVVVVVVVVVVVVVVVVVVVVVVVVVVVVVVVVVVVVVVVVVVVVVVCVVVPPPCVVVVVVVVVVVVVVVVVVVVVVVVVVVVVVVVVVVVVVVVVVVVVVVVVVVVVVVCVVVDDDDDDDDDDDDDDDPDDVVVVVVVVVPVPDDDDDDDDDDDDDDDDDDDDDDDDDDDDDDDDDDDDDDDDDDDDDDDDDDDDDDDDDDDDDDDDDDDDDDDDDDDDPVVVVVVVVVVPPVVPVPPPPPPPVPPDPDDDDDDDDDDDD

Organism: NCBI:txid1177755

Sequence (392 aa):
MIQAILYGALGFFLAGLIAVLFVPALWNRAARITRRQLEDSLPLTAAEIQADKDRLRAEFATELRQLENELEKAKAKAVRELVETSKRRVRIDELEGELSELKAKLDETESAKQALVNTLSRGLPQMEEELDTAREIMTDIEKTQAELRFRYGRDREALRFAQETVKRQAEDLQNLRAALEGGDSTARQIFGKSDTALAKENRQMLARISVLEEELAMARHYDAENYLLREEMRNLSMQILRAAQGEEAPLPELIPEAPPENIDDYVAASQSFEEVTTSPLPSHEAEPSEPARQPDRPAPELKADPERAPKPAKAGFGSRLKEKLTSQPKAVPNGDTQTASKSASKSEPGSLSERMAARRGKTVDAATSGEKRQEDGRRSKEAPEAVGSEQG

Solvent-accessible surface area (backbone atoms only — not comparable to full-atom values): 24831 Å² total; per-residue (Å²): 113,69,69,60,54,52,53,51,50,52,50,50,53,52,52,48,54,53,49,62,64,46,48,62,60,53,48,55,52,49,55,52,50,53,49,47,53,48,61,74,67,42,99,62,52,77,67,50,59,50,49,54,52,54,46,51,51,49,50,52,52,52,51,50,50,50,52,51,52,50,52,49,51,49,50,54,46,53,52,50,54,50,51,51,50,50,54,51,46,56,52,46,57,50,50,52,48,55,50,51,53,51,46,54,53,48,54,49,52,50,50,53,49,51,52,50,49,56,49,46,72,53,47,52,59,52,55,49,52,54,49,51,54,51,48,52,53,51,53,50,52,50,52,52,50,50,52,48,52,52,50,54,48,51,54,52,51,52,50,49,50,53,51,50,51,52,48,49,52,52,52,50,52,49,50,53,47,52,47,57,78,59,28,89,72,52,50,72,61,48,55,68,46,50,58,60,48,55,56,48,50,52,51,51,51,53,54,49,49,55,50,52,52,50,53,51,52,52,50,52,50,54,52,52,52,52,50,52,53,49,50,51,52,49,52,50,50,48,48,53,53,44,69,75,66,74,75,94,75,88,79,81,91,75,80,84,78,77,83,78,94,55,71,74,60,55,56,59,58,58,67,70,63,81,62,89,86,87,86,88,88,88,88,84,90,84,86,79,90,88,91,83,85,87,88,84,89,88,85,83,82,91,85,87,87,88,90,84,85,84,85,89,82,82,90,83,83,90,90,89,90,87,89,86,90,86,81,84,84,85,88,86,85,89,87,85,86,89,84,89,85,90,83,90,82,86,83,86,80,81,61,73,69,61,65,54,55,66,61,63,60,72,65,56,74,66,62,76,69,66,77,83,74,67,73,86,78,75,83,84,84,87,84,87,89,88,76,86,84,84,89,137

pLDDT: mean 70.63, std 24.12, range [27.77, 98.62]

Secondary structure (DSSP, 8-state):
-HHHHHHHHHHHHHHHHHHHHHHHHHHHHHHHHHHHHHHHHSSS-HHHHHHHHHHHHHHHHHHHHHHHHHHHHHHHHHHHHHHHHHHHHHHHHHHHHHHHHHHHHHHHHHHHHHHHHHHHHHHHHHHHHHHHHHHHHHHHHHHHHHHHHHHHHHHHHHHHHHHHHHHHHHHHHHHHHHHHHTHHHHHHHHHHHHHHHHHHHHHHHHHHHHHHHHHHHHHHHHHHHHHHHHHHHHHHHHHHHHHHHT---PPPP-PPPPPP--HHHHHHHHHTSSSS-----------------------------------PPPP------------------------------------HHHHHHHHHHTTTTTTTTTTTSSSTTSSS------------

Mean predicted aligned error: 23.91 Å